Protein AF-A0A2E5EBZ2-F1 (afdb_monomer)

Secondary structure (DSSP, 8-state):
-PPPP--SSHHHHHHHHHHTTS-HHHHHHHHHHHHHHHHH--TTSEEEHHHHHHHHHSPPPPTTS---EEEHHHHHHHHHHHHHHHHHHTTEESEETTEEPEEHHHHHHHHTS-HHHHHHHTTTT---EEEE-TTS-EEEEE-HHHHHHHHHHS-SS-TT---SSS--HHHHHHHHHHHHHHHHTT---HHHHHHHHHHHHT--HHHHHHHHHHHHHH-SS-SS----SPPHHHHHHHHHHHHTT--HHHHHHHTT--HHHHHHHHHHHHHHHHHTS-------GGGGSTTHHHHHHSSHHHHSSB--TT-EEETTS--PPPP-TTHHHHHHHHHHHHHHHHHHHHH--SSPPHHHHHHHHHHHHHHHHHHHHHHHHHHHHHHHHHHHHHTS-GGGB-HHHHHHHHHHHHHHHHHHHHT--GGGGGGHHHHHHHHHHHHHHTSPPP--B-SS--PPTTSSEEE-THHHHSS-GGGS--HHHHHHGGGS-HHHHHHHHHHHT-TBPPP--HHHHHHHHT--HHHHHHHHHHHHHHHHHTTSSSSS--

Radius of gyration: 32.61 Å; Cα contacts (8 Å, |Δi|>4): 667; chains: 1; bounding box: 94×55×77 Å

Foldseek 3Di:
DPPDDDAPDPLLVVVLVVCPPPDLVQLVQLLVLLLVVLLVFDQADKDFVQNVCCSRNVDGDDPPPTRDIDGSLSSLLSSLSSSASSLVVNAAALDDLLHGFAALVRVCVLQVHDSVVSVVCSSVRQHWYFYAYPVGDTGITGGPVSVVSSLVPDPPDSPPRDDDDDCPVVNLVVLLVQLLVCVVVVNDDLQRSLVVVCVVVVHRSVNSSVSLVVCQVVDPDRSHPDLPQQDLVLLVVLVVCLLLPNDLCVSCVVSVHDSVSSVQSVQVSLLVLLVPDDLDADDDPLLPDPCSLVVLCVDCLLFFQFDFLLDKDWLLDPDDLPDPVPLLSLQVLLNSLSVVLVVLSVPDDPGDDPQSSLSSLQSVLSNLRSLRNLLSNQLNLLQVLLCVLLVHHLQQADLVLSLVLSLQLSLQLLVVSVPDHSVCSVVSNVVSSVSSCVVSVPDDRDPHGDPPPRQDGPNNMDRSSSLVNDPCVVSGADSLLSVCLVVDDPVLNVLVCCQNVPPGGRHDGLVVVCVVPVHDSVVSVVSNSVSSSCSVCVVPPPPPDD

Nearest PDB structures (foldseek):
  6onu-assembly4_H  TM=7.271E-01  e=5.796E-01  Mycobacterium tuberculosis H37Rv

Solvent-accessible surface area (backbone atoms only — not comparable to full-atom values): 30819 Å² total; per-residue (Å²): 130,82,78,80,78,84,53,85,50,67,64,60,46,50,55,53,59,66,44,72,82,47,56,60,72,57,46,50,52,33,35,55,26,35,55,56,49,51,75,73,56,52,54,90,40,77,40,50,44,50,59,53,47,27,57,30,70,73,48,76,79,68,92,82,82,47,88,52,68,41,47,22,44,62,46,36,34,36,42,36,44,49,34,28,54,47,26,57,72,59,67,33,55,34,81,43,72,69,44,63,47,40,38,53,68,58,46,12,61,74,67,76,45,53,58,68,54,57,58,51,38,32,64,76,53,41,51,47,31,33,27,22,47,97,86,68,54,72,45,58,19,31,35,56,66,47,50,52,54,38,63,72,69,55,80,89,78,78,82,84,75,87,81,91,81,73,78,44,76,68,54,47,50,50,53,51,54,50,47,39,58,43,32,76,68,74,76,42,52,70,68,56,41,17,50,55,50,13,68,75,68,76,45,30,45,67,57,42,40,48,54,54,53,52,49,38,74,74,38,98,73,47,74,57,89,69,76,68,81,78,45,69,68,51,20,54,51,49,46,55,44,40,58,72,61,47,55,58,65,60,53,10,56,76,68,76,46,50,49,71,55,48,53,52,34,33,47,50,47,52,49,54,56,55,74,68,55,84,62,89,43,72,87,54,81,68,68,76,43,94,58,29,68,57,64,50,50,70,35,61,83,58,36,40,81,26,49,21,62,66,37,69,46,50,74,63,58,93,57,75,59,58,85,64,77,65,46,39,54,43,40,50,33,39,26,51,37,30,42,51,37,45,53,55,57,73,67,66,76,82,82,79,52,72,65,61,54,41,42,41,54,19,35,55,41,32,39,50,24,50,53,37,44,58,46,61,37,35,47,40,60,45,52,51,51,52,22,62,74,63,72,45,65,60,53,41,38,42,71,69,56,37,52,52,51,51,50,53,41,51,62,51,26,42,64,57,65,77,69,53,49,45,94,46,48,94,46,43,55,63,54,34,44,54,36,35,50,62,59,49,73,81,50,77,75,87,77,65,67,48,88,76,48,75,62,54,80,70,67,51,60,47,65,45,60,58,47,80,69,47,99,56,46,86,71,41,80,60,71,66,38,47,75,42,48,80,78,50,57,71,71,57,40,53,53,52,19,42,46,67,7,33,93,23,31,45,29,35,26,68,66,55,47,19,66,76,66,77,46,56,64,71,59,53,54,52,50,52,50,52,50,52,19,48,54,69,46,72,80,71,74,82,84,83,86,129

Sequence (546 aa):
MPRAPRFLASVIASLHNDLRFAPDKTKHRQMDAAEELMRDIHPERLYPLEYVVFRITRFRPDAGDLDATIVGSALIRDLGAFVQALSSDIAMNADQPRGLAIGIDEMARKLGVSRRTVQRYRGDGLILHWVRHEGGQAFLGCFPDALDHYLERSPAGMRRIRSWSRVDESERASILKRASQLHDKQEASLHSASITIAAETKRAVSTIRHVLMSAQRNSHEPIFSSHGPLTDRDAAICERSHAVGIPLSRVAARFQKSVPAVHRAMLRNRLRRLCRLRLDSVWQETFDRDDAEQVLLDFPAVHEDLPGPDSIIDLTAESTSPELEHGERLVVAIQMLLGRSERRLGVIQGQPTSRTVDSIESDIRWVGRLRGRLLERVIPTILQGCQQWLGRPLSELSRRSSLHLMTSCIEAIWPVIETLEPRMVDRLEARCLSAVDRLLTVRNPPRDLQAAARHEPGSLVLPWPVRSLVAWPWLEPQSEWATRIQSIGEEDQALIGMRWGLGGQSPKSIQAICECRGLGWTATQRRLHSIEVALRTQGSRSISNR

Mean predicted aligned error: 17.18 Å

Structure (mmCIF, N/CA/C/O backbone):
data_AF-A0A2E5EBZ2-F1
#
_entry.id   AF-A0A2E5EBZ2-F1
#
loop_
_atom_site.group_PDB
_atom_site.id
_atom_site.type_symbol
_atom_site.label_atom_id
_atom_site.label_alt_id
_atom_site.label_comp_id
_atom_site.label_asym_id
_atom_site.label_entity_id
_atom_site.label_seq_id
_atom_site.pdbx_PDB_ins_code
_atom_site.Cartn_x
_atom_site.Cartn_y
_atom_site.Cartn_z
_atom_site.occupancy
_atom_site.B_iso_or_equiv
_atom_site.auth_seq_id
_atom_site.auth_comp_id
_atom_site.auth_asym_id
_atom_site.auth_atom_id
_atom_site.pdbx_PDB_model_num
ATOM 1 N N . MET A 1 1 ? -49.491 -2.104 25.609 1.00 36.41 1 MET A N 1
ATOM 2 C CA . MET A 1 1 ? -48.168 -2.010 24.952 1.00 36.41 1 MET A CA 1
ATOM 3 C C . MET A 1 1 ? -48.046 -0.647 24.287 1.00 36.41 1 MET A C 1
ATOM 5 O O . MET A 1 1 ? -49.043 -0.208 23.714 1.00 36.41 1 MET A O 1
ATOM 9 N N . PRO A 1 2 ? -46.906 0.058 24.398 1.00 48.56 2 PRO A N 1
ATOM 10 C CA . PRO A 1 2 ? -46.694 1.292 23.645 1.00 48.56 2 PRO A CA 1
ATOM 11 C C . PRO A 1 2 ? -46.856 1.013 22.142 1.00 48.56 2 PRO A C 1
ATOM 13 O O . PRO A 1 2 ? -46.529 -0.076 21.672 1.00 48.56 2 PRO A O 1
ATOM 16 N N . ARG A 1 3 ? -47.421 1.969 21.391 1.00 53.09 3 ARG A N 1
ATOM 17 C CA . ARG A 1 3 ? -47.551 1.850 19.929 1.00 53.09 3 ARG A CA 1
ATOM 18 C C . ARG A 1 3 ? -46.168 1.608 19.321 1.00 53.09 3 ARG A C 1
ATOM 20 O O . ARG A 1 3 ? -45.221 2.284 19.715 1.00 53.09 3 ARG A O 1
ATOM 27 N N . ALA A 1 4 ? -46.084 0.679 18.367 1.00 59.16 4 ALA A N 1
ATOM 28 C CA . ALA A 1 4 ? -44.842 0.392 17.659 1.00 59.16 4 ALA A CA 1
ATOM 29 C C . ALA A 1 4 ? -44.242 1.698 17.097 1.00 59.16 4 ALA A C 1
ATOM 31 O O . ALA A 1 4 ? -44.983 2.499 16.509 1.00 59.16 4 ALA A O 1
ATOM 32 N N . PRO A 1 5 ? -42.940 1.950 17.312 1.00 67.75 5 PRO A N 1
ATOM 33 C CA . PRO A 1 5 ? -42.298 3.165 16.833 1.00 67.75 5 PRO A CA 1
ATOM 34 C C . PRO A 1 5 ? -42.373 3.217 15.301 1.00 67.75 5 PRO A C 1
ATOM 36 O O . PRO A 1 5 ? -42.083 2.235 14.620 1.00 67.75 5 PRO A O 1
ATOM 39 N N . ARG A 1 6 ? -42.787 4.363 14.748 1.00 78.50 6 ARG A N 1
ATOM 40 C CA . ARG A 1 6 ? -42.731 4.627 13.301 1.00 78.50 6 ARG A CA 1
ATOM 41 C C . ARG A 1 6 ? -41.503 5.484 13.023 1.00 78.50 6 ARG A C 1
ATOM 43 O O . ARG A 1 6 ? -41.478 6.648 13.420 1.00 78.50 6 ARG A O 1
ATOM 50 N N . PHE A 1 7 ? -40.519 4.899 12.356 1.00 86.25 7 PHE A N 1
ATOM 51 C CA . PHE A 1 7 ? -39.302 5.580 11.918 1.00 86.25 7 PHE A CA 1
ATOM 52 C C . PHE A 1 7 ? -39.495 6.149 10.507 1.00 86.25 7 PHE A C 1
ATOM 54 O O . PHE A 1 7 ? -40.229 5.566 9.707 1.00 86.25 7 PHE A O 1
ATOM 61 N N . LEU A 1 8 ? -38.874 7.289 10.203 1.00 81.75 8 LEU A N 1
ATOM 62 C CA . LEU A 1 8 ? -38.802 7.830 8.839 1.00 81.75 8 LEU A CA 1
ATOM 63 C C . LEU A 1 8 ? -37.736 7.124 8.013 1.00 81.75 8 LEU A C 1
ATOM 65 O O . LEU A 1 8 ? -37.958 6.834 6.842 1.00 81.75 8 LEU A O 1
ATOM 69 N N . ALA A 1 9 ? -36.586 6.858 8.621 1.00 83.06 9 ALA A N 1
ATOM 70 C CA . ALA A 1 9 ? -35.504 6.105 8.030 1.00 83.06 9 ALA A CA 1
ATOM 71 C C . ALA A 1 9 ? -35.828 4.613 8.113 1.00 83.06 9 ALA A C 1
ATOM 73 O O . ALA A 1 9 ? -35.861 4.033 9.205 1.00 83.06 9 ALA A O 1
ATOM 74 N N . SER A 1 10 ? -35.982 3.971 6.953 1.00 81.94 10 SER A N 1
ATOM 75 C CA . SER A 1 10 ? -36.101 2.510 6.846 1.00 81.94 10 SER A CA 1
ATOM 76 C C . SER A 1 10 ? -34.962 1.793 7.578 1.00 81.94 10 SER A C 1
ATOM 78 O O . SER A 1 10 ? -35.177 0.783 8.232 1.00 81.94 10 SER A O 1
ATOM 80 N N . VAL A 1 11 ? -33.769 2.381 7.563 1.00 83.31 11 VAL A N 1
ATOM 81 C CA . VAL A 1 11 ? -32.563 1.855 8.207 1.00 83.31 11 VAL A CA 1
ATOM 82 C C . VAL A 1 11 ? -32.668 1.795 9.726 1.00 83.31 11 VAL A C 1
ATOM 84 O O . VAL A 1 11 ? -32.285 0.795 10.325 1.00 83.31 11 VAL A O 1
ATOM 87 N N . ILE A 1 12 ? -33.215 2.831 10.369 1.00 87.44 12 ILE A N 1
ATOM 88 C CA . ILE A 1 12 ? -33.431 2.805 11.822 1.00 87.44 12 ILE A CA 1
ATOM 89 C C . ILE A 1 12 ? -34.501 1.764 12.174 1.00 87.44 12 ILE A C 1
ATOM 91 O O . ILE A 1 12 ? -34.378 1.079 13.190 1.00 87.44 12 ILE A O 1
ATOM 95 N N . ALA A 1 13 ? -35.513 1.594 11.315 1.00 86.44 13 ALA A N 1
ATOM 96 C CA . ALA A 1 13 ? -36.501 0.532 11.478 1.00 86.44 13 ALA A CA 1
ATOM 97 C C . ALA A 1 13 ? -35.868 -0.866 11.385 1.00 86.44 13 ALA A C 1
ATOM 99 O O . ALA A 1 13 ? -36.153 -1.708 12.236 1.00 86.44 13 ALA A O 1
ATOM 100 N N . SER A 1 14 ? -34.982 -1.098 10.412 1.00 85.19 14 SER A N 1
ATOM 101 C CA . SER A 1 14 ? -34.241 -2.358 10.276 1.00 85.19 14 SER A CA 1
ATOM 102 C C . SER A 1 14 ? -33.364 -2.629 11.498 1.00 85.19 14 SER A C 1
ATOM 104 O O . SER A 1 14 ? -33.498 -3.683 12.110 1.00 85.19 14 SER A O 1
ATOM 106 N N . LEU A 1 15 ? -32.577 -1.642 11.947 1.00 87.00 15 LEU A N 1
ATOM 107 C CA . LEU A 1 15 ? -31.756 -1.769 13.158 1.00 87.00 15 LEU A CA 1
ATOM 108 C C . LEU A 1 15 ? -32.587 -2.114 14.396 1.00 87.00 15 LEU A C 1
ATOM 110 O O . LEU A 1 15 ? -32.181 -2.924 15.227 1.00 87.00 15 LEU A O 1
ATOM 114 N N . HIS A 1 16 ? -33.760 -1.497 14.530 1.00 90.12 16 HIS A N 1
ATOM 115 C CA . HIS A 1 16 ? -34.663 -1.786 15.635 1.00 90.12 16 HIS A CA 1
ATOM 116 C C . HIS A 1 16 ? -35.208 -3.219 15.559 1.00 90.12 16 HIS A C 1
ATOM 118 O O . HIS A 1 16 ? -35.279 -3.906 16.578 1.00 90.12 16 HIS A O 1
ATOM 124 N N . ASN A 1 17 ? -35.564 -3.686 14.359 1.00 86.94 17 ASN A N 1
ATOM 125 C CA . ASN A 1 17 ? -36.042 -5.050 14.143 1.00 86.94 17 ASN A CA 1
ATOM 126 C C . ASN A 1 17 ? -34.961 -6.094 14.445 1.00 86.94 17 ASN A C 1
ATOM 128 O O . ASN A 1 17 ? -35.251 -7.064 15.146 1.00 86.94 17 ASN A O 1
ATOM 132 N N . ASP A 1 18 ? -33.724 -5.868 14.002 1.00 85.19 18 ASP A N 1
ATOM 133 C CA . ASP A 1 18 ? -32.589 -6.762 14.264 1.00 85.19 18 ASP A CA 1
ATOM 134 C C . ASP A 1 18 ? -32.301 -6.878 15.764 1.00 85.19 18 ASP A C 1
ATOM 136 O O . ASP A 1 18 ? -31.958 -7.943 16.285 1.00 85.19 18 ASP A O 1
ATOM 140 N N . LEU A 1 19 ? -32.494 -5.779 16.496 1.00 87.81 19 LEU A N 1
ATOM 141 C CA . LEU A 1 19 ? -32.309 -5.750 17.937 1.00 87.81 19 LEU A CA 1
ATOM 142 C C . LEU A 1 19 ? -33.412 -6.456 18.719 1.00 87.81 19 LEU A C 1
ATOM 144 O O . LEU A 1 19 ? -33.175 -6.761 19.885 1.00 87.81 19 LEU A O 1
ATOM 148 N N . ARG A 1 20 ? -34.572 -6.771 18.129 1.00 82.00 20 ARG A N 1
ATOM 149 C CA . ARG A 1 20 ? -35.712 -7.376 18.846 1.00 82.00 20 ARG A CA 1
ATOM 150 C C . ARG A 1 20 ? -35.308 -8.614 19.653 1.00 82.00 20 ARG A C 1
ATOM 152 O O . ARG A 1 20 ? -35.735 -8.757 20.800 1.00 82.00 20 ARG A O 1
ATOM 159 N N . PHE A 1 21 ? -34.446 -9.451 19.077 1.00 80.31 21 PHE A N 1
ATOM 160 C CA . PHE A 1 21 ? -33.943 -10.693 19.675 1.00 80.31 21 PHE A CA 1
ATOM 161 C C . PHE A 1 21 ? -32.501 -10.588 20.199 1.00 80.31 21 PHE A C 1
ATOM 163 O O . PHE A 1 21 ? -31.931 -11.580 20.649 1.00 80.31 21 PHE A O 1
ATOM 170 N N . ALA A 1 22 ? -31.889 -9.403 20.138 1.00 84.12 22 ALA A N 1
ATOM 171 C CA . ALA A 1 22 ? -30.531 -9.203 20.620 1.00 84.12 22 ALA A CA 1
ATOM 172 C C . ALA A 1 22 ? -30.475 -9.203 22.161 1.00 84.12 22 ALA A C 1
ATOM 174 O O . ALA A 1 22 ? -31.417 -8.738 22.807 1.00 84.12 22 ALA A O 1
ATOM 175 N N . PRO A 1 23 ? -29.356 -9.644 22.770 1.00 86.19 23 PRO A N 1
ATOM 176 C CA . PRO A 1 23 ? -29.173 -9.574 24.218 1.00 86.19 23 PRO A CA 1
ATOM 177 C C . PRO A 1 23 ? -29.284 -8.141 24.761 1.00 86.19 23 PRO A C 1
ATOM 179 O O . PRO A 1 23 ? -28.813 -7.199 24.115 1.00 86.19 23 PRO A O 1
ATOM 182 N N . ASP A 1 24 ? -29.784 -7.979 25.990 1.00 81.19 24 ASP A N 1
ATOM 183 C CA . ASP A 1 24 ? -29.985 -6.667 26.632 1.00 81.19 24 ASP A CA 1
ATOM 184 C C . ASP A 1 24 ? -28.715 -5.812 26.656 1.00 81.19 24 ASP A C 1
ATOM 186 O O . ASP A 1 24 ? -28.759 -4.606 26.429 1.00 81.19 24 ASP A O 1
ATOM 190 N N . LYS A 1 25 ? -27.543 -6.435 26.824 1.00 81.19 25 LYS A N 1
ATOM 191 C CA . LYS A 1 25 ? -26.244 -5.746 26.764 1.00 81.19 25 LYS A CA 1
ATOM 192 C C . LYS A 1 25 ? -25.991 -5.076 25.405 1.00 81.19 25 LYS A C 1
ATOM 194 O O . LYS A 1 25 ? -25.396 -4.001 25.343 1.00 81.19 25 LYS A O 1
ATOM 199 N N . THR A 1 26 ? -26.428 -5.703 24.315 1.00 83.31 26 THR A N 1
ATOM 200 C CA . THR A 1 26 ? -26.314 -5.157 22.956 1.00 83.31 26 THR A CA 1
ATOM 201 C C . THR A 1 26 ? -27.315 -4.031 22.745 1.00 83.31 26 THR A C 1
ATOM 203 O O . THR A 1 26 ? -26.926 -2.985 22.224 1.00 83.31 26 THR A O 1
ATOM 206 N N . LYS A 1 27 ? -28.562 -4.214 23.201 1.00 86.50 27 LYS A N 1
ATOM 207 C CA . LYS A 1 27 ? -29.599 -3.172 23.190 1.00 86.50 27 LYS A CA 1
ATOM 208 C C . LYS A 1 27 ? -29.136 -1.928 23.960 1.00 86.50 27 LYS A C 1
ATOM 210 O O . LYS A 1 27 ? -29.167 -0.837 23.402 1.00 86.50 27 LYS A O 1
ATOM 215 N N . HIS A 1 28 ? -28.589 -2.097 25.167 1.00 83.56 28 HIS A N 1
ATOM 216 C CA . HIS A 1 28 ? -27.988 -1.018 25.961 1.00 83.56 28 HIS A CA 1
ATOM 217 C C . HIS A 1 28 ? -26.868 -0.293 25.211 1.00 83.56 28 HIS A C 1
ATOM 219 O O . HIS A 1 28 ? -26.904 0.924 25.074 1.00 83.56 28 HIS A O 1
ATOM 225 N N . ARG A 1 29 ? -25.897 -1.032 24.661 1.00 84.81 29 ARG A N 1
ATOM 226 C CA . ARG A 1 29 ? -24.767 -0.430 23.937 1.00 84.81 29 ARG A CA 1
ATOM 227 C C . ARG A 1 29 ? -25.216 0.401 22.730 1.00 84.81 29 ARG A C 1
ATOM 229 O O . ARG A 1 29 ? -24.644 1.457 22.478 1.00 84.81 29 ARG A O 1
ATOM 236 N N . GLN A 1 30 ? -26.178 -0.099 21.954 1.00 89.50 30 GLN A N 1
ATOM 237 C CA . GLN A 1 30 ? -26.680 0.611 20.773 1.00 89.50 30 GLN A CA 1
ATOM 238 C C . GLN A 1 30 ? -27.594 1.784 21.147 1.00 89.50 30 GLN A C 1
ATOM 240 O O . GLN A 1 30 ? -27.573 2.802 20.461 1.00 89.50 30 GLN A O 1
ATOM 245 N N . MET A 1 31 ? -28.334 1.680 22.254 1.00 90.19 31 MET A N 1
ATOM 246 C CA . MET A 1 31 ? -29.070 2.800 22.840 1.00 90.19 31 MET A CA 1
ATOM 247 C C . MET A 1 31 ? -28.115 3.937 23.232 1.00 90.19 31 MET A C 1
ATOM 249 O O . MET A 1 31 ? -28.290 5.051 22.747 1.00 90.19 31 MET A O 1
ATOM 253 N N . ASP A 1 32 ? -27.055 3.651 23.997 1.00 85.25 32 ASP A N 1
ATOM 254 C CA . ASP A 1 32 ? -26.057 4.656 24.404 1.00 85.25 32 ASP A CA 1
ATOM 255 C C . ASP A 1 32 ? -25.368 5.303 23.188 1.00 85.25 32 ASP A C 1
ATOM 257 O O . ASP A 1 32 ? -25.128 6.511 23.150 1.00 85.25 32 ASP A O 1
ATOM 261 N N . ALA A 1 33 ? -25.069 4.505 22.159 1.00 86.31 33 ALA A N 1
ATOM 262 C CA . ALA A 1 33 ? -24.466 4.991 20.922 1.00 86.31 33 ALA A CA 1
ATOM 263 C C . ALA A 1 33 ? -25.419 5.883 20.104 1.00 86.31 33 ALA A C 1
ATOM 265 O O . ALA A 1 33 ? -24.974 6.858 19.493 1.00 86.31 33 ALA A O 1
ATOM 266 N N . ALA A 1 34 ? -26.719 5.574 20.100 1.00 91.19 34 ALA A N 1
ATOM 267 C CA . ALA A 1 34 ? -27.742 6.412 19.482 1.00 91.19 34 ALA A CA 1
ATOM 268 C C . ALA A 1 34 ? -27.893 7.747 20.226 1.00 91.19 34 ALA A C 1
ATOM 270 O O . ALA A 1 34 ? -27.980 8.791 19.580 1.00 91.19 34 ALA A O 1
ATOM 271 N N . GLU A 1 35 ? -27.846 7.735 21.562 1.00 88.50 35 GLU A N 1
ATOM 272 C CA . GLU A 1 35 ? -27.825 8.964 22.359 1.00 88.50 35 GLU A CA 1
ATOM 273 C C . GLU A 1 35 ? -26.593 9.819 22.053 1.00 88.50 35 GLU A C 1
ATOM 275 O O . GLU A 1 35 ? -26.731 11.016 21.815 1.00 88.50 35 GLU A O 1
ATOM 280 N N . GLU A 1 36 ? -25.397 9.218 22.018 1.00 86.50 36 GLU A N 1
ATOM 281 C CA . GLU A 1 36 ? -24.144 9.908 21.681 1.00 86.50 36 GLU A CA 1
ATOM 282 C C . GLU A 1 36 ? -24.206 10.523 20.277 1.00 86.50 36 GLU A C 1
ATOM 284 O O . GLU A 1 36 ? -23.830 11.677 20.085 1.00 86.50 36 GLU A O 1
ATOM 289 N N . LEU A 1 37 ? -24.714 9.777 19.292 1.00 90.38 37 LEU A N 1
ATOM 290 C CA . LEU A 1 37 ? -24.889 10.272 17.929 1.00 90.38 37 LEU A CA 1
ATOM 291 C C . LEU A 1 37 ? -25.822 11.487 17.882 1.00 90.38 37 LEU A C 1
ATOM 293 O O . LEU A 1 37 ? -25.527 12.463 17.192 1.00 90.38 37 LEU A O 1
ATOM 297 N N . MET A 1 38 ? -26.922 11.453 18.631 1.00 87.69 38 MET A N 1
ATOM 298 C CA . MET A 1 38 ? -27.894 12.542 18.646 1.00 87.69 38 MET A CA 1
ATOM 299 C C . MET A 1 38 ? -27.295 13.867 19.146 1.00 87.69 38 MET A C 1
ATOM 301 O O . MET A 1 38 ? -27.712 14.930 18.687 1.00 87.69 38 MET A O 1
ATOM 305 N N . ARG A 1 39 ? -26.270 13.810 20.010 1.00 83.00 39 ARG A N 1
ATOM 306 C CA . ARG A 1 39 ? -25.533 14.989 20.510 1.00 83.00 39 ARG A CA 1
ATOM 307 C C . ARG A 1 39 ? -24.732 15.705 19.417 1.00 83.00 39 ARG A C 1
ATOM 309 O O . ARG A 1 39 ? -24.555 16.925 19.461 1.00 83.00 39 ARG A O 1
ATOM 316 N N . ASP A 1 40 ? -24.289 14.962 18.407 1.00 84.69 40 ASP A N 1
ATOM 317 C CA . ASP A 1 40 ? -23.442 15.473 17.326 1.00 84.69 40 ASP A CA 1
ATOM 318 C C . ASP A 1 40 ? -24.248 15.970 16.107 1.00 84.69 40 ASP A C 1
ATOM 320 O O . ASP A 1 40 ? -23.698 16.625 15.218 1.00 84.69 40 ASP A O 1
ATOM 324 N N . ILE A 1 41 ? -25.553 15.674 16.033 1.00 88.56 41 ILE A N 1
ATOM 325 C CA . ILE A 1 41 ? -26.376 15.943 14.845 1.00 88.56 41 ILE A CA 1
ATOM 326 C C . ILE A 1 41 ? -26.897 17.380 14.817 1.00 88.56 41 ILE A C 1
ATOM 328 O O . ILE A 1 41 ? -27.576 17.850 15.729 1.00 88.56 41 ILE A O 1
ATOM 332 N N . HIS A 1 42 ? -26.628 18.094 13.727 1.00 84.94 42 HIS A N 1
ATOM 333 C CA . HIS A 1 42 ? -27.193 19.406 13.431 1.00 84.94 42 HIS A CA 1
ATOM 334 C C . HIS A 1 42 ? -28.515 19.255 12.661 1.00 84.94 42 HIS A C 1
ATOM 336 O O . HIS A 1 42 ? -28.512 18.586 11.627 1.00 84.94 42 HIS A O 1
ATOM 342 N N . PRO A 1 43 ? -29.622 19.887 13.106 1.00 84.88 43 PRO A N 1
ATOM 343 C CA . PRO A 1 43 ? -30.950 19.684 12.515 1.00 84.88 43 PRO A CA 1
ATOM 344 C C . PRO A 1 43 ? -31.044 19.955 11.007 1.00 84.88 43 PRO A C 1
ATOM 346 O O . PRO A 1 43 ? -31.792 19.277 10.311 1.00 84.88 43 PRO A O 1
ATOM 349 N N . GLU A 1 44 ? -30.273 20.920 10.506 1.00 83.94 44 GLU A N 1
ATOM 350 C CA . GLU A 1 44 ? -30.323 21.384 9.112 1.00 83.94 44 GLU A CA 1
ATOM 351 C C . GLU A 1 44 ? -29.363 20.632 8.174 1.00 83.94 44 GLU A C 1
ATOM 353 O O . GLU A 1 44 ? -29.382 20.849 6.966 1.00 83.94 44 GLU A O 1
ATOM 358 N N . ARG A 1 45 ? -28.503 19.747 8.700 1.00 88.19 45 ARG A N 1
ATOM 359 C CA . ARG A 1 45 ? -27.515 19.014 7.889 1.00 88.19 45 ARG A CA 1
ATOM 360 C C . ARG A 1 45 ? -28.064 17.681 7.388 1.00 88.19 45 ARG A C 1
ATOM 362 O O . ARG A 1 45 ? -28.883 17.058 8.056 1.00 88.19 45 ARG A O 1
ATOM 369 N N . LEU A 1 46 ? -27.566 17.224 6.241 1.00 87.88 46 LEU A N 1
ATOM 370 C CA . LEU A 1 46 ? -27.818 15.881 5.716 1.00 87.88 46 LEU A CA 1
ATOM 371 C C . LEU A 1 46 ? -26.779 14.892 6.253 1.00 87.88 46 LEU A C 1
ATOM 373 O O . LEU A 1 46 ? -25.589 15.203 6.318 1.00 87.88 46 LEU A O 1
ATOM 377 N N . TYR A 1 47 ? -27.237 13.697 6.617 1.00 85.88 47 TYR A N 1
ATOM 378 C CA . TYR A 1 47 ? -26.410 12.614 7.141 1.00 85.88 47 TYR A CA 1
ATOM 379 C C . TYR A 1 47 ? -26.587 11.358 6.283 1.00 85.88 47 TYR A C 1
ATOM 381 O O . TYR A 1 47 ? -27.725 10.920 6.106 1.00 85.88 47 TYR A O 1
ATOM 389 N N . PRO A 1 48 ? -25.503 10.751 5.769 1.00 88.75 48 PRO A N 1
ATOM 390 C CA . PRO A 1 48 ? -25.577 9.449 5.107 1.00 88.75 48 PRO A CA 1
ATOM 391 C C . PRO A 1 48 ? -26.094 8.371 6.062 1.00 88.75 48 PRO A C 1
ATOM 393 O O . PRO A 1 48 ? -25.676 8.324 7.222 1.00 88.75 48 PRO A O 1
ATOM 396 N N . LEU A 1 49 ? -26.979 7.486 5.598 1.00 83.31 49 LEU A N 1
ATOM 397 C CA . LEU A 1 49 ? -27.530 6.432 6.455 1.00 83.31 49 LEU A CA 1
ATOM 398 C C . LEU A 1 49 ? -26.456 5.431 6.905 1.00 83.31 49 LEU A C 1
ATOM 400 O O . LEU A 1 49 ? -26.492 4.998 8.056 1.00 83.31 49 LEU A O 1
ATOM 404 N N . GLU A 1 50 ? -25.444 5.152 6.078 1.00 82.44 50 GLU A N 1
ATOM 405 C CA . GLU A 1 50 ? -24.279 4.339 6.468 1.00 82.44 50 GLU A CA 1
ATOM 406 C C . GLU A 1 50 ? -23.569 4.909 7.712 1.00 82.44 50 GLU A C 1
ATOM 408 O O . GLU A 1 50 ? -23.253 4.180 8.657 1.00 82.44 50 GLU A O 1
ATOM 413 N N . TYR A 1 51 ? -23.376 6.233 7.761 1.00 85.44 51 TYR A N 1
ATOM 414 C CA . TYR A 1 51 ? -22.777 6.910 8.913 1.00 85.44 51 TYR A CA 1
ATOM 415 C C . TYR A 1 51 ? -23.603 6.685 10.183 1.00 85.44 51 TYR A C 1
ATOM 417 O O . TYR A 1 51 ? -23.043 6.414 11.248 1.00 85.44 51 TYR A O 1
ATOM 425 N N . VAL A 1 52 ? -24.930 6.759 10.068 1.00 86.81 52 VAL A N 1
ATOM 426 C CA . VAL A 1 52 ? -25.859 6.526 11.179 1.00 86.81 52 VAL A CA 1
ATOM 427 C C . VAL A 1 52 ? -25.753 5.085 11.683 1.00 86.81 52 VAL A C 1
ATOM 429 O O . VAL A 1 52 ? -25.553 4.878 12.883 1.00 86.81 52 VAL A O 1
ATOM 432 N N . VAL A 1 53 ? -25.790 4.095 10.782 1.00 85.44 53 VAL A N 1
ATOM 433 C CA . VAL A 1 53 ? -25.625 2.673 11.137 1.00 85.44 53 VAL A CA 1
ATOM 434 C C . VAL A 1 53 ? -24.303 2.437 11.843 1.00 85.44 53 VAL A C 1
ATOM 436 O O . VAL A 1 53 ? -24.280 1.840 12.922 1.00 85.44 53 VAL A O 1
ATOM 439 N N . PHE A 1 54 ? -23.206 2.946 11.286 1.00 85.19 54 PHE A N 1
ATOM 440 C CA . PHE A 1 54 ? -21.879 2.779 11.862 1.00 85.19 54 PHE A CA 1
ATOM 441 C C . PHE A 1 54 ? -21.763 3.408 13.249 1.00 85.19 54 PHE A C 1
ATOM 443 O O . PHE A 1 54 ? -21.160 2.828 14.156 1.00 85.19 54 PHE A O 1
ATOM 450 N N . ARG A 1 55 ? -22.343 4.593 13.447 1.00 88.81 55 ARG A N 1
ATOM 451 C CA . ARG A 1 55 ? -22.313 5.280 14.740 1.00 88.81 55 ARG A CA 1
ATOM 452 C C . ARG A 1 55 ? -23.070 4.508 15.821 1.00 88.81 55 ARG A C 1
ATOM 454 O O . ARG A 1 55 ? -22.560 4.450 16.936 1.00 88.81 55 ARG A O 1
ATOM 461 N N . ILE A 1 56 ? -24.196 3.877 15.485 1.00 88.12 56 ILE A N 1
ATOM 462 C CA . ILE A 1 56 ? -25.034 3.115 16.428 1.00 88.12 56 ILE A CA 1
ATOM 463 C C . ILE A 1 56 ? -24.471 1.708 16.684 1.00 88.12 56 ILE A C 1
ATOM 465 O O . ILE A 1 56 ? -24.312 1.281 17.827 1.00 88.12 56 ILE A O 1
ATOM 469 N N . THR A 1 57 ? -24.141 0.970 15.624 1.00 84.50 57 THR A N 1
ATOM 470 C CA . THR A 1 57 ? -23.808 -0.464 15.703 1.00 84.50 57 THR A CA 1
ATOM 471 C C . THR A 1 57 ? -22.306 -0.740 15.803 1.00 84.50 57 THR A C 1
ATOM 473 O O . THR A 1 57 ? -21.909 -1.820 16.246 1.00 84.50 57 THR A O 1
ATOM 476 N N . ARG A 1 58 ? -21.462 0.227 15.401 1.00 80.50 58 ARG A N 1
ATOM 477 C CA . ARG A 1 58 ? -20.018 0.069 15.112 1.00 80.50 58 ARG A CA 1
ATOM 478 C C . ARG A 1 58 ? -19.708 -0.928 13.986 1.00 80.50 58 ARG A C 1
ATOM 480 O O . ARG A 1 58 ? -18.538 -1.236 13.761 1.00 80.50 58 ARG A O 1
ATOM 487 N N . PHE A 1 59 ? -20.732 -1.387 13.274 1.00 73.12 59 PHE A N 1
ATOM 488 C CA . PHE A 1 59 ? -20.649 -2.199 12.071 1.00 73.12 59 PHE A CA 1
ATOM 489 C C . PHE A 1 59 ? -20.800 -1.292 10.846 1.00 73.12 59 PHE A C 1
ATOM 491 O O . PHE A 1 59 ? -21.583 -0.343 10.871 1.00 73.12 59 PHE A O 1
ATOM 498 N N . ARG A 1 60 ? -20.011 -1.542 9.801 1.00 68.81 60 ARG A N 1
ATOM 499 C CA . ARG A 1 60 ? -20.176 -0.859 8.516 1.00 68.81 60 ARG A CA 1
ATOM 500 C C . ARG A 1 60 ? -20.906 -1.816 7.577 1.00 68.81 60 ARG A C 1
ATOM 502 O O . ARG A 1 60 ? -20.356 -2.895 7.368 1.00 68.81 60 ARG A O 1
ATOM 509 N N . PRO A 1 61 ? -22.104 -1.460 7.085 1.00 60.72 61 PRO A N 1
ATOM 510 C CA . PRO A 1 61 ? -22.754 -2.226 6.030 1.00 60.72 61 PRO A CA 1
ATOM 511 C C . PRO A 1 61 ? -21.911 -2.177 4.748 1.00 60.72 61 PRO A C 1
ATOM 513 O O . PRO A 1 61 ? -21.087 -1.272 4.586 1.00 60.72 61 PRO A O 1
ATOM 516 N N . ASP A 1 62 ? -22.069 -3.181 3.888 1.00 55.00 62 ASP A N 1
ATOM 517 C CA . ASP A 1 62 ? -21.310 -3.286 2.643 1.00 55.00 62 ASP A CA 1
ATOM 518 C C . ASP A 1 62 ? -21.674 -2.133 1.684 1.00 55.00 62 ASP A C 1
ATOM 520 O O . ASP A 1 62 ? -22.767 -1.561 1.734 1.00 55.00 62 ASP A O 1
ATOM 524 N N . ALA A 1 63 ? -20.713 -1.722 0.851 1.00 47.06 63 ALA A N 1
ATOM 525 C CA . ALA A 1 63 ? -20.871 -0.567 -0.031 1.00 47.06 63 ALA A CA 1
ATOM 526 C C . ALA A 1 63 ? -21.965 -0.829 -1.085 1.00 47.06 63 ALA A C 1
ATOM 528 O O . ALA A 1 63 ? -21.885 -1.819 -1.808 1.00 47.06 63 ALA A O 1
ATOM 529 N N . GLY A 1 64 ? -22.952 0.071 -1.171 1.00 50.44 64 GLY A N 1
ATOM 530 C CA . GLY A 1 64 ? -24.090 -0.003 -2.101 1.00 50.44 64 GLY A CA 1
ATOM 531 C C . GLY A 1 64 ? -25.451 -0.265 -1.442 1.00 50.44 64 GLY A C 1
ATOM 532 O O . GLY A 1 64 ? -26.480 0.004 -2.054 1.00 50.44 64 GLY A O 1
ATOM 533 N N . ASP A 1 65 ? -25.489 -0.709 -0.181 1.00 49.75 65 ASP A N 1
ATOM 534 C CA . ASP A 1 65 ? -26.765 -1.024 0.481 1.00 49.75 65 ASP A CA 1
ATOM 535 C C . ASP A 1 65 ? -27.517 0.224 0.988 1.00 49.75 65 ASP A C 1
ATOM 537 O O . ASP A 1 65 ? -28.733 0.174 1.169 1.00 49.75 65 ASP A O 1
ATOM 541 N N . LEU A 1 66 ? -26.824 1.350 1.237 1.00 59.53 66 LEU A N 1
ATOM 542 C CA . LEU A 1 66 ? -27.358 2.520 1.958 1.00 59.53 66 LEU A CA 1
ATOM 543 C C . LEU A 1 66 ? -26.919 3.887 1.381 1.00 59.53 66 LEU A C 1
ATOM 545 O O . LEU A 1 66 ? -26.470 4.759 2.129 1.00 59.53 66 LEU A O 1
ATOM 549 N N . ASP A 1 67 ? -27.118 4.119 0.081 1.00 59.41 67 ASP A N 1
ATOM 550 C CA . ASP A 1 67 ? -26.770 5.393 -0.593 1.00 59.41 67 ASP A CA 1
ATOM 551 C C . ASP A 1 67 ? -27.697 6.581 -0.249 1.00 59.41 67 ASP A C 1
ATOM 553 O O . ASP A 1 67 ? -27.515 7.709 -0.715 1.00 59.41 67 ASP A O 1
ATOM 557 N N . ALA A 1 68 ? -28.707 6.364 0.592 1.00 75.38 68 ALA A N 1
ATOM 558 C CA . ALA A 1 68 ? -29.639 7.409 0.995 1.00 75.38 68 ALA A CA 1
ATOM 559 C C . ALA A 1 68 ? -29.076 8.308 2.115 1.00 75.38 68 ALA A C 1
ATOM 561 O O . ALA A 1 68 ? -28.317 7.887 2.993 1.00 75.38 68 ALA A O 1
ATOM 562 N N . THR A 1 69 ? -29.514 9.568 2.118 1.00 84.38 69 THR A N 1
ATOM 563 C CA . THR A 1 69 ? -29.236 10.542 3.182 1.00 84.38 69 THR A CA 1
ATOM 564 C C . THR A 1 69 ? -30.520 10.921 3.917 1.00 84.38 69 THR A C 1
ATOM 566 O O . THR A 1 69 ? -31.622 10.812 3.379 1.00 84.38 69 THR A O 1
ATOM 569 N N . ILE A 1 70 ? -30.390 11.367 5.166 1.00 87.06 70 ILE A N 1
ATOM 570 C CA . ILE A 1 70 ? -31.499 11.851 5.991 1.00 87.06 70 ILE A CA 1
ATOM 571 C C . ILE A 1 70 ? -31.188 13.235 6.563 1.00 87.06 70 ILE A C 1
ATOM 573 O O . ILE A 1 70 ? -30.065 13.514 6.985 1.00 87.06 70 ILE A O 1
ATOM 577 N N . VAL A 1 71 ? -32.197 14.110 6.598 1.00 89.69 71 VAL A N 1
ATOM 578 C CA . VAL A 1 71 ? -32.102 15.424 7.252 1.00 89.69 71 VAL A CA 1
ATOM 579 C C . VAL A 1 71 ? -31.952 15.238 8.763 1.00 89.69 71 VAL A C 1
ATOM 581 O O . VAL A 1 71 ? -32.662 14.440 9.374 1.00 89.69 71 VAL A O 1
ATOM 584 N N . GLY A 1 72 ? -31.053 15.997 9.386 1.00 86.50 72 GLY A N 1
ATOM 585 C CA . GLY A 1 72 ? -30.710 15.881 10.801 1.00 86.50 72 GLY A CA 1
ATOM 586 C C . GLY A 1 72 ? -31.911 15.983 11.741 1.00 86.50 72 GLY A C 1
ATOM 587 O O . GLY A 1 72 ? -31.983 15.233 12.708 1.00 86.50 72 GLY A O 1
ATOM 588 N N . SER 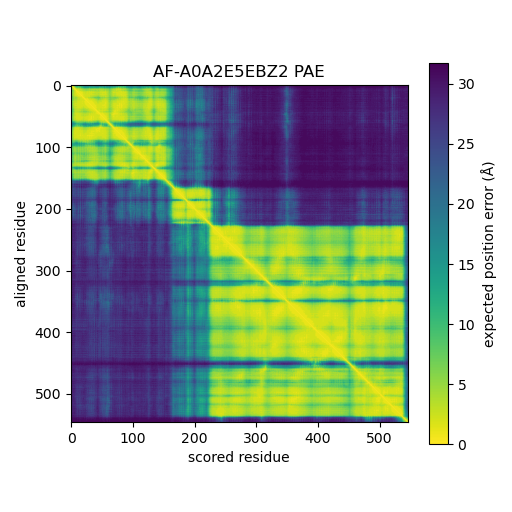A 1 73 ? -32.893 16.836 11.446 1.00 86.50 73 SER A N 1
ATOM 589 C CA . SER A 1 73 ? -34.140 16.943 12.220 1.00 86.50 73 SER A CA 1
ATOM 590 C C . SER A 1 73 ? -34.981 15.659 12.181 1.00 86.50 73 SER A C 1
ATOM 592 O O . SER A 1 73 ? -35.485 15.213 13.214 1.00 86.50 73 SER A O 1
ATOM 594 N N . ALA A 1 74 ? -35.085 15.016 11.014 1.00 87.25 74 ALA A N 1
ATOM 595 C CA . ALA A 1 74 ? -35.746 13.721 10.856 1.00 87.25 74 ALA A CA 1
ATOM 596 C C . ALA A 1 74 ? -34.977 12.609 11.586 1.00 87.25 74 ALA A C 1
ATOM 598 O O . ALA A 1 74 ? -35.582 11.774 12.258 1.00 87.25 74 ALA A O 1
ATOM 599 N N . LEU A 1 75 ? -33.644 12.646 11.521 1.00 91.69 75 LEU A N 1
ATOM 600 C CA . LEU A 1 75 ? -32.782 11.686 12.199 1.00 91.69 75 LEU A CA 1
ATOM 601 C C . LEU A 1 75 ? -32.853 11.805 13.728 1.00 91.69 75 LEU A C 1
ATOM 603 O O . LEU A 1 75 ? -32.993 10.794 14.405 1.00 91.69 75 LEU A O 1
ATOM 607 N N . ILE A 1 76 ? -32.815 13.020 14.284 1.00 89.12 76 ILE A N 1
ATOM 608 C CA . ILE A 1 76 ? -32.973 13.268 15.729 1.00 89.12 76 ILE A CA 1
ATOM 609 C C . ILE A 1 76 ? -34.279 12.647 16.236 1.00 89.12 76 ILE A C 1
ATOM 611 O O . ILE A 1 76 ? -34.298 11.959 17.258 1.00 89.12 76 ILE A O 1
ATOM 615 N N . ARG A 1 77 ? -35.369 12.842 15.489 1.00 87.81 77 ARG A N 1
ATOM 616 C CA . ARG A 1 77 ? -36.676 12.277 15.825 1.00 87.81 77 ARG A CA 1
ATOM 617 C C . ARG A 1 77 ? -36.656 10.748 15.850 1.00 87.81 77 ARG A C 1
ATOM 619 O O . ARG A 1 77 ? -37.174 10.147 16.792 1.00 87.81 77 ARG A O 1
ATOM 626 N N . ASP A 1 78 ? -36.066 10.131 14.830 1.00 90.69 78 ASP A N 1
ATOM 627 C CA . ASP A 1 78 ? -35.984 8.675 14.715 1.00 90.69 78 ASP A CA 1
ATOM 628 C C . ASP A 1 78 ? -35.082 8.059 15.789 1.00 90.69 78 ASP A C 1
ATOM 630 O O . ASP A 1 78 ? -35.465 7.061 16.398 1.00 90.69 78 ASP A O 1
ATOM 634 N N . LEU A 1 79 ? -33.937 8.679 16.095 1.00 91.94 79 LEU A N 1
ATOM 635 C CA . LEU A 1 79 ? -33.051 8.253 17.184 1.00 91.94 79 LEU A CA 1
ATOM 636 C C . LEU A 1 79 ? -33.743 8.360 18.546 1.00 91.94 79 LEU A C 1
ATOM 638 O O . LEU A 1 79 ? -33.650 7.443 19.359 1.00 91.94 79 LEU A O 1
ATOM 642 N N . GLY A 1 80 ? -34.503 9.432 18.781 1.00 90.00 80 GLY A N 1
ATOM 643 C CA . GLY A 1 80 ? -35.300 9.579 19.997 1.00 90.00 80 GLY A CA 1
ATOM 644 C C . GLY A 1 80 ? -36.356 8.478 20.148 1.00 90.00 80 GLY A C 1
ATOM 645 O O . GLY A 1 80 ? -36.554 7.959 21.247 1.00 90.00 80 GLY A O 1
ATOM 646 N N . ALA A 1 81 ? -37.019 8.086 19.056 1.00 89.19 81 ALA A N 1
ATOM 647 C CA . ALA A 1 81 ? -37.955 6.960 19.056 1.00 89.19 81 ALA A CA 1
ATOM 648 C C . ALA A 1 81 ? -37.240 5.611 19.254 1.00 89.19 81 ALA A C 1
ATOM 650 O O . ALA A 1 81 ? -37.749 4.747 19.967 1.00 89.19 81 ALA A O 1
ATOM 651 N N . PHE A 1 82 ? -36.052 5.451 18.670 1.00 91.19 82 PHE A N 1
ATOM 652 C CA . PHE A 1 82 ? -35.235 4.240 18.754 1.00 91.19 82 PHE A CA 1
ATOM 653 C C . PHE A 1 82 ? -34.779 3.980 20.191 1.00 91.19 82 PHE A C 1
ATOM 655 O O . PHE A 1 82 ? -35.008 2.901 20.733 1.00 91.19 82 PHE A O 1
ATOM 662 N N . VAL A 1 83 ? -34.239 5.007 20.853 1.00 91.19 83 VAL A N 1
ATOM 663 C CA . VAL A 1 83 ? -33.829 4.959 22.264 1.00 91.19 83 VAL A CA 1
ATOM 664 C C . VAL A 1 83 ? -35.005 4.619 23.186 1.00 91.19 83 VAL A C 1
ATOM 666 O O . VAL A 1 83 ? -34.880 3.806 24.104 1.00 91.19 83 VAL A O 1
ATOM 669 N N . GLN A 1 84 ? -36.183 5.188 22.932 1.00 89.38 84 GLN A N 1
ATOM 670 C CA . GLN A 1 84 ? -37.379 4.877 23.719 1.00 89.38 84 GLN A CA 1
ATOM 671 C C . GLN A 1 84 ? -37.838 3.434 23.530 1.00 89.38 84 GLN A C 1
ATOM 673 O O . GLN A 1 84 ? -38.210 2.777 24.497 1.00 89.38 84 GLN A O 1
ATOM 678 N N . ALA A 1 85 ? -37.815 2.928 22.302 1.00 88.69 85 ALA A N 1
ATOM 679 C CA . ALA A 1 85 ? -38.224 1.560 22.042 1.00 88.69 85 ALA A CA 1
ATOM 680 C C . ALA A 1 85 ? -37.277 0.561 22.729 1.00 88.69 85 ALA A C 1
ATOM 682 O O . ALA A 1 85 ? -37.735 -0.300 23.480 1.00 88.69 85 ALA A O 1
ATOM 683 N N . LEU A 1 86 ? -35.961 0.767 22.611 1.00 89.25 86 LEU A N 1
ATOM 684 C CA . LEU A 1 86 ? -34.967 -0.076 23.283 1.00 89.25 86 LEU A CA 1
ATOM 685 C C . LEU A 1 86 ? -35.037 0.017 24.811 1.00 89.25 86 LEU A C 1
ATOM 687 O O . LEU A 1 86 ? -34.964 -1.007 25.484 1.00 89.25 86 LEU A O 1
ATOM 691 N N . SER A 1 87 ? -35.226 1.216 25.369 1.00 87.94 87 SER A N 1
ATOM 692 C CA . SER A 1 87 ? -35.392 1.381 26.823 1.00 87.94 87 SER A CA 1
ATOM 693 C C . SER A 1 87 ? -36.648 0.692 27.361 1.00 87.94 87 SER A C 1
ATOM 695 O O . SER A 1 87 ? -36.643 0.213 28.495 1.00 87.94 87 SER A O 1
ATOM 697 N N . SER A 1 88 ? -37.708 0.589 26.550 1.00 86.94 88 SER A N 1
ATOM 698 C CA . SER A 1 88 ? -38.914 -0.157 26.929 1.00 86.94 88 SER A CA 1
ATOM 699 C C . SER A 1 88 ? -38.682 -1.669 26.989 1.00 86.94 88 SER A C 1
ATOM 701 O O . SER A 1 88 ? -39.250 -2.333 27.859 1.00 86.94 88 SER A O 1
ATOM 703 N N . ASP A 1 89 ? -37.806 -2.180 26.122 1.00 83.81 89 ASP A N 1
ATOM 704 C CA . ASP A 1 89 ? -37.454 -3.596 26.025 1.00 83.81 89 ASP A CA 1
ATOM 705 C C . ASP A 1 89 ? -36.544 -4.059 27.174 1.00 83.81 89 ASP A C 1
ATOM 707 O O . ASP A 1 89 ? -36.768 -5.128 27.732 1.00 83.81 89 ASP A O 1
ATOM 711 N N . ILE A 1 90 ? -35.536 -3.261 27.546 1.00 82.81 90 ILE A N 1
ATOM 712 C CA . ILE A 1 90 ? -34.468 -3.653 28.494 1.00 82.81 90 ILE A CA 1
ATOM 713 C C . ILE A 1 90 ? -34.781 -3.380 29.974 1.00 82.81 90 ILE A C 1
ATOM 715 O O . ILE A 1 90 ? -33.890 -3.457 30.812 1.00 82.81 90 ILE A O 1
ATOM 719 N N . ALA A 1 91 ? -36.032 -3.038 30.307 1.00 70.94 91 ALA A N 1
ATOM 720 C CA . ALA A 1 91 ? -36.499 -2.807 31.681 1.00 70.94 91 ALA A CA 1
ATOM 721 C C . ALA A 1 91 ? -35.536 -1.949 32.540 1.00 70.94 91 ALA A C 1
ATOM 723 O O . ALA A 1 91 ? -35.034 -2.391 33.570 1.00 70.94 91 ALA A O 1
ATOM 724 N N . MET A 1 92 ? -35.285 -0.704 32.124 1.00 73.12 92 MET A N 1
ATOM 725 C CA . MET A 1 92 ? -34.360 0.194 32.827 1.00 73.12 92 MET A CA 1
ATOM 726 C C . MET A 1 92 ? -34.853 0.537 34.240 1.00 73.12 92 MET A C 1
ATOM 728 O O . MET A 1 92 ? -35.959 1.047 34.40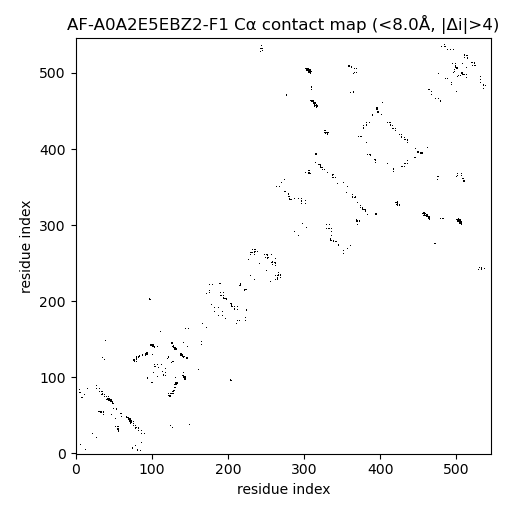1 1.00 73.12 92 MET A O 1
ATOM 732 N N . ASN A 1 93 ? -34.016 0.336 35.258 1.00 69.44 93 ASN A N 1
ATOM 733 C CA . ASN A 1 93 ? -34.285 0.840 36.608 1.00 69.44 93 ASN A CA 1
ATOM 734 C C . ASN A 1 93 ? -34.104 2.361 36.674 1.00 69.44 93 ASN A C 1
ATOM 736 O O . ASN A 1 93 ? -33.302 2.919 35.927 1.00 69.44 93 ASN A O 1
ATOM 740 N N . ALA A 1 94 ? -34.838 3.030 37.568 1.00 60.03 94 ALA A N 1
ATOM 741 C CA . ALA A 1 94 ? -34.682 4.468 37.803 1.00 60.03 94 ALA A CA 1
ATOM 742 C C . ALA A 1 94 ? -33.308 4.840 38.353 1.00 60.03 94 ALA A C 1
ATOM 744 O O . ALA A 1 94 ? -32.799 5.906 38.011 1.00 60.03 94 ALA A O 1
ATOM 745 N N . ASP A 1 95 ? -32.709 3.950 39.141 1.00 55.59 95 ASP A N 1
ATOM 746 C CA . ASP A 1 95 ? -31.336 4.066 39.610 1.00 55.59 95 ASP A CA 1
ATOM 747 C C . ASP A 1 95 ? -30.383 3.435 38.587 1.00 55.59 95 ASP A C 1
ATOM 749 O O . ASP A 1 95 ? -30.264 2.212 38.466 1.00 55.59 95 ASP A O 1
ATOM 753 N N . GLN A 1 96 ? -29.766 4.291 37.774 1.00 56.31 96 GLN A N 1
ATOM 754 C CA . GLN A 1 96 ? -28.762 3.913 36.787 1.00 56.31 96 GLN A CA 1
ATOM 755 C C . GLN A 1 96 ? -27.445 4.635 37.070 1.00 56.31 96 GLN A C 1
ATOM 757 O O . GLN A 1 96 ? -27.452 5.725 37.643 1.00 56.31 96 GLN A O 1
ATOM 762 N N . PRO A 1 97 ? -26.308 4.141 36.542 1.00 48.88 97 PRO A N 1
ATOM 763 C CA . PRO A 1 97 ? -25.015 4.819 36.658 1.00 48.88 97 PRO A CA 1
ATOM 764 C C . PRO A 1 97 ? -25.002 6.277 36.167 1.00 48.88 97 PRO A C 1
ATOM 766 O O . PRO A 1 97 ? -24.074 7.010 36.486 1.00 48.88 97 PRO A O 1
ATOM 769 N N . ARG A 1 98 ? -26.006 6.695 35.383 1.00 54.41 98 ARG A N 1
ATOM 770 C CA . ARG A 1 98 ? -26.211 8.048 34.834 1.00 54.41 98 ARG A CA 1
ATOM 771 C C . ARG A 1 98 ? -27.094 8.971 35.701 1.00 54.41 98 ARG A C 1
ATOM 773 O O . ARG A 1 98 ? -27.313 10.118 35.322 1.00 54.41 98 ARG A O 1
ATOM 780 N N . GLY A 1 99 ? -27.568 8.502 36.858 1.00 58.12 99 GLY A N 1
ATOM 781 C CA . GLY A 1 99 ? -28.421 9.241 37.798 1.00 58.12 99 GLY A CA 1
ATOM 782 C C . GLY A 1 99 ? -29.903 8.858 37.729 1.00 58.12 99 GLY A C 1
ATOM 783 O O . GLY A 1 99 ? -30.306 8.062 36.884 1.00 58.12 99 GLY A O 1
ATOM 784 N N . LEU A 1 100 ? -30.715 9.438 38.622 1.00 72.00 100 LEU A N 1
ATOM 785 C CA . LEU A 1 100 ? -32.156 9.176 38.698 1.00 72.00 100 LEU A CA 1
ATOM 786 C C . LEU A 1 100 ? -32.908 9.846 37.545 1.00 72.00 100 LEU A C 1
ATOM 788 O O . LEU A 1 100 ? -32.812 11.061 37.351 1.00 72.00 100 LEU A O 1
ATOM 792 N N . ALA A 1 101 ? -33.687 9.061 36.799 1.00 78.12 101 ALA A N 1
ATOM 793 C CA . ALA A 1 101 ? -34.527 9.593 35.731 1.00 78.12 101 ALA A CA 1
ATOM 794 C C . ALA A 1 101 ? -35.663 10.461 36.292 1.00 78.12 101 ALA A C 1
ATOM 796 O O . ALA A 1 101 ? -36.421 10.039 37.164 1.00 78.12 101 ALA A O 1
ATOM 797 N N . ILE A 1 102 ? -35.820 11.661 35.738 1.00 80.62 102 ILE A N 1
ATOM 798 C CA . ILE A 1 102 ? -36.854 12.622 36.123 1.00 80.62 102 ILE A CA 1
ATOM 799 C C . ILE A 1 102 ? -38.073 12.410 35.223 1.00 80.62 102 ILE A C 1
ATOM 801 O O . ILE A 1 102 ? -37.972 12.514 33.998 1.00 80.62 102 ILE A O 1
ATOM 805 N N . GLY A 1 103 ? -39.235 12.128 35.813 1.00 84.31 103 GLY A N 1
ATOM 806 C CA . GLY A 1 103 ? -40.482 11.945 35.065 1.00 84.31 103 GLY A CA 1
ATOM 807 C C . GLY A 1 103 ? -40.962 13.230 34.378 1.00 84.31 103 GLY A C 1
ATOM 808 O O . GLY A 1 103 ? -40.638 14.336 34.806 1.00 84.31 103 GLY A O 1
ATOM 809 N N . ILE A 1 104 ? -41.780 13.105 33.325 1.00 82.12 104 ILE A N 1
ATOM 810 C CA . ILE A 1 104 ? -42.244 14.261 32.525 1.00 82.12 104 ILE A CA 1
ATOM 811 C C . ILE A 1 104 ? -42.920 15.344 33.380 1.00 82.12 104 ILE A C 1
ATOM 813 O O . ILE A 1 104 ? -42.660 16.526 33.174 1.00 82.12 104 ILE A O 1
ATOM 817 N N . ASP A 1 105 ? -43.786 14.965 34.322 1.00 77.38 105 ASP A N 1
ATOM 818 C CA . ASP A 1 105 ? -44.535 15.928 35.144 1.00 77.38 105 ASP A CA 1
ATOM 819 C C . ASP A 1 105 ? -43.627 16.668 36.134 1.00 77.38 105 ASP A C 1
ATOM 821 O O . ASP A 1 105 ? -43.795 17.859 36.399 1.00 77.38 105 ASP A O 1
ATOM 825 N N . GLU A 1 106 ? -42.619 15.979 36.662 1.00 78.00 106 GLU A N 1
ATOM 826 C CA . GLU A 1 106 ? -41.594 16.590 37.499 1.00 78.00 106 GLU A CA 1
ATOM 827 C C . GLU A 1 106 ? -40.677 17.500 36.676 1.00 78.00 106 GLU A C 1
ATOM 829 O O . GLU A 1 106 ? -40.392 18.615 37.097 1.00 78.00 106 GLU A O 1
ATOM 834 N N . MET A 1 107 ? -40.289 17.081 35.474 1.00 79.31 107 MET A N 1
ATOM 835 C CA . MET A 1 107 ? -39.499 17.882 34.542 1.00 79.31 107 MET A CA 1
ATOM 836 C C . MET A 1 107 ? -40.250 19.141 34.086 1.00 79.31 107 MET A C 1
ATOM 838 O O . MET A 1 107 ? -39.657 20.211 34.033 1.00 79.31 107 MET A O 1
ATOM 842 N N . ALA A 1 108 ? -41.555 19.050 33.820 1.00 76.12 108 ALA A N 1
ATOM 843 C CA . ALA A 1 108 ? -42.402 20.194 33.485 1.00 76.12 108 ALA A CA 1
ATOM 844 C C . ALA A 1 108 ? -42.436 21.223 34.626 1.00 76.12 108 ALA A C 1
ATOM 846 O O . ALA A 1 108 ? -42.175 22.405 34.395 1.00 76.12 108 ALA A O 1
ATOM 847 N N . ARG A 1 109 ? -42.649 20.762 35.870 1.00 72.19 109 ARG A N 1
ATOM 848 C CA . ARG A 1 109 ? -42.556 21.612 37.069 1.00 72.19 109 ARG A CA 1
ATOM 849 C C . ARG A 1 109 ? -41.166 22.233 37.217 1.00 72.19 109 ARG A C 1
ATOM 851 O O . ARG A 1 109 ? -41.065 23.440 37.401 1.00 72.19 109 ARG A O 1
ATOM 858 N N . LYS A 1 110 ? -40.108 21.425 37.089 1.00 64.94 110 LYS A N 1
ATOM 859 C CA . LYS A 1 110 ? -38.707 21.860 37.224 1.00 64.94 110 LYS A CA 1
ATOM 860 C C . LYS A 1 110 ? -38.286 22.866 36.163 1.00 64.94 110 LYS A C 1
ATOM 862 O O . LYS A 1 110 ? -37.473 23.725 36.465 1.00 64.94 110 LYS A O 1
ATOM 867 N N . LEU A 1 111 ? -38.824 22.764 34.949 1.00 67.56 111 LEU A N 1
ATOM 868 C CA . LEU A 1 111 ? -38.527 23.667 33.839 1.00 67.56 111 LEU A CA 1
ATOM 869 C C . LEU A 1 111 ? -39.482 24.873 33.764 1.00 67.56 111 LEU A C 1
ATOM 871 O O . LEU A 1 111 ? -39.313 25.721 32.891 1.00 67.56 111 LEU A O 1
ATOM 875 N N . GLY A 1 112 ? -40.484 24.962 34.647 1.00 63.75 112 GLY A N 1
ATOM 876 C CA . GLY A 1 112 ? -41.482 26.036 34.624 1.00 63.75 112 GLY A CA 1
ATOM 877 C C . GLY A 1 112 ? -42.328 26.059 33.345 1.00 63.75 112 GLY A C 1
ATOM 878 O O . GLY A 1 112 ? -42.777 27.121 32.920 1.00 63.75 112 GLY A O 1
ATOM 879 N N . VAL A 1 113 ? -42.523 24.904 32.700 1.00 76.75 113 VAL A N 1
ATOM 880 C CA . VAL A 1 113 ? -43.269 24.776 31.439 1.00 76.75 113 VAL A CA 1
ATOM 881 C C . VAL A 1 113 ? -44.396 23.756 31.564 1.00 76.75 113 VAL A C 1
ATOM 883 O O . VAL A 1 113 ? -44.416 22.915 32.457 1.00 76.75 113 VAL A O 1
ATOM 886 N N . SER A 1 114 ? -45.348 23.790 30.631 1.00 74.31 114 SER A N 1
ATOM 887 C CA . SER A 1 114 ? -46.408 22.782 30.584 1.00 74.31 114 SER A CA 1
ATOM 888 C C . SER A 1 114 ? -45.865 21.397 30.195 1.00 74.31 114 SER A C 1
ATOM 890 O O . SER A 1 114 ? -44.899 21.281 29.434 1.00 74.31 114 SER A O 1
ATOM 892 N N . ARG A 1 115 ? -46.555 20.326 30.612 1.00 78.81 115 ARG A N 1
ATOM 893 C CA . ARG A 1 115 ? -46.283 18.946 30.159 1.00 78.81 115 ARG A CA 1
ATOM 894 C C . ARG A 1 115 ? -46.265 18.834 28.628 1.00 78.81 115 ARG A C 1
ATOM 896 O O . ARG A 1 115 ? -45.439 18.118 28.064 1.00 78.81 115 ARG A O 1
ATOM 903 N N . ARG A 1 116 ? -47.146 19.577 27.947 1.00 73.62 116 ARG A N 1
ATOM 904 C CA . ARG A 1 116 ? -47.228 19.642 26.478 1.00 73.62 116 ARG A CA 1
ATOM 905 C C . ARG A 1 116 ? -45.963 20.247 25.860 1.00 73.62 116 ARG A C 1
ATOM 907 O O . ARG A 1 116 ? -45.523 19.792 24.809 1.00 73.62 116 ARG A O 1
ATOM 914 N N . THR A 1 117 ? -45.348 21.222 26.525 1.00 73.31 117 THR A N 1
ATOM 915 C CA . THR A 1 117 ? -44.086 21.837 26.091 1.00 73.31 117 THR A CA 1
ATOM 916 C C . THR A 1 117 ? -42.925 20.848 26.192 1.00 73.31 117 THR A C 1
ATOM 918 O O . THR A 1 117 ? -42.164 20.705 25.242 1.00 73.31 117 THR A O 1
ATOM 921 N N . VAL A 1 118 ? -42.842 20.093 27.291 1.00 78.94 118 VAL A N 1
ATOM 922 C CA . VAL A 1 118 ? -41.833 19.033 27.457 1.00 78.94 118 VAL A CA 1
ATOM 923 C C . VAL A 1 118 ? -41.994 17.934 26.403 1.00 78.94 118 VAL A C 1
ATOM 925 O O . VAL A 1 118 ? -41.014 17.436 25.857 1.00 78.94 118 VAL A O 1
ATOM 928 N N . GLN A 1 119 ? -43.235 17.572 26.065 1.00 78.88 119 GLN A N 1
ATOM 929 C CA . GLN A 1 119 ? -43.493 16.631 24.974 1.00 78.88 119 GLN A CA 1
ATOM 930 C C . GLN A 1 119 ? -43.035 17.171 23.615 1.00 78.88 119 GLN A C 1
ATOM 932 O O . GLN A 1 119 ? -42.526 16.389 22.815 1.00 78.88 119 GLN A O 1
ATOM 937 N N . ARG A 1 120 ? -43.170 18.481 23.365 1.00 77.19 120 ARG A N 1
ATOM 938 C CA . ARG A 1 120 ? -42.686 19.123 22.134 1.00 77.19 120 ARG A CA 1
ATOM 939 C C . ARG A 1 120 ? -41.163 19.047 22.012 1.00 77.19 120 ARG A C 1
ATOM 941 O O . ARG A 1 120 ? -40.678 18.709 20.941 1.00 77.19 120 ARG A O 1
ATOM 948 N N . TYR A 1 121 ? -40.430 19.236 23.110 1.00 83.69 121 TYR A N 1
ATOM 949 C CA . TYR A 1 121 ? -38.962 19.166 23.121 1.00 83.69 121 TYR A CA 1
ATOM 950 C C . TYR A 1 121 ? -38.390 17.829 22.652 1.00 83.69 121 TYR A C 1
ATOM 952 O O . TYR A 1 121 ? -37.259 17.778 22.180 1.00 83.69 121 TYR A O 1
ATOM 960 N N . ARG A 1 122 ? -39.172 16.746 22.701 1.00 79.06 122 ARG A N 1
ATOM 961 C CA . ARG A 1 122 ? -38.771 15.451 22.129 1.00 79.06 122 ARG A CA 1
ATOM 962 C C . ARG A 1 122 ? -38.529 15.532 20.623 1.00 79.06 122 ARG A C 1
ATOM 964 O O . ARG A 1 122 ? -37.633 14.863 20.126 1.00 79.06 122 ARG A O 1
ATOM 971 N N . GLY A 1 123 ? -39.316 16.343 19.911 1.00 70.06 123 GLY A N 1
ATOM 972 C CA . GLY A 1 123 ? -39.116 16.604 18.483 1.00 70.06 123 GLY A CA 1
ATOM 973 C C . GLY A 1 123 ? -37.856 17.424 18.199 1.00 70.06 123 GLY A C 1
ATOM 974 O O . GLY A 1 123 ? -37.277 17.287 17.128 1.00 70.06 123 GLY A O 1
ATOM 975 N N . ASP A 1 124 ? -37.403 18.195 19.188 1.00 71.06 124 ASP A N 1
ATOM 976 C CA . ASP A 1 124 ? -36.259 19.105 19.091 1.00 71.06 124 ASP A CA 1
ATOM 977 C C . ASP A 1 124 ? -34.958 18.487 19.648 1.00 71.06 124 ASP A C 1
ATOM 979 O O . ASP A 1 124 ? -33.933 19.162 19.721 1.00 71.06 124 ASP A O 1
ATOM 983 N N . GLY A 1 125 ? -34.982 17.209 20.054 1.00 76.88 125 GLY A N 1
ATOM 984 C CA . GLY A 1 125 ? -33.801 16.475 20.526 1.00 76.88 125 GLY A CA 1
ATOM 985 C C . GLY A 1 125 ? -33.705 16.233 22.034 1.00 76.88 125 GLY A C 1
ATOM 986 O O . GLY A 1 125 ? -32.627 15.904 22.521 1.00 76.88 125 GLY A O 1
ATOM 987 N N . LEU A 1 126 ? -34.798 16.353 22.794 1.00 85.62 126 LEU A N 1
ATOM 988 C CA . LEU A 1 126 ? -34.844 15.873 24.181 1.00 85.62 126 LEU A CA 1
ATOM 989 C C . LEU A 1 126 ? -35.030 14.346 24.224 1.00 85.62 126 LEU A C 1
ATOM 991 O O . LEU A 1 126 ? -36.069 13.823 23.808 1.00 85.62 126 LEU A O 1
ATOM 995 N N . ILE A 1 127 ? -34.045 13.634 24.778 1.00 88.50 127 ILE A N 1
ATOM 996 C CA . ILE A 1 127 ? -34.072 12.169 24.916 1.00 88.50 127 ILE A CA 1
ATOM 997 C C . ILE A 1 127 ? -34.873 11.774 26.152 1.00 88.50 127 ILE A C 1
ATOM 999 O O . ILE A 1 127 ? -34.653 12.300 27.242 1.00 88.50 127 ILE A O 1
ATOM 1003 N N . LEU A 1 128 ? -35.773 10.806 25.987 1.00 88.00 128 LEU A N 1
ATOM 1004 C CA . LEU A 1 128 ? -36.511 10.186 27.081 1.00 88.00 128 LEU A CA 1
ATOM 1005 C C . LEU A 1 128 ? -36.364 8.670 27.024 1.00 88.00 128 LEU A C 1
ATOM 1007 O O . LEU A 1 128 ? -36.284 8.097 25.942 1.00 88.00 128 LEU A O 1
ATOM 1011 N N . HIS A 1 129 ? -36.409 8.040 28.189 1.00 88.88 129 HIS A N 1
ATOM 1012 C CA . HIS A 1 129 ? -36.298 6.601 28.382 1.00 88.88 129 HIS A CA 1
ATOM 1013 C C . HIS A 1 129 ? -37.525 6.068 29.102 1.00 88.88 129 HIS A C 1
ATOM 1015 O O . HIS A 1 129 ? -38.074 6.741 29.978 1.00 88.88 129 HIS A O 1
ATOM 1021 N N . TRP A 1 130 ? -37.941 4.850 28.766 1.00 88.25 130 TRP A N 1
ATOM 1022 C CA . TRP A 1 130 ? -38.835 4.098 29.637 1.00 88.25 130 TRP A CA 1
ATOM 1023 C C . TRP A 1 130 ? -38.046 3.556 30.817 1.00 88.25 130 TRP A C 1
ATOM 1025 O O . TRP A 1 130 ? -37.058 2.852 30.641 1.00 88.25 130 TRP A O 1
ATOM 1035 N N . VAL A 1 131 ? -38.493 3.908 32.013 1.00 84.56 131 VAL A N 1
ATOM 1036 C CA . VAL A 1 131 ? -37.812 3.637 33.273 1.00 84.56 131 VAL A CA 1
ATOM 1037 C C . VAL A 1 131 ? -38.820 3.056 34.255 1.00 84.56 131 VAL A C 1
ATOM 1039 O O . VAL A 1 131 ? -39.986 3.438 34.241 1.00 84.56 131 VAL A O 1
ATOM 1042 N N . ARG A 1 132 ? -38.403 2.118 35.102 1.00 82.31 132 ARG A N 1
ATOM 1043 C CA . ARG A 1 132 ? -39.239 1.484 36.123 1.00 82.31 132 ARG A CA 1
ATOM 1044 C C . ARG A 1 132 ? -38.867 2.007 37.506 1.00 82.31 132 ARG A C 1
ATOM 1046 O O . ARG A 1 132 ? -37.689 2.066 37.858 1.00 82.31 132 ARG A O 1
ATOM 1053 N N . HIS A 1 133 ? -39.878 2.391 38.282 1.00 71.19 133 HIS A N 1
ATOM 1054 C CA . HIS A 1 133 ? -39.715 2.638 39.715 1.00 71.19 133 HIS A CA 1
ATOM 1055 C C . HIS A 1 133 ? -39.439 1.325 40.465 1.00 71.19 133 HIS A C 1
ATOM 1057 O O . HIS A 1 133 ? -39.726 0.246 39.947 1.00 71.19 133 HIS A O 1
ATOM 1063 N N . GLU A 1 134 ? -38.969 1.415 41.712 1.00 58.81 134 GLU A N 1
ATOM 1064 C CA . GLU A 1 134 ? -38.775 0.253 42.600 1.00 58.81 134 GLU A CA 1
ATOM 1065 C C . GLU A 1 134 ? -40.059 -0.587 42.773 1.00 58.81 134 GLU A C 1
ATOM 1067 O O . GLU A 1 134 ? -39.988 -1.798 42.947 1.00 58.81 134 GLU A O 1
ATOM 1072 N N . GLY A 1 135 ? -41.241 0.024 42.615 1.00 58.00 135 GLY A N 1
ATOM 1073 C CA . GLY A 1 135 ? -42.546 -0.654 42.605 1.00 58.00 135 GLY A CA 1
ATOM 1074 C C . GLY A 1 135 ? -42.966 -1.281 41.264 1.00 58.00 135 GLY A C 1
ATOM 1075 O O . GLY A 1 135 ? -44.127 -1.645 41.102 1.00 58.00 135 GLY A O 1
ATOM 1076 N N . GLY A 1 136 ? -42.079 -1.355 40.266 1.00 64.44 136 GLY A N 1
ATOM 1077 C CA . GLY A 1 136 ? -42.319 -2.019 38.975 1.00 64.44 136 GLY A CA 1
ATOM 1078 C C . GLY A 1 136 ? -43.126 -1.221 37.940 1.00 64.44 136 GLY A C 1
ATOM 1079 O O . GLY A 1 136 ? -43.189 -1.621 36.775 1.00 64.44 136 GLY A O 1
ATOM 1080 N N . GLN A 1 137 ? -43.707 -0.076 38.312 1.00 76.38 137 GLN A N 1
ATOM 1081 C CA . GLN A 1 137 ? -44.436 0.787 37.379 1.00 76.38 137 GLN A CA 1
ATOM 1082 C C . GLN A 1 137 ? -43.473 1.511 36.425 1.00 76.38 137 GLN A C 1
ATOM 1084 O O . GLN A 1 137 ? -42.552 2.205 36.862 1.00 76.38 137 GLN A O 1
ATOM 1089 N N . ALA A 1 138 ? -43.705 1.364 35.116 1.00 81.19 138 ALA A N 1
ATOM 1090 C CA . ALA A 1 138 ? -42.933 2.039 34.078 1.00 81.19 138 ALA A CA 1
ATOM 1091 C C . ALA A 1 138 ? -43.447 3.466 33.825 1.00 81.19 138 ALA A C 1
ATOM 1093 O O . ALA A 1 138 ? -44.643 3.682 33.619 1.00 81.19 138 ALA A O 1
ATOM 1094 N N . PHE A 1 139 ? -42.535 4.429 33.772 1.00 84.81 139 PHE A N 1
ATOM 1095 C CA . PHE A 1 139 ? -42.785 5.819 33.415 1.00 84.81 139 PHE A CA 1
ATOM 1096 C C . PHE A 1 139 ? -41.768 6.289 32.371 1.00 84.81 139 PHE A C 1
ATOM 1098 O O . PHE A 1 139 ? -40.729 5.668 32.159 1.00 84.81 139 PHE A O 1
ATOM 1105 N N . LEU A 1 140 ? -42.080 7.391 31.690 1.00 86.19 140 LEU A N 1
ATOM 1106 C CA . LEU A 1 140 ? -41.167 8.010 30.736 1.00 86.19 140 LEU A CA 1
ATOM 1107 C C . LEU A 1 140 ? -40.364 9.102 31.457 1.00 86.19 140 LEU A C 1
ATOM 1109 O O . LEU A 1 140 ? -40.956 10.045 31.993 1.00 86.19 140 LEU A O 1
ATOM 1113 N N . GLY A 1 141 ? -39.039 8.970 31.475 1.00 86.19 141 GLY A N 1
ATOM 1114 C CA . GLY A 1 141 ? -38.141 9.850 32.218 1.00 86.19 141 GLY A CA 1
ATOM 1115 C C . GLY A 1 141 ? -36.967 10.364 31.389 1.00 86.19 141 GLY A C 1
ATOM 1116 O O . GLY A 1 141 ? -36.551 9.733 30.421 1.00 86.19 141 GLY A O 1
ATOM 1117 N N . CYS A 1 142 ? -36.440 11.527 31.763 1.00 84.81 142 CYS A N 1
ATOM 1118 C CA . CYS A 1 142 ? -35.201 12.079 31.222 1.00 84.81 142 CYS A CA 1
ATOM 1119 C C . CYS A 1 142 ? -34.094 11.933 32.261 1.00 84.81 142 CYS A C 1
ATOM 1121 O O . CYS A 1 142 ? -34.297 12.282 33.426 1.00 84.81 142 CYS A O 1
ATOM 1123 N N . PHE A 1 143 ? -32.929 11.442 31.854 1.00 83.12 143 PHE A N 1
ATOM 1124 C CA . PHE A 1 143 ? -31.768 11.430 32.733 1.00 83.12 143 PHE A CA 1
ATOM 1125 C C . PHE A 1 143 ? -31.093 12.809 32.768 1.00 83.12 143 PHE A C 1
ATOM 1127 O O . PHE A 1 143 ? -31.149 13.534 31.769 1.00 83.12 143 PHE A O 1
ATOM 1134 N N . PRO A 1 144 ? -30.443 13.180 33.887 1.00 71.75 144 PRO A N 1
ATOM 1135 C CA . PRO A 1 144 ? -29.833 14.501 34.039 1.00 71.75 144 PRO A CA 1
ATOM 1136 C C . PRO A 1 144 ? -28.843 14.853 32.920 1.00 71.75 144 PRO A C 1
ATOM 1138 O O . PRO A 1 144 ? -28.877 15.961 32.397 1.00 71.75 144 PRO A O 1
ATOM 1141 N N . ASP A 1 145 ? -28.028 13.889 32.481 1.00 71.69 145 ASP A N 1
ATOM 1142 C CA . ASP A 1 145 ? -27.026 14.095 31.432 1.00 71.69 145 ASP A CA 1
ATOM 1143 C C . ASP A 1 145 ? -27.641 14.429 30.060 1.00 71.69 145 ASP A C 1
ATOM 1145 O O . ASP A 1 145 ? -27.130 15.277 29.326 1.00 71.69 145 ASP A O 1
ATOM 1149 N N . ALA A 1 146 ? -28.758 13.784 29.718 1.00 78.50 146 ALA A N 1
ATOM 1150 C CA . ALA A 1 146 ? -29.492 14.045 28.486 1.00 78.50 146 ALA A CA 1
ATOM 1151 C C . ALA A 1 146 ? -30.213 15.402 28.525 1.00 78.50 146 ALA A C 1
ATOM 1153 O O . ALA A 1 146 ? -30.248 16.113 27.517 1.00 78.50 146 ALA A O 1
ATOM 1154 N N . LEU A 1 147 ? -30.759 15.773 29.688 1.00 78.94 147 LEU A N 1
ATOM 1155 C CA . LEU A 1 147 ? -31.409 17.066 29.890 1.00 78.94 147 LEU A CA 1
ATOM 1156 C C . LEU A 1 147 ? -30.407 18.220 29.765 1.00 78.94 147 LEU A C 1
ATOM 1158 O O . LEU A 1 147 ? -30.679 19.188 29.055 1.00 78.94 147 LEU A O 1
ATOM 1162 N N . ASP A 1 148 ? -29.240 18.098 30.400 1.00 71.94 148 ASP A N 1
ATOM 1163 C CA . ASP A 1 148 ? -28.186 19.116 30.358 1.00 71.94 148 ASP A CA 1
ATOM 1164 C C . ASP A 1 148 ? -27.734 19.393 28.924 1.00 71.94 148 ASP A C 1
ATOM 1166 O O . ASP A 1 148 ? -27.672 20.545 28.490 1.00 71.94 148 ASP A O 1
ATOM 1170 N N . HIS A 1 149 ? -27.509 18.332 28.149 1.00 73.56 149 HIS A N 1
ATOM 1171 C CA . HIS A 1 149 ? -27.105 18.467 26.757 1.00 73.56 149 HIS A CA 1
ATOM 1172 C C . HIS A 1 149 ? -28.167 19.170 25.894 1.00 73.56 149 HIS A C 1
ATOM 1174 O O . HIS A 1 149 ? -27.843 20.035 25.076 1.00 73.56 149 HIS A O 1
ATOM 1180 N N . TYR A 1 150 ? -29.446 18.838 26.089 1.00 78.75 150 TYR A N 1
ATOM 1181 C CA . TYR A 1 150 ? -30.547 19.495 25.382 1.00 78.75 150 TYR A CA 1
ATOM 1182 C C . TYR A 1 150 ? -30.616 21.002 25.693 1.00 78.75 150 TYR A C 1
ATOM 1184 O O . TYR A 1 150 ? -30.809 21.832 24.795 1.00 78.75 150 TYR A O 1
ATOM 1192 N N . LEU A 1 151 ? -30.411 21.372 26.961 1.00 74.56 151 LEU A N 1
ATOM 1193 C CA . LEU A 1 151 ? -30.412 22.766 27.404 1.00 74.56 151 LEU A CA 1
ATOM 1194 C C . LEU A 1 151 ? -29.219 23.564 26.851 1.00 74.56 151 LEU A C 1
ATOM 1196 O O . LEU A 1 151 ? -29.371 24.752 26.570 1.00 74.56 151 LEU A O 1
ATOM 1200 N N . GLU A 1 152 ? -28.058 22.935 26.653 1.00 71.69 152 GLU A N 1
ATOM 1201 C CA . GLU A 1 152 ? -26.869 23.579 26.069 1.00 71.69 152 GLU A CA 1
ATOM 1202 C C . GLU A 1 152 ? -27.024 23.900 24.573 1.00 71.69 152 GLU A C 1
ATOM 1204 O O . GLU A 1 152 ? -26.454 24.883 24.095 1.00 71.69 152 GLU A O 1
ATOM 1209 N N . ARG A 1 153 ? -27.816 23.110 23.838 1.00 68.44 153 ARG A N 1
ATOM 1210 C CA . ARG A 1 153 ? -27.989 23.227 22.379 1.00 68.44 153 ARG A CA 1
ATOM 1211 C C . ARG A 1 153 ? -29.172 24.110 21.955 1.00 68.44 153 ARG A C 1
ATOM 1213 O O . ARG A 1 153 ? -29.249 24.512 20.796 1.00 68.44 153 ARG A O 1
ATOM 1220 N N . SER A 1 154 ? -30.093 24.416 22.869 1.00 64.38 154 SER A N 1
ATOM 1221 C CA . SER A 1 154 ? -31.324 25.155 22.560 1.00 64.38 154 SER A CA 1
ATOM 1222 C C . SER A 1 154 ? -31.069 26.668 22.366 1.00 64.38 154 SER A C 1
ATOM 1224 O O . SER A 1 154 ? -30.589 27.330 23.294 1.00 64.38 154 SER A O 1
ATOM 1226 N N . PRO A 1 155 ? -31.406 27.261 21.201 1.00 49.12 155 PRO A N 1
ATOM 1227 C CA . PRO A 1 155 ? -31.196 28.683 20.939 1.00 49.12 155 PRO A CA 1
ATOM 1228 C C . PRO A 1 155 ? -32.148 29.547 21.784 1.00 49.12 155 PRO A C 1
ATOM 1230 O O . PRO A 1 155 ? -33.358 29.360 21.774 1.00 49.12 155 PRO A O 1
ATOM 1233 N N . ALA A 1 156 ? -31.563 30.472 22.551 1.00 45.50 156 ALA A N 1
ATOM 1234 C CA . ALA A 1 156 ? -32.175 31.639 23.201 1.00 45.50 156 ALA A CA 1
ATOM 1235 C C . ALA A 1 156 ? -33.670 31.528 23.599 1.00 45.50 156 ALA A C 1
ATOM 1237 O O . ALA A 1 156 ? -34.562 31.996 22.900 1.00 45.50 156 ALA A O 1
ATOM 1238 N N . GLY A 1 157 ? -33.932 30.994 24.796 1.00 49.41 157 GLY A N 1
ATOM 1239 C CA . GLY A 1 157 ? -35.257 31.054 25.437 1.00 49.41 157 GLY A CA 1
ATOM 1240 C C . GLY A 1 157 ? -35.348 30.278 26.753 1.00 49.41 157 GLY A C 1
ATOM 1241 O O . GLY A 1 157 ? -36.075 30.667 27.661 1.00 49.41 157 GLY A O 1
ATOM 1242 N N . MET A 1 158 ? -34.517 29.243 26.913 1.00 48.69 158 MET A N 1
ATOM 1243 C CA . MET A 1 158 ? -34.497 28.360 28.089 1.00 48.69 158 MET A CA 1
ATOM 1244 C C . MET A 1 158 ? -33.423 28.732 29.132 1.00 48.69 158 MET A C 1
ATOM 1246 O O . MET A 1 158 ? -33.083 27.941 30.004 1.00 48.69 158 MET A O 1
ATOM 1250 N N . ARG A 1 159 ? -32.857 29.947 29.065 1.00 43.56 159 ARG A N 1
ATOM 1251 C CA . ARG A 1 159 ? -31.761 30.406 29.949 1.00 43.56 159 ARG A CA 1
ATOM 1252 C C . ARG A 1 159 ? -32.177 30.654 31.409 1.00 43.56 159 ARG A C 1
ATOM 1254 O O . ARG A 1 159 ? -31.343 31.088 32.201 1.00 43.56 159 ARG A O 1
ATOM 1261 N N . ARG A 1 160 ? -33.442 30.418 31.777 1.00 41.00 160 ARG A N 1
ATOM 1262 C CA . ARG A 1 160 ? -34.006 30.870 33.060 1.00 41.00 160 ARG A CA 1
ATOM 1263 C C . ARG A 1 160 ? -33.900 29.895 34.229 1.00 41.00 160 ARG A C 1
ATOM 1265 O O . ARG A 1 160 ? -34.290 30.276 35.323 1.00 41.00 160 ARG A O 1
ATOM 1272 N N . ILE A 1 161 ? -33.359 28.690 34.056 1.00 39.12 161 ILE A N 1
ATOM 1273 C CA . ILE A 1 161 ? -33.275 27.719 35.160 1.00 39.12 161 ILE A CA 1
ATOM 1274 C C . ILE A 1 161 ? -31.852 27.183 35.203 1.00 39.12 161 ILE A C 1
ATOM 1276 O O . ILE A 1 161 ? -31.475 26.250 34.504 1.00 39.12 161 ILE A O 1
ATOM 1280 N N . ARG A 1 162 ? -31.022 27.911 35.953 1.00 36.81 162 ARG A N 1
ATOM 1281 C CA . ARG A 1 162 ? -29.558 27.814 35.946 1.00 36.81 162 ARG A CA 1
ATOM 1282 C C . ARG A 1 162 ? -28.988 27.135 37.195 1.00 36.81 162 ARG A C 1
ATOM 1284 O O . ARG A 1 162 ? -27.822 27.341 37.511 1.00 36.81 162 ARG A O 1
ATOM 1291 N N . SER A 1 163 ? -29.766 26.311 37.888 1.00 34.88 163 SER A N 1
ATOM 1292 C CA . SER A 1 163 ? -29.299 25.599 39.079 1.00 34.88 163 SER A CA 1
ATOM 1293 C C . SER A 1 163 ? -29.865 24.183 39.124 1.00 34.88 163 SER A C 1
ATOM 1295 O O . SER A 1 163 ? -30.985 23.992 39.586 1.00 34.88 163 SER A O 1
ATOM 1297 N N . TRP A 1 164 ? -29.099 23.213 38.614 1.00 38.16 164 TRP A N 1
ATOM 1298 C CA . TRP A 1 164 ? -28.707 21.992 39.342 1.00 38.16 164 TRP A CA 1
ATOM 1299 C C . TRP A 1 164 ? -28.411 20.799 38.430 1.00 38.16 164 TRP A C 1
ATOM 1301 O O . TRP A 1 164 ? -29.278 20.382 37.673 1.00 38.16 164 TRP A O 1
ATOM 1311 N N . SER A 1 165 ? -27.192 20.268 38.620 1.00 44.81 165 SER A N 1
ATOM 1312 C CA . SER A 1 165 ? -26.568 19.010 38.135 1.00 44.81 165 SER A CA 1
ATOM 1313 C C . SER A 1 165 ? -25.109 19.238 37.711 1.00 44.81 165 SER A C 1
ATOM 1315 O O . SER A 1 165 ? -24.368 18.277 37.525 1.00 44.81 165 SER A O 1
ATOM 1317 N N . ARG A 1 166 ? -24.658 20.495 37.590 1.00 49.34 166 ARG A N 1
ATOM 1318 C CA . ARG A 1 166 ? -23.236 20.792 37.405 1.00 49.34 166 ARG A CA 1
ATOM 1319 C C . ARG A 1 166 ? -22.464 20.376 38.650 1.00 49.34 166 ARG A C 1
ATOM 1321 O O . ARG A 1 166 ? -22.856 20.734 39.757 1.00 49.34 166 ARG A O 1
ATOM 1328 N N . VAL A 1 167 ? -21.366 19.656 38.427 1.00 53.78 167 VAL A N 1
ATOM 1329 C CA . VAL A 1 167 ? -20.245 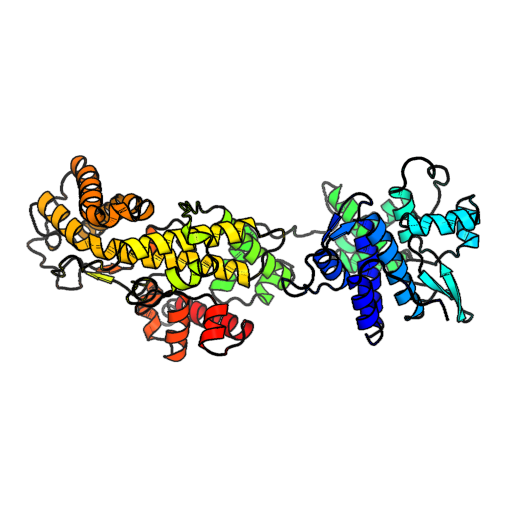19.609 39.366 1.00 53.78 167 VAL A CA 1
ATOM 1330 C C . VAL A 1 167 ? -19.879 21.063 39.628 1.00 53.78 167 VAL A C 1
ATOM 1332 O O . VAL A 1 167 ? -19.456 21.762 38.702 1.00 53.78 167 VAL A O 1
ATOM 1335 N N . ASP A 1 168 ? -20.170 21.548 40.830 1.00 60.62 168 ASP A N 1
ATOM 1336 C CA . ASP A 1 168 ? -19.838 22.922 41.178 1.00 60.62 168 ASP A CA 1
ATOM 1337 C C . ASP A 1 168 ? -18.308 23.082 41.237 1.00 60.62 168 ASP A C 1
ATOM 1339 O O . ASP A 1 168 ? -17.561 22.101 41.230 1.00 60.62 168 ASP A O 1
ATOM 1343 N N . GLU A 1 169 ? -17.806 24.314 41.245 1.00 62.25 169 GLU A N 1
ATOM 1344 C CA . GLU A 1 169 ? -16.355 24.530 41.210 1.00 62.25 169 GLU A CA 1
ATOM 1345 C C . GLU A 1 169 ? -15.648 23.948 42.454 1.00 62.25 169 GLU A C 1
ATOM 1347 O O . GLU A 1 169 ? -14.497 23.523 42.375 1.00 62.25 169 GLU A O 1
ATOM 1352 N N . SER A 1 170 ? -16.349 23.831 43.587 1.00 68.06 170 SER A N 1
ATOM 1353 C CA . SER A 1 170 ? -15.818 23.220 44.811 1.00 68.06 170 SER A CA 1
ATOM 1354 C C . SER A 1 170 ? -15.760 21.688 44.724 1.00 68.06 170 SER A C 1
ATOM 1356 O O . SER A 1 170 ? -14.773 21.071 45.131 1.00 68.06 170 SER A O 1
ATOM 1358 N N . GLU A 1 171 ? -16.762 21.064 44.107 1.00 71.56 171 GLU A N 1
ATOM 1359 C CA . GLU A 1 171 ? -16.844 19.634 43.832 1.00 71.56 171 GLU A CA 1
ATOM 1360 C C . GLU A 1 171 ? -15.821 19.253 42.758 1.00 71.56 171 GLU A C 1
ATOM 1362 O O . GLU A 1 171 ? -15.118 18.251 42.894 1.00 71.56 171 GLU A O 1
ATOM 1367 N N . ARG A 1 172 ? -15.639 20.106 41.742 1.00 76.94 172 ARG A N 1
ATOM 1368 C CA . ARG A 1 172 ? -14.580 19.982 40.736 1.00 76.94 172 ARG A CA 1
ATOM 1369 C C . ARG A 1 172 ? -13.205 20.018 41.394 1.00 76.94 172 ARG A C 1
ATOM 1371 O O . ARG A 1 172 ? -12.388 19.138 41.124 1.00 76.94 172 ARG A O 1
ATOM 1378 N N . ALA A 1 173 ? -12.952 20.988 42.271 1.00 77.50 173 ALA A N 1
ATOM 1379 C CA . ALA A 1 173 ? -11.691 21.089 43.000 1.00 77.50 173 ALA A CA 1
ATOM 1380 C C . ALA A 1 173 ? -11.443 19.862 43.897 1.00 77.50 173 ALA A C 1
ATOM 1382 O O . ALA A 1 173 ? -10.323 19.349 43.941 1.00 77.50 173 ALA A O 1
ATOM 1383 N N . SER A 1 174 ? -12.485 19.338 44.550 1.00 81.56 174 SER A N 1
ATOM 1384 C CA . SER A 1 174 ? -12.414 18.116 45.364 1.00 81.56 174 SER A CA 1
ATOM 1385 C C . SER A 1 174 ? -12.072 16.875 44.527 1.00 81.56 174 SER A C 1
ATOM 1387 O O . SER A 1 174 ? -11.153 16.128 44.871 1.00 81.56 174 SER A O 1
ATOM 1389 N N . ILE A 1 175 ? -12.729 16.704 43.372 1.00 84.38 175 ILE A N 1
ATOM 1390 C CA . ILE A 1 175 ? -12.460 15.620 42.413 1.00 84.38 175 ILE A CA 1
ATOM 1391 C C . ILE A 1 175 ? -11.008 15.672 41.925 1.00 84.38 175 ILE A C 1
ATOM 1393 O O . ILE A 1 175 ? -10.334 14.641 41.878 1.00 84.38 175 ILE A O 1
ATOM 1397 N N . LEU A 1 176 ? -10.505 16.862 41.585 1.00 84.56 176 LEU A N 1
ATOM 1398 C CA . LEU A 1 176 ? -9.133 17.032 41.103 1.00 84.56 176 LEU A CA 1
ATOM 1399 C C . LEU A 1 176 ? -8.102 16.779 42.203 1.00 84.56 176 LEU A C 1
ATOM 1401 O O . LEU A 1 176 ? -7.146 16.041 41.978 1.00 84.56 176 LEU A O 1
ATOM 1405 N N . LYS A 1 177 ? -8.331 17.292 43.416 1.00 84.69 177 LYS A N 1
ATOM 1406 C CA . LYS A 1 177 ? -7.465 17.027 44.573 1.00 84.69 177 LYS A CA 1
ATOM 1407 C C . LYS A 1 177 ? -7.393 15.533 44.888 1.00 84.69 177 LYS A C 1
ATOM 1409 O O . LYS A 1 177 ? -6.313 15.009 45.161 1.00 84.69 177 LYS A O 1
ATOM 1414 N N . ARG A 1 178 ? -8.527 14.830 44.817 1.00 85.00 178 ARG A N 1
ATOM 1415 C CA . ARG A 1 178 ? -8.586 13.381 45.041 1.00 85.00 178 ARG A CA 1
ATOM 1416 C C . ARG A 1 178 ? -7.872 12.600 43.939 1.00 85.00 178 ARG A C 1
ATOM 1418 O O . ARG A 1 178 ? -7.159 11.646 44.239 1.00 85.00 178 ARG A O 1
ATOM 1425 N N . ALA A 1 179 ? -8.018 13.023 42.685 1.00 84.69 179 ALA A N 1
ATOM 1426 C CA . ALA A 1 179 ? -7.303 12.437 41.556 1.00 84.69 179 ALA A CA 1
ATOM 1427 C C . ALA A 1 179 ? -5.780 12.566 41.696 1.00 84.69 179 ALA A C 1
ATOM 1429 O O . ALA A 1 179 ? -5.085 11.580 41.459 1.00 84.69 179 ALA A O 1
ATOM 1430 N N . SER A 1 180 ? -5.274 13.719 42.150 1.00 81.75 180 SER A N 1
ATOM 1431 C CA . SER A 1 180 ? -3.846 13.900 42.442 1.00 81.75 180 SER A CA 1
ATOM 1432 C C . SER A 1 180 ? -3.367 12.973 43.559 1.00 81.75 180 SER A C 1
ATOM 1434 O O . SER A 1 180 ? -2.387 12.267 43.378 1.00 81.75 180 SER A O 1
ATOM 1436 N N . GLN A 1 181 ? -4.115 12.848 44.660 1.00 83.19 181 GLN A N 1
ATOM 1437 C CA . GLN A 1 181 ? -3.756 11.931 45.754 1.00 83.19 181 GLN A CA 1
ATOM 1438 C C . GLN A 1 181 ? -3.708 10.455 45.332 1.00 83.19 181 GLN A C 1
ATOM 1440 O O . GLN A 1 181 ? -2.901 9.687 45.854 1.00 83.19 181 GLN A O 1
ATOM 1445 N N . LEU A 1 182 ? -4.599 10.034 44.429 1.00 83.06 182 LEU A N 1
ATOM 1446 C CA . LEU A 1 182 ? -4.586 8.678 43.872 1.00 83.06 182 LEU A CA 1
ATOM 1447 C C . LEU A 1 182 ? -3.411 8.471 42.907 1.00 83.06 182 LEU A C 1
ATOM 1449 O O . LEU A 1 182 ? -2.900 7.358 42.799 1.00 83.06 182 LEU A O 1
ATOM 1453 N N . HIS A 1 183 ? -2.982 9.531 42.221 1.00 77.12 183 HIS A N 1
ATOM 1454 C CA . HIS A 1 183 ? -1.818 9.503 41.344 1.00 77.12 183 HIS A CA 1
ATOM 1455 C C . HIS A 1 183 ? -0.497 9.465 42.129 1.00 77.12 183 HIS A C 1
ATOM 1457 O O . HIS A 1 183 ? 0.353 8.629 41.831 1.00 77.12 183 HIS A O 1
ATOM 1463 N N . ASP A 1 184 ? -0.362 10.285 43.175 1.00 74.81 184 ASP A N 1
ATOM 1464 C CA . ASP A 1 184 ? 0.840 10.378 44.021 1.00 74.81 184 ASP A CA 1
ATOM 1465 C C . ASP A 1 184 ? 1.150 9.062 44.749 1.00 74.81 184 ASP A C 1
ATOM 1467 O O . ASP A 1 184 ? 2.306 8.734 45.007 1.00 74.81 184 ASP A O 1
ATOM 1471 N N . LYS A 1 185 ? 0.116 8.259 45.028 1.00 74.62 185 LYS A N 1
ATOM 1472 C CA . LYS A 1 185 ? 0.248 6.904 45.584 1.00 74.62 185 LYS A CA 1
ATOM 1473 C C . LYS A 1 185 ? 0.677 5.843 44.554 1.00 74.62 185 LYS A C 1
ATOM 1475 O O . LYS A 1 185 ? 0.722 4.671 44.896 1.00 74.62 185 LYS A O 1
ATOM 1480 N N . GLN A 1 186 ? 0.990 6.236 43.315 1.00 57.34 186 GLN A N 1
ATOM 1481 C CA . GLN A 1 186 ? 1.482 5.398 42.205 1.00 57.34 186 GLN A CA 1
ATOM 1482 C C . GLN A 1 186 ? 0.561 4.254 41.725 1.00 57.34 186 GLN A C 1
ATOM 1484 O O . GLN A 1 186 ? 0.990 3.418 40.931 1.00 57.34 186 GLN A O 1
ATOM 1489 N N . GLU A 1 187 ? -0.722 4.233 42.098 1.00 52.03 187 GLU A N 1
ATOM 1490 C CA . GLU A 1 187 ? -1.615 3.090 41.817 1.00 52.03 187 GLU A CA 1
ATOM 1491 C C . GLU A 1 187 ? -2.751 3.370 40.815 1.00 52.03 187 GLU A C 1
ATOM 1493 O O . GLU A 1 187 ? -3.559 2.483 40.523 1.00 52.03 187 GLU A O 1
ATOM 1498 N N . ALA A 1 188 ? -2.847 4.575 40.237 1.00 61.03 188 ALA A N 1
ATOM 1499 C CA . ALA A 1 188 ? -4.028 4.941 39.453 1.00 61.03 188 ALA A CA 1
ATOM 1500 C C . ALA A 1 188 ? -3.748 5.490 38.044 1.00 61.03 188 ALA A C 1
ATOM 1502 O O . ALA A 1 188 ? -3.201 6.574 37.847 1.00 61.03 188 ALA A O 1
ATOM 1503 N N . SER A 1 189 ? -4.240 4.755 37.041 1.00 69.69 189 SER A N 1
ATOM 1504 C CA . SER A 1 189 ? -4.514 5.276 35.699 1.00 69.69 189 SER A CA 1
ATOM 1505 C C . SER A 1 189 ? -5.764 6.165 35.719 1.00 69.69 189 SER A C 1
ATOM 1507 O O . SER A 1 189 ? -6.625 6.008 36.582 1.00 69.69 189 SER A O 1
ATOM 1509 N N . LEU A 1 190 ? -5.948 7.033 34.715 1.00 73.50 190 LEU A N 1
ATOM 1510 C CA . LEU A 1 190 ? -7.154 7.871 34.602 1.00 73.50 190 LEU A CA 1
ATOM 1511 C C . LEU A 1 190 ? -8.452 7.053 34.697 1.00 73.50 190 LEU A C 1
ATOM 1513 O O . LEU A 1 190 ? -9.435 7.510 35.274 1.00 73.50 190 LEU A O 1
ATOM 1517 N N . HIS A 1 191 ? -8.468 5.837 34.139 1.00 71.12 191 HIS A N 1
ATOM 1518 C CA . HIS A 1 191 ? -9.639 4.965 34.195 1.00 71.12 191 HIS A CA 1
ATOM 1519 C C . HIS A 1 191 ? -9.893 4.411 35.601 1.00 71.12 191 HIS A C 1
ATOM 1521 O O . HIS A 1 191 ? -11.026 4.501 36.066 1.00 71.12 191 HIS A O 1
ATOM 1527 N N . SER A 1 192 ? -8.863 3.909 36.292 1.00 75.19 192 SER A N 1
ATOM 1528 C CA . SER A 1 192 ? -9.025 3.411 37.663 1.00 75.19 192 SER A CA 1
ATOM 1529 C C . SER A 1 192 ? -9.354 4.541 38.641 1.00 75.19 192 SER A C 1
ATOM 1531 O O . SER A 1 192 ? -10.275 4.390 39.436 1.00 75.19 192 SER A O 1
ATOM 1533 N N . ALA A 1 193 ? -8.739 5.719 38.497 1.00 80.44 193 ALA A N 1
ATOM 1534 C CA . ALA A 1 193 ? -9.103 6.905 39.274 1.00 80.44 193 ALA A CA 1
ATOM 1535 C C . ALA A 1 193 ? -10.557 7.349 39.038 1.00 80.44 193 ALA A C 1
ATOM 1537 O O . ALA A 1 193 ? -11.248 7.721 39.982 1.00 80.44 193 ALA A O 1
ATOM 1538 N N . SER A 1 194 ? -11.050 7.265 37.793 1.00 77.00 194 SER A N 1
ATOM 1539 C CA . SER A 1 194 ? -12.447 7.601 37.478 1.00 77.00 194 SER A CA 1
ATOM 1540 C C . SER A 1 194 ? -13.439 6.666 38.174 1.00 77.00 194 SER A C 1
ATOM 1542 O O . SER A 1 194 ? -14.508 7.118 38.567 1.00 77.00 194 SER A O 1
ATOM 1544 N N . ILE A 1 195 ? -13.102 5.379 38.324 1.00 74.12 195 ILE A N 1
ATOM 1545 C CA . ILE A 1 195 ? -13.947 4.389 39.010 1.00 74.12 195 ILE A CA 1
ATOM 1546 C C . ILE A 1 195 ? -13.951 4.647 40.520 1.00 74.12 195 ILE A C 1
ATOM 1548 O O . ILE A 1 195 ? -15.020 4.724 41.122 1.00 74.12 195 ILE A O 1
ATOM 1552 N N . THR A 1 196 ? -12.774 4.839 41.119 1.00 80.06 196 THR A N 1
ATOM 1553 C CA . THR A 1 196 ? -12.636 5.064 42.564 1.00 80.06 196 THR A CA 1
ATOM 1554 C C . THR A 1 196 ? -13.346 6.340 43.011 1.00 80.06 196 THR A C 1
ATOM 1556 O O . THR A 1 196 ? -14.156 6.310 43.932 1.00 80.06 196 THR A O 1
ATOM 1559 N N . ILE A 1 197 ? -13.116 7.460 42.319 1.00 82.81 197 ILE A N 1
ATOM 1560 C CA . ILE A 1 197 ? -13.724 8.748 42.684 1.00 82.81 197 ILE A CA 1
ATOM 1561 C C . ILE A 1 197 ? -15.239 8.729 42.451 1.00 82.81 197 ILE A C 1
ATOM 1563 O O . ILE A 1 197 ? -15.986 9.322 43.225 1.00 82.81 197 ILE A O 1
ATOM 1567 N N . ALA A 1 198 ? -15.720 8.036 41.416 1.00 75.94 198 ALA A N 1
ATOM 1568 C CA . ALA A 1 198 ? -17.152 7.873 41.172 1.00 75.94 198 ALA A CA 1
ATOM 1569 C C . ALA A 1 198 ? -17.859 7.141 42.322 1.00 75.94 198 ALA A C 1
ATOM 1571 O O . ALA A 1 198 ? -18.931 7.571 42.749 1.00 75.94 198 ALA A O 1
ATOM 1572 N N . ALA A 1 199 ? -17.232 6.092 42.867 1.00 75.31 199 ALA A N 1
ATOM 1573 C CA . ALA A 1 199 ? -17.745 5.374 44.031 1.00 75.31 199 ALA A CA 1
ATOM 1574 C C . ALA A 1 199 ? -17.790 6.260 45.292 1.00 75.31 199 ALA A C 1
ATOM 1576 O O . ALA A 1 199 ? -18.764 6.217 46.038 1.00 75.31 199 ALA A O 1
ATOM 1577 N N . GLU A 1 200 ? -16.776 7.106 45.503 1.00 79.44 200 GLU A N 1
ATOM 1578 C CA . GLU A 1 200 ? -16.688 8.015 46.659 1.00 79.44 200 GLU A CA 1
ATOM 1579 C C . GLU A 1 200 ? -17.670 9.196 46.573 1.00 79.44 200 GLU A C 1
ATOM 1581 O O . GLU A 1 200 ? -18.272 9.592 47.568 1.00 79.44 200 GLU A O 1
ATOM 1586 N N . THR A 1 201 ? -17.856 9.757 45.377 1.00 71.50 201 THR A N 1
ATOM 1587 C CA . THR A 1 201 ? -18.686 10.955 45.142 1.00 71.50 201 THR A CA 1
ATOM 1588 C C . THR A 1 201 ? -20.141 10.631 44.804 1.00 71.50 201 THR A C 1
ATOM 1590 O O . THR A 1 201 ? -20.952 11.544 44.661 1.00 71.50 201 THR A O 1
ATOM 1593 N N . LYS A 1 202 ? -20.486 9.342 44.661 1.00 67.75 202 LYS A N 1
ATOM 1594 C CA . LYS A 1 202 ? -21.790 8.872 44.155 1.00 67.75 202 LYS A CA 1
ATOM 1595 C C . LYS A 1 202 ? -22.161 9.516 42.808 1.00 67.75 202 LYS A C 1
ATOM 1597 O O . LYS A 1 202 ? -23.329 9.789 42.529 1.00 67.75 202 LYS A O 1
ATOM 1602 N N . ARG A 1 203 ? -21.157 9.787 41.967 1.00 66.06 203 ARG A N 1
ATOM 1603 C CA . ARG A 1 203 ? -21.308 10.350 40.616 1.00 66.06 203 ARG A CA 1
ATOM 1604 C C . ARG A 1 203 ? -21.020 9.285 39.564 1.00 66.06 203 ARG A C 1
ATOM 1606 O O . ARG A 1 203 ? -20.303 8.323 39.813 1.00 66.06 203 ARG A O 1
ATOM 1613 N N . ALA A 1 204 ? -21.527 9.488 38.351 1.00 55.31 204 ALA A N 1
ATOM 1614 C CA . ALA A 1 204 ? -21.237 8.605 37.229 1.00 55.31 204 ALA A CA 1
ATOM 1615 C C . ALA A 1 204 ? -19.730 8.570 36.911 1.00 55.31 204 ALA A C 1
ATOM 1617 O O . ALA A 1 204 ? -19.072 9.614 36.850 1.00 55.31 204 ALA A O 1
ATOM 1618 N N . VAL A 1 205 ? -19.198 7.383 36.594 1.00 51.75 205 VAL A N 1
ATOM 1619 C CA . VAL A 1 205 ? -17.801 7.206 36.139 1.00 51.75 205 VAL A CA 1
ATOM 1620 C C . VAL A 1 205 ? -17.509 8.063 34.901 1.00 51.75 205 VAL A C 1
ATOM 1622 O O . VAL A 1 205 ? -16.416 8.611 34.770 1.00 51.75 205 VAL A O 1
ATOM 1625 N N . SER A 1 206 ? -18.488 8.226 34.005 1.00 48.19 206 SER A N 1
ATOM 1626 C CA . SER A 1 206 ? -18.393 9.092 32.823 1.00 48.19 206 SER A CA 1
ATOM 1627 C C . SER A 1 206 ? -18.284 10.577 33.185 1.00 48.19 206 SER A C 1
ATOM 1629 O O . SER A 1 206 ? -17.469 11.275 32.583 1.00 48.19 206 SER A O 1
ATOM 1631 N N . THR A 1 207 ? -19.026 11.049 34.193 1.00 55.66 207 THR A N 1
ATOM 1632 C CA . THR A 1 207 ? -18.980 12.436 34.689 1.00 55.66 207 THR A CA 1
ATOM 1633 C C . THR A 1 207 ? -17.626 12.754 35.305 1.00 55.66 207 THR A C 1
ATOM 1635 O O . THR A 1 207 ? -16.995 13.740 34.927 1.00 55.66 207 THR A O 1
ATOM 1638 N N . ILE A 1 208 ? -17.122 11.882 36.182 1.00 71.06 208 ILE A N 1
ATOM 1639 C CA . ILE A 1 208 ? -15.783 12.033 36.763 1.00 71.06 208 ILE A CA 1
ATOM 1640 C C . ILE A 1 208 ? -14.718 11.994 35.667 1.00 71.06 208 ILE A C 1
ATOM 1642 O O . ILE A 1 208 ? -13.873 12.883 35.592 1.00 71.06 208 ILE A O 1
ATOM 1646 N N . ARG A 1 209 ? -14.791 11.023 34.749 1.00 69.12 209 ARG A N 1
ATOM 1647 C CA . ARG A 1 209 ? -13.858 10.921 33.621 1.00 69.12 209 ARG A CA 1
ATOM 1648 C C . ARG A 1 209 ? -13.855 12.189 32.767 1.00 69.12 209 ARG A C 1
ATOM 1650 O O . ARG A 1 209 ? -12.788 12.637 32.356 1.00 69.12 209 ARG A O 1
ATOM 1657 N N . HIS A 1 210 ? -15.023 12.769 32.507 1.00 61.31 210 HIS A N 1
ATOM 1658 C CA . HIS A 1 210 ? -15.153 14.008 31.749 1.00 61.31 210 HIS A CA 1
ATOM 1659 C C . HIS A 1 210 ? -14.524 15.198 32.488 1.00 61.31 210 HIS A C 1
ATOM 1661 O O . HIS A 1 210 ? -13.772 15.955 31.878 1.00 61.31 210 HIS A O 1
ATOM 1667 N N . VAL A 1 211 ? -14.757 15.328 33.800 1.00 73.62 211 VAL A N 1
ATOM 1668 C CA . VAL A 1 211 ? -14.127 16.360 34.645 1.00 73.62 211 VAL A CA 1
ATOM 1669 C C . VAL A 1 211 ? -12.601 16.228 34.629 1.00 73.62 211 VAL A C 1
ATOM 1671 O O . VAL A 1 211 ? -11.906 17.215 34.386 1.00 73.62 211 VAL A O 1
ATOM 1674 N N . LEU A 1 212 ? -12.075 15.011 34.797 1.00 76.06 212 LEU A N 1
ATOM 1675 C CA . LEU A 1 212 ? -10.635 14.736 34.771 1.00 76.06 212 LEU A CA 1
ATOM 1676 C C . LEU A 1 212 ? -10.018 15.013 33.391 1.00 76.06 212 LEU A C 1
ATOM 1678 O O . LEU A 1 212 ? -8.973 15.654 33.303 1.00 76.06 212 LEU A O 1
ATOM 1682 N N . MET A 1 213 ? -10.677 14.599 32.302 1.00 68.06 213 MET A N 1
ATOM 1683 C CA . MET A 1 213 ? -10.212 14.873 30.935 1.00 68.06 213 MET A CA 1
ATOM 1684 C C . MET A 1 213 ? -10.277 16.364 30.579 1.00 68.06 213 MET A C 1
ATOM 1686 O O . MET A 1 213 ? -9.380 16.872 29.907 1.00 68.06 213 MET A O 1
ATOM 1690 N N . SER A 1 214 ? -11.323 17.071 31.016 1.00 65.56 214 SER A N 1
ATOM 1691 C CA . SER A 1 214 ? -11.456 18.520 30.829 1.00 65.56 214 SER A CA 1
ATOM 1692 C C . SER A 1 214 ? -10.357 19.275 31.577 1.00 65.56 214 SER A C 1
ATOM 1694 O O . SER A 1 214 ? -9.744 20.174 31.008 1.00 65.56 214 SER A O 1
ATOM 1696 N N . ALA A 1 215 ? -10.057 18.882 32.818 1.00 69.38 215 ALA A N 1
ATOM 1697 C CA . ALA A 1 215 ? -8.982 19.483 33.600 1.00 69.38 215 ALA A CA 1
ATOM 1698 C C . ALA A 1 215 ? -7.589 19.194 33.021 1.00 69.38 215 ALA A C 1
ATOM 1700 O O . ALA A 1 215 ? -6.765 20.099 32.968 1.00 69.38 215 ALA A O 1
ATOM 1701 N N . GLN A 1 216 ? -7.336 17.984 32.508 1.00 69.25 216 GLN A N 1
ATOM 1702 C CA . GLN A 1 216 ? -6.075 17.667 31.825 1.00 69.25 216 GLN A CA 1
ATOM 1703 C C . GLN A 1 216 ? -5.848 18.490 30.554 1.00 69.25 216 GLN A C 1
ATOM 1705 O O . GLN A 1 216 ? -4.717 18.869 30.280 1.00 69.25 216 GLN A O 1
ATOM 1710 N N . ARG A 1 217 ? -6.897 18.756 29.764 1.00 62.12 217 ARG A N 1
ATOM 1711 C CA . ARG A 1 217 ? -6.779 19.566 28.537 1.00 62.12 217 ARG A CA 1
ATOM 1712 C C . ARG A 1 217 ? -6.482 21.039 28.817 1.00 62.12 217 ARG A C 1
ATOM 1714 O O . ARG A 1 217 ? -5.885 21.691 27.970 1.00 62.12 217 ARG A O 1
ATOM 1721 N N . ASN A 1 218 ? -6.915 21.539 29.973 1.00 60.41 218 ASN A N 1
ATOM 1722 C CA . ASN A 1 218 ? -6.837 22.954 30.335 1.00 60.41 218 ASN A CA 1
ATOM 1723 C C . ASN A 1 218 ? -5.695 23.271 31.324 1.00 60.41 218 ASN A C 1
ATOM 1725 O O . ASN A 1 218 ? -5.532 24.433 31.687 1.00 60.41 218 ASN A O 1
ATOM 1729 N N . SER A 1 219 ? -4.928 22.271 31.776 1.00 65.69 219 SER A N 1
ATOM 1730 C CA . SER A 1 219 ? -3.815 22.433 32.725 1.00 65.69 219 SER A CA 1
ATOM 1731 C C . SER A 1 219 ? -2.460 22.326 32.023 1.00 65.69 219 SER A C 1
ATOM 1733 O O . SER A 1 219 ? -2.291 21.500 31.127 1.00 65.69 219 SER A O 1
ATOM 1735 N N . HIS A 1 220 ? -1.483 23.120 32.468 1.00 55.03 220 HIS A N 1
ATOM 1736 C CA . HIS A 1 220 ? -0.086 23.005 32.027 1.00 55.03 220 HIS A CA 1
ATOM 1737 C C . HIS A 1 220 ? 0.627 21.798 32.669 1.00 55.03 220 HIS A C 1
ATOM 1739 O O . HIS A 1 220 ? 1.563 21.261 32.084 1.00 55.03 220 HIS A O 1
ATOM 1745 N N . GLU A 1 221 ? 0.130 21.320 33.815 1.00 62.50 221 GLU A N 1
ATOM 1746 C CA . GLU A 1 221 ? 0.577 20.095 34.487 1.00 62.50 221 GLU A CA 1
ATOM 1747 C C . GLU A 1 221 ? -0.615 19.131 34.644 1.00 62.50 221 GLU A C 1
ATOM 1749 O O . GLU A 1 221 ? -1.490 19.339 35.493 1.00 62.50 221 GLU A O 1
ATOM 1754 N N . PRO A 1 222 ? -0.745 18.110 33.778 1.00 66.25 222 PRO A N 1
ATOM 1755 C CA . PRO A 1 222 ? -1.845 17.157 33.855 1.00 66.25 222 PRO A CA 1
ATOM 1756 C C . PRO A 1 222 ? -1.626 16.129 34.976 1.00 66.25 222 PRO A C 1
ATOM 1758 O O . PRO A 1 222 ? -0.571 15.514 35.068 1.00 66.25 222 PRO A O 1
ATOM 1761 N N . ILE A 1 223 ? -2.680 15.871 35.762 1.00 67.81 223 ILE A N 1
ATOM 1762 C CA . ILE A 1 223 ? -2.666 14.956 36.924 1.00 67.81 223 ILE A CA 1
ATOM 1763 C C . ILE A 1 223 ? -2.277 13.519 36.554 1.00 67.81 223 ILE A C 1
ATOM 1765 O O . ILE A 1 223 ? -1.618 12.843 37.326 1.00 67.81 223 ILE A O 1
ATOM 1769 N N . PHE A 1 224 ? -2.693 13.031 35.384 1.00 68.56 224 PHE A N 1
ATOM 1770 C CA . PHE A 1 224 ? -2.265 11.723 34.886 1.00 68.56 224 PHE A CA 1
ATOM 1771 C C . PHE A 1 224 ? -1.338 11.909 33.694 1.00 68.56 224 PHE A C 1
ATOM 1773 O O . PHE A 1 224 ? -1.632 12.710 32.799 1.00 68.56 224 PHE A O 1
ATOM 1780 N N . SER A 1 225 ? -0.298 11.081 33.617 1.00 58.94 225 SER A N 1
ATOM 1781 C CA . SER A 1 225 ? 0.533 10.917 32.427 1.00 58.94 225 SER A CA 1
ATOM 1782 C C . SER A 1 225 ? -0.275 10.251 31.307 1.00 58.94 225 SER A C 1
ATOM 1784 O O . SER A 1 225 ? -0.181 9.057 31.018 1.00 58.94 225 SER A O 1
ATOM 1786 N N . SER A 1 226 ? -1.134 11.021 30.638 1.00 52.78 226 SER A N 1
ATOM 1787 C CA . SER A 1 226 ? -1.693 10.569 29.373 1.00 52.78 226 SER A CA 1
ATOM 1788 C C . SER A 1 226 ? -0.553 10.549 28.362 1.00 52.78 226 SER A C 1
ATOM 1790 O O . SER A 1 226 ? -0.170 11.594 27.840 1.00 52.78 226 SER A O 1
ATOM 1792 N N . HIS A 1 227 ? -0.026 9.367 28.045 1.00 54.56 227 HIS A N 1
ATOM 1793 C CA . HIS A 1 227 ? 0.701 9.207 26.793 1.00 54.56 227 HIS A CA 1
ATOM 1794 C C . HIS A 1 227 ? -0.266 9.672 25.705 1.00 54.56 227 HIS A C 1
ATOM 1796 O O . HIS A 1 227 ? -1.349 9.088 25.562 1.00 54.56 227 HIS A O 1
ATOM 1802 N N . GLY A 1 228 ? 0.062 10.761 25.011 1.00 58.94 228 GLY A N 1
ATOM 1803 C CA . GLY A 1 228 ? -0.789 11.365 23.989 1.00 58.94 228 GLY A CA 1
ATOM 1804 C C . GLY A 1 228 ? -1.183 10.374 22.883 1.00 58.94 228 GLY A C 1
ATOM 1805 O O . GLY A 1 228 ? -0.852 9.180 22.930 1.00 58.94 228 GLY A O 1
ATOM 1806 N N . PRO A 1 229 ? -1.938 10.807 21.862 1.00 68.81 229 PRO A N 1
ATOM 1807 C CA . PRO A 1 229 ? -2.085 9.986 20.664 1.00 68.81 229 PRO A CA 1
ATOM 1808 C C . PRO A 1 229 ? -0.693 9.589 20.146 1.00 68.81 229 PRO A C 1
ATOM 1810 O O . PRO A 1 229 ? 0.229 10.398 20.199 1.00 68.81 229 PRO A O 1
ATOM 1813 N N . LEU A 1 230 ? -0.542 8.346 19.667 1.00 77.94 230 LEU A N 1
ATOM 1814 C CA . LEU A 1 230 ? 0.720 7.903 19.065 1.00 77.94 230 LEU A CA 1
ATOM 1815 C C . LEU A 1 230 ? 1.109 8.889 17.964 1.00 77.94 230 LEU A C 1
ATOM 1817 O O . LEU A 1 230 ? 0.311 9.125 17.045 1.00 77.94 230 LEU A O 1
ATOM 1821 N N . THR A 1 231 ? 2.306 9.453 18.096 1.00 82.50 231 THR A N 1
ATOM 1822 C CA . THR A 1 231 ? 2.882 10.354 17.105 1.00 82.50 231 THR A CA 1
ATOM 1823 C C . THR A 1 231 ? 3.299 9.570 15.865 1.00 82.50 231 THR A C 1
ATOM 1825 O O . THR A 1 231 ? 3.326 8.337 15.844 1.00 82.50 231 THR A O 1
ATOM 1828 N N . ASP A 1 232 ? 3.671 10.288 14.813 1.00 80.88 232 ASP A N 1
ATOM 1829 C CA . ASP A 1 232 ? 4.159 9.685 13.570 1.00 80.88 232 ASP A CA 1
ATOM 1830 C C . ASP A 1 232 ? 5.476 8.939 13.799 1.00 80.88 232 ASP A C 1
ATOM 1832 O O . ASP A 1 232 ? 5.701 7.859 13.251 1.00 80.88 232 ASP A O 1
ATOM 1836 N N . ARG A 1 233 ? 6.313 9.470 14.696 1.00 86.69 233 ARG A N 1
ATOM 1837 C CA . ARG A 1 233 ? 7.553 8.826 15.128 1.00 86.69 233 ARG A CA 1
ATOM 1838 C C . ARG A 1 233 ? 7.269 7.524 15.878 1.00 86.69 233 ARG A C 1
ATOM 1840 O O . ARG A 1 233 ? 7.928 6.521 15.602 1.00 86.69 233 ARG A O 1
ATOM 1847 N N . ASP A 1 234 ? 6.272 7.516 16.762 1.00 88.88 234 ASP A N 1
ATOM 1848 C CA . ASP A 1 234 ? 5.867 6.306 17.487 1.00 88.88 234 ASP A CA 1
ATOM 1849 C C . ASP A 1 234 ? 5.303 5.252 16.536 1.00 88.88 234 ASP A C 1
ATOM 1851 O O . ASP A 1 234 ? 5.662 4.078 16.627 1.00 88.88 234 ASP A O 1
ATOM 1855 N N . ALA A 1 235 ? 4.465 5.667 15.580 1.00 89.88 235 ALA A N 1
ATOM 1856 C CA . ALA A 1 235 ? 3.919 4.783 14.5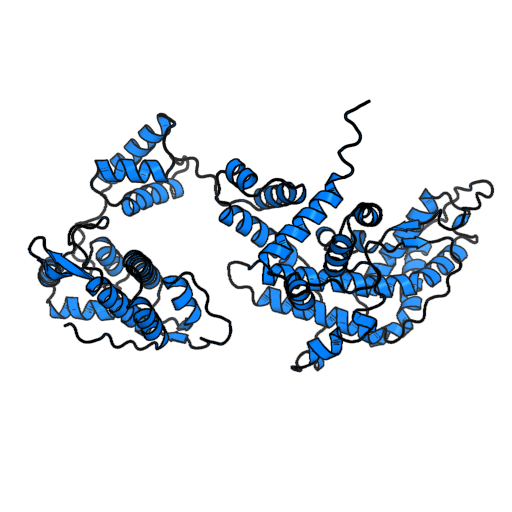56 1.00 89.88 235 ALA A CA 1
ATOM 1857 C C . ALA A 1 235 ? 5.033 4.144 13.711 1.00 89.88 235 ALA A C 1
ATOM 1859 O O . ALA A 1 235 ? 5.018 2.932 13.501 1.00 89.88 235 ALA A O 1
ATOM 1860 N N . ALA A 1 236 ? 6.051 4.915 13.315 1.00 90.56 236 ALA A N 1
ATOM 1861 C CA . ALA A 1 236 ? 7.213 4.391 12.600 1.00 90.56 236 ALA A CA 1
ATOM 1862 C C . ALA A 1 236 ? 8.028 3.386 13.439 1.00 90.56 236 ALA A C 1
ATOM 1864 O O . ALA A 1 236 ? 8.521 2.390 12.908 1.00 90.56 236 ALA A O 1
ATOM 1865 N N . ILE A 1 237 ? 8.162 3.603 14.754 1.00 93.19 237 ILE A N 1
ATOM 1866 C CA . ILE A 1 237 ? 8.798 2.630 15.661 1.00 93.19 237 ILE A CA 1
ATOM 1867 C C . ILE A 1 237 ? 7.952 1.356 15.769 1.00 93.19 237 ILE A C 1
ATOM 1869 O O . ILE A 1 237 ? 8.510 0.257 15.739 1.00 93.19 237 ILE A O 1
ATOM 1873 N N . CYS A 1 238 ? 6.625 1.488 15.861 1.00 91.75 238 CYS A N 1
ATOM 1874 C CA . CYS A 1 238 ? 5.702 0.353 15.879 1.00 91.75 238 CYS A CA 1
ATOM 1875 C C . CYS A 1 238 ? 5.831 -0.487 14.602 1.00 91.75 238 CYS A C 1
ATOM 1877 O O . CYS A 1 238 ? 5.955 -1.705 14.691 1.00 91.75 238 CYS A O 1
ATOM 1879 N N . GLU A 1 239 ? 5.872 0.158 13.431 1.00 91.50 239 GLU A N 1
ATOM 1880 C CA . GLU A 1 239 ? 6.064 -0.509 12.138 1.00 91.50 239 GLU A CA 1
ATOM 1881 C C . GLU A 1 239 ? 7.396 -1.253 12.061 1.00 91.50 239 GLU A C 1
ATOM 1883 O O . GLU A 1 239 ? 7.401 -2.432 11.722 1.00 91.50 239 GLU A O 1
ATOM 1888 N N . ARG A 1 240 ? 8.513 -0.610 12.430 1.00 91.69 240 ARG A N 1
ATOM 1889 C CA . ARG A 1 240 ? 9.834 -1.264 12.430 1.00 91.69 240 ARG A CA 1
ATOM 1890 C C . ARG A 1 240 ? 9.893 -2.450 13.386 1.00 91.69 240 ARG A C 1
ATOM 1892 O O . ARG A 1 240 ? 10.402 -3.501 13.018 1.00 91.69 240 ARG A O 1
ATOM 1899 N N . SER A 1 241 ? 9.346 -2.287 14.591 1.00 92.94 241 SER A N 1
ATOM 1900 C CA . SER A 1 241 ? 9.287 -3.354 15.597 1.00 92.94 241 SER A CA 1
ATOM 1901 C C . SER A 1 241 ? 8.478 -4.541 15.082 1.00 92.94 241 SER A C 1
ATOM 1903 O O . SER A 1 241 ? 8.909 -5.687 15.192 1.00 92.94 241 SER A O 1
ATOM 1905 N N . HIS A 1 242 ? 7.323 -4.264 14.475 1.00 91.25 242 HIS A N 1
ATOM 1906 C CA . HIS A 1 242 ? 6.499 -5.301 13.879 1.00 91.25 242 HIS A CA 1
ATOM 1907 C C . HIS A 1 242 ? 7.226 -5.988 12.718 1.00 91.25 242 HIS A C 1
ATOM 1909 O O . HIS A 1 242 ? 7.268 -7.209 12.682 1.00 91.25 242 HIS A O 1
ATOM 1915 N N . ALA A 1 243 ? 7.872 -5.231 11.826 1.00 89.12 243 ALA A N 1
ATOM 1916 C CA . ALA A 1 243 ? 8.568 -5.753 10.648 1.00 89.12 243 ALA A CA 1
ATOM 1917 C C . ALA A 1 243 ? 9.687 -6.761 10.969 1.00 89.12 243 ALA A C 1
ATOM 1919 O O . ALA A 1 243 ? 9.957 -7.626 10.139 1.00 89.12 243 ALA A O 1
ATOM 1920 N N . VAL A 1 244 ? 10.307 -6.680 12.153 1.00 89.25 244 VAL A N 1
ATOM 1921 C CA . VAL A 1 244 ? 11.322 -7.641 12.633 1.00 89.25 244 VAL A CA 1
ATOM 1922 C C . VAL A 1 244 ? 10.739 -8.774 13.493 1.00 89.25 244 VAL A C 1
ATOM 1924 O O . VAL A 1 244 ? 11.483 -9.531 14.107 1.00 89.25 244 VAL A O 1
ATOM 1927 N N . GLY A 1 245 ? 9.410 -8.901 13.555 1.00 90.00 245 GLY A N 1
ATOM 1928 C CA . GLY A 1 245 ? 8.718 -10.020 14.199 1.00 90.00 245 GLY A CA 1
ATOM 1929 C C . GLY A 1 245 ? 8.294 -9.787 15.646 1.00 90.00 245 GLY A C 1
ATOM 1930 O O . GLY A 1 245 ? 7.847 -10.726 16.305 1.00 90.00 245 GLY A O 1
ATOM 1931 N N . ILE A 1 246 ? 8.395 -8.561 16.177 1.00 90.69 246 ILE A N 1
ATOM 1932 C CA . ILE A 1 246 ? 7.898 -8.279 17.530 1.00 90.69 246 ILE A CA 1
ATOM 1933 C C . ILE A 1 246 ? 6.356 -8.310 17.513 1.00 90.69 246 ILE A C 1
ATOM 1935 O O . ILE A 1 246 ? 5.737 -7.557 16.750 1.00 90.69 246 ILE A O 1
ATOM 1939 N N . PRO A 1 247 ? 5.703 -9.121 18.374 1.00 87.06 247 PRO A N 1
ATOM 1940 C CA . PRO A 1 247 ? 4.245 -9.185 18.428 1.00 87.06 247 PRO A CA 1
ATOM 1941 C C . PRO A 1 247 ? 3.616 -7.831 18.772 1.00 87.06 247 PRO A C 1
ATOM 1943 O O . PRO A 1 247 ? 4.077 -7.133 19.681 1.00 87.06 247 PRO A O 1
ATOM 1946 N N . LEU A 1 248 ? 2.505 -7.485 18.110 1.00 84.62 248 LEU A N 1
ATOM 1947 C CA . LEU A 1 248 ? 1.810 -6.209 18.335 1.00 84.62 248 LEU A CA 1
ATOM 1948 C C . LEU A 1 248 ? 1.340 -6.025 19.784 1.00 84.62 248 LEU A C 1
ATOM 1950 O O . LEU A 1 248 ? 1.257 -4.891 20.242 1.00 84.62 248 LEU A O 1
ATOM 1954 N N . SER A 1 249 ? 1.072 -7.106 20.522 1.00 81.69 249 SER A N 1
ATOM 1955 C CA . SER A 1 249 ? 0.759 -7.055 21.958 1.00 81.69 249 SER A CA 1
ATOM 1956 C C . SER A 1 249 ? 1.912 -6.480 22.785 1.00 81.69 249 SER A C 1
ATOM 1958 O O . SER A 1 249 ? 1.686 -5.631 23.644 1.00 81.69 249 SER A O 1
ATOM 1960 N N . ARG A 1 250 ? 3.157 -6.868 22.481 1.00 85.12 250 ARG A N 1
ATOM 1961 C CA . ARG A 1 250 ? 4.360 -6.353 23.151 1.00 85.12 250 ARG A CA 1
ATOM 1962 C C . ARG A 1 250 ? 4.645 -4.904 22.755 1.00 85.12 250 ARG A C 1
ATOM 1964 O O . ARG A 1 250 ? 4.987 -4.095 23.614 1.00 85.12 250 ARG A O 1
ATOM 1971 N N . VAL A 1 251 ? 4.459 -4.562 21.477 1.00 85.94 251 VAL A N 1
ATOM 1972 C CA . VAL A 1 251 ? 4.558 -3.168 21.003 1.00 85.94 251 VAL A CA 1
ATOM 1973 C C . VAL A 1 251 ? 3.526 -2.293 21.724 1.00 85.94 251 VAL A C 1
ATOM 1975 O O . VAL A 1 251 ? 3.868 -1.244 22.261 1.00 85.94 251 VAL A O 1
ATOM 1978 N N . ALA A 1 252 ? 2.278 -2.751 21.805 1.00 82.31 252 ALA A N 1
ATOM 1979 C CA . ALA A 1 252 ? 1.190 -2.052 22.477 1.00 82.31 252 ALA A CA 1
ATOM 1980 C C . ALA A 1 252 ? 1.467 -1.833 23.972 1.00 82.31 252 ALA A C 1
ATOM 1982 O O . ALA A 1 252 ? 1.307 -0.711 24.451 1.00 82.31 252 ALA A O 1
ATOM 1983 N N . ALA A 1 253 ? 1.974 -2.853 24.674 1.00 80.00 253 ALA A N 1
ATOM 1984 C CA . ALA A 1 253 ? 2.381 -2.738 26.073 1.00 80.00 253 ALA A CA 1
ATOM 1985 C C . ALA A 1 253 ? 3.482 -1.682 26.277 1.00 80.00 253 ALA A C 1
ATOM 1987 O O . ALA A 1 253 ? 3.349 -0.830 27.153 1.00 80.00 253 ALA A O 1
ATOM 1988 N N . ARG A 1 254 ? 4.520 -1.668 25.423 1.00 86.12 254 ARG A N 1
ATOM 1989 C CA . ARG A 1 254 ? 5.616 -0.680 25.491 1.00 86.12 254 ARG A CA 1
ATOM 1990 C C . ARG A 1 254 ? 5.115 0.761 25.387 1.00 86.12 254 ARG A C 1
ATOM 1992 O O . ARG A 1 254 ? 5.621 1.629 26.086 1.00 86.12 254 ARG A O 1
ATOM 1999 N N . PHE A 1 255 ? 4.143 1.013 24.515 1.00 80.25 255 PHE A N 1
ATOM 2000 C CA . PHE A 1 255 ? 3.565 2.345 24.319 1.00 80.25 255 PHE A CA 1
ATOM 2001 C C . PHE A 1 255 ? 2.354 2.633 25.223 1.00 80.25 255 PHE A C 1
ATOM 2003 O O . PHE A 1 255 ? 1.722 3.679 25.073 1.00 80.25 255 PHE A O 1
ATOM 2010 N N . GLN A 1 256 ? 1.998 1.711 26.127 1.00 74.69 256 GLN A N 1
ATOM 2011 C CA . GLN A 1 256 ? 0.801 1.791 26.974 1.00 74.69 256 GLN A CA 1
ATOM 2012 C C . GLN A 1 256 ? -0.482 2.059 26.160 1.00 74.69 256 GLN A C 1
ATOM 2014 O O . GLN A 1 256 ? -1.337 2.872 26.520 1.00 74.69 256 GLN A O 1
ATOM 2019 N N . LYS A 1 257 ? -0.608 1.391 25.007 1.00 78.56 257 LYS A N 1
ATOM 2020 C CA . LYS A 1 257 ? -1.761 1.468 24.098 1.00 78.56 257 LYS A CA 1
ATOM 2021 C C . LYS A 1 257 ? -2.406 0.098 23.921 1.00 78.56 257 LYS A C 1
ATOM 2023 O O . LYS A 1 257 ? -1.841 -0.927 24.278 1.00 78.56 257 LYS A O 1
ATOM 2028 N N . SER A 1 258 ? -3.597 0.072 23.323 1.00 77.19 258 SER A N 1
ATOM 2029 C CA . SER A 1 258 ? -4.222 -1.175 22.877 1.00 77.19 258 SER A CA 1
ATOM 2030 C C . SER A 1 258 ? -3.667 -1.621 21.518 1.00 77.19 258 SER A C 1
ATOM 2032 O O . SER A 1 258 ? -3.264 -0.790 20.699 1.00 77.19 258 SER A O 1
ATOM 2034 N N . VAL A 1 259 ? -3.701 -2.929 21.235 1.00 77.19 259 VAL A N 1
ATOM 2035 C CA . VAL A 1 259 ? -3.303 -3.484 19.924 1.00 77.19 259 VAL A CA 1
ATOM 2036 C C . VAL A 1 259 ? -4.052 -2.808 18.761 1.00 77.19 259 VAL A C 1
ATOM 2038 O O . VAL A 1 259 ? -3.395 -2.383 17.807 1.00 77.19 259 VAL A O 1
ATOM 2041 N N . PRO A 1 260 ? -5.383 -2.577 18.835 1.00 76.31 260 PRO A N 1
ATOM 2042 C CA . PRO A 1 260 ? -6.089 -1.816 17.805 1.00 76.31 260 PRO A CA 1
ATOM 2043 C C . PRO A 1 260 ? -5.615 -0.363 17.663 1.00 76.31 260 PRO A C 1
ATOM 2045 O O . PRO A 1 260 ? -5.673 0.192 16.570 1.00 76.31 260 PRO A O 1
ATOM 2048 N N . ALA A 1 261 ? -5.164 0.298 18.735 1.00 74.50 261 ALA A N 1
ATOM 2049 C CA . ALA A 1 261 ? -4.635 1.662 18.649 1.00 74.50 261 ALA A CA 1
ATOM 2050 C C . ALA A 1 261 ? -3.274 1.708 17.935 1.00 74.50 261 ALA A C 1
ATOM 2052 O O . ALA A 1 261 ? -3.073 2.581 17.091 1.00 74.50 261 ALA A O 1
ATOM 2053 N N . VAL A 1 262 ? -2.388 0.746 18.211 1.00 80.69 262 VAL A N 1
ATOM 2054 C CA . VAL A 1 262 ? -1.110 0.586 17.494 1.00 80.69 262 VAL A CA 1
ATOM 2055 C C . VAL A 1 262 ? -1.355 0.292 16.016 1.00 80.69 262 VAL A C 1
ATOM 2057 O O . VAL A 1 262 ? -0.837 1.005 15.161 1.00 80.69 262 VAL A O 1
ATOM 2060 N N . HIS A 1 263 ? -2.223 -0.674 15.703 1.00 80.75 263 HIS A N 1
ATOM 2061 C CA . HIS A 1 263 ? -2.563 -1.019 14.321 1.00 80.75 263 HIS A CA 1
ATOM 2062 C C . HIS A 1 263 ? -3.112 0.190 13.541 1.00 80.75 263 HIS A C 1
ATOM 2064 O O . HIS A 1 263 ? -2.681 0.471 12.424 1.00 80.75 263 HIS A O 1
ATOM 2070 N N . ARG A 1 264 ? -4.012 0.974 14.151 1.00 80.44 264 ARG A N 1
ATOM 2071 C CA . ARG A 1 264 ? -4.526 2.219 13.555 1.00 80.44 264 ARG A CA 1
ATOM 2072 C C . ARG A 1 264 ? -3.452 3.284 13.368 1.00 80.44 264 ARG A C 1
ATOM 2074 O O . ARG A 1 264 ? -3.519 4.045 12.408 1.00 80.44 264 ARG A O 1
ATOM 2081 N N . ALA A 1 265 ? -2.492 3.395 14.283 1.00 84.19 265 ALA A N 1
ATOM 2082 C CA . ALA A 1 265 ? -1.386 4.334 14.136 1.00 84.19 265 ALA A CA 1
ATOM 2083 C C . ALA A 1 265 ? -0.478 3.951 12.959 1.00 84.19 265 ALA A C 1
ATOM 2085 O O . ALA A 1 265 ? -0.186 4.814 12.138 1.00 84.19 265 ALA A O 1
ATOM 2086 N N . MET A 1 266 ? -0.136 2.666 12.824 1.00 88.00 266 MET A N 1
ATOM 2087 C CA . MET A 1 266 ? 0.640 2.143 11.693 1.00 88.00 266 MET A CA 1
ATOM 2088 C C . MET A 1 266 ? -0.088 2.361 10.357 1.00 88.00 266 MET A C 1
ATOM 2090 O O . MET A 1 266 ? 0.488 2.871 9.404 1.00 88.00 266 MET A O 1
ATOM 2094 N N . LEU A 1 267 ? -1.390 2.057 10.282 1.00 87.88 267 LEU A N 1
ATOM 2095 C CA . LEU A 1 267 ? -2.166 2.287 9.056 1.00 87.88 267 LEU A CA 1
ATOM 2096 C C . LEU A 1 267 ? -2.262 3.765 8.673 1.00 87.88 267 LEU A C 1
ATOM 2098 O O . LEU A 1 267 ? -2.099 4.100 7.503 1.00 87.88 267 LEU A O 1
ATOM 2102 N N . ARG A 1 268 ? -2.491 4.659 9.643 1.00 87.38 268 ARG A N 1
ATOM 2103 C CA . ARG A 1 268 ? -2.484 6.107 9.383 1.00 87.38 268 ARG A CA 1
ATOM 2104 C C . ARG A 1 268 ? -1.120 6.581 8.896 1.00 87.38 268 ARG A C 1
ATOM 2106 O O . ARG A 1 268 ? -1.062 7.415 8.004 1.00 87.38 268 ARG A O 1
ATOM 2113 N N . ASN A 1 269 ? -0.034 6.062 9.462 1.00 90.50 269 ASN A N 1
ATOM 2114 C CA . ASN A 1 269 ? 1.312 6.441 9.054 1.00 90.50 269 ASN A CA 1
ATOM 2115 C C . ASN A 1 269 ? 1.656 5.942 7.640 1.00 90.50 269 ASN A C 1
ATOM 2117 O O . ASN A 1 269 ? 2.179 6.718 6.842 1.00 90.50 269 ASN A O 1
ATOM 2121 N N . ARG A 1 270 ? 1.284 4.703 7.285 1.00 92.81 270 ARG A N 1
ATOM 2122 C CA . ARG A 1 270 ? 1.348 4.196 5.899 1.00 92.81 270 ARG A CA 1
ATOM 2123 C C . ARG A 1 270 ? 0.543 5.067 4.937 1.00 92.81 270 ARG A C 1
ATOM 2125 O O . ARG A 1 270 ? 1.111 5.555 3.967 1.00 92.81 270 ARG A O 1
ATOM 2132 N N . LEU A 1 271 ? -0.722 5.357 5.255 1.00 91.69 271 LEU A N 1
ATOM 2133 C CA . LEU A 1 271 ? -1.562 6.231 4.430 1.00 91.69 271 LEU A CA 1
ATOM 2134 C C . LEU A 1 271 ? -0.927 7.614 4.238 1.00 91.69 271 LEU A C 1
ATOM 2136 O O . LEU A 1 271 ? -0.851 8.098 3.118 1.00 91.69 271 LEU A O 1
ATOM 2140 N N . ARG A 1 272 ? -0.411 8.240 5.302 1.00 89.56 272 ARG A N 1
ATOM 2141 C CA . ARG A 1 272 ? 0.253 9.547 5.183 1.00 89.56 272 ARG A CA 1
ATOM 2142 C C . ARG A 1 272 ? 1.481 9.513 4.282 1.00 89.56 272 ARG A C 1
ATOM 2144 O O . ARG A 1 272 ? 1.734 10.500 3.602 1.00 89.56 272 ARG A O 1
ATOM 2151 N N . ARG A 1 273 ? 2.251 8.418 4.282 1.00 92.25 273 ARG A N 1
ATOM 2152 C CA . ARG A 1 273 ? 3.366 8.251 3.338 1.00 92.25 273 ARG A CA 1
ATOM 2153 C C . ARG A 1 273 ? 2.861 8.182 1.900 1.00 92.25 273 ARG A C 1
ATOM 2155 O O . ARG A 1 273 ? 3.448 8.838 1.052 1.00 92.25 273 ARG A O 1
ATOM 2162 N N . LEU A 1 274 ? 1.755 7.478 1.656 1.00 93.75 274 LEU A N 1
ATOM 2163 C CA . LEU A 1 274 ? 1.115 7.415 0.339 1.00 93.75 274 LEU A CA 1
ATOM 2164 C C . LEU A 1 274 ? 0.585 8.782 -0.113 1.00 93.75 274 LEU A C 1
ATOM 2166 O O . LEU A 1 274 ? 0.883 9.193 -1.222 1.00 93.75 274 LEU A O 1
ATOM 2170 N N . CYS A 1 275 ? -0.099 9.536 0.753 1.00 91.00 275 CYS A N 1
ATOM 2171 C CA . CYS A 1 275 ? -0.601 10.880 0.428 1.00 91.00 275 CYS A CA 1
ATOM 2172 C C . CYS A 1 275 ? 0.505 11.911 0.129 1.00 91.00 275 CYS A C 1
ATOM 2174 O O . CYS A 1 275 ? 0.208 12.989 -0.372 1.00 91.00 275 CYS A O 1
ATOM 2176 N N . ARG A 1 276 ? 1.763 11.631 0.497 1.00 91.50 276 ARG A N 1
ATOM 2177 C CA . ARG A 1 276 ? 2.917 12.487 0.169 1.00 91.50 276 ARG A CA 1
ATOM 2178 C C . ARG A 1 276 ? 3.535 12.154 -1.186 1.00 91.50 276 ARG A C 1
ATOM 2180 O O . ARG A 1 276 ? 4.363 12.930 -1.657 1.00 91.50 276 ARG A O 1
ATOM 2187 N N . LEU A 1 277 ? 3.190 11.010 -1.773 1.00 91.56 277 LEU A N 1
ATOM 2188 C CA . LEU A 1 277 ? 3.643 10.656 -3.108 1.00 91.56 277 LEU A CA 1
ATOM 2189 C C . LEU A 1 277 ? 2.931 11.546 -4.124 1.00 91.56 277 LEU A C 1
ATOM 2191 O O . LEU A 1 277 ? 1.718 11.732 -4.048 1.00 91.56 277 LEU A O 1
ATOM 2195 N N . ARG A 1 278 ? 3.692 12.070 -5.084 1.00 87.75 278 ARG A N 1
ATOM 2196 C CA . ARG A 1 278 ? 3.122 12.652 -6.298 1.00 87.75 278 ARG A CA 1
ATOM 2197 C C . ARG A 1 278 ? 2.826 11.505 -7.252 1.00 87.75 278 ARG A C 1
ATOM 2199 O O . ARG A 1 278 ? 3.748 10.896 -7.787 1.00 87.75 278 ARG A O 1
ATOM 2206 N N . LEU A 1 279 ? 1.553 11.145 -7.355 1.00 88.00 279 LEU A N 1
ATOM 2207 C CA . LEU A 1 279 ? 1.074 10.136 -8.293 1.00 88.00 279 LEU A CA 1
ATOM 2208 C C . LEU A 1 279 ? 0.593 10.869 -9.543 1.00 88.00 279 LEU A C 1
ATOM 2210 O O . LEU A 1 279 ? -0.603 11.024 -9.746 1.00 88.00 279 LEU A O 1
ATOM 2214 N N . ASP A 1 280 ? 1.538 11.387 -10.327 1.00 81.50 280 ASP A N 1
ATOM 2215 C CA . ASP A 1 280 ? 1.230 12.187 -11.513 1.00 81.50 280 ASP A CA 1
ATOM 2216 C C . ASP A 1 280 ? 0.672 11.267 -12.614 1.00 81.50 280 ASP A C 1
ATOM 2218 O O . ASP A 1 280 ? 1.419 10.672 -13.392 1.00 81.50 280 ASP A O 1
ATOM 2222 N N . SER A 1 281 ? -0.652 11.104 -12.624 1.00 85.38 281 SER A N 1
ATOM 2223 C CA . SER A 1 281 ? -1.392 10.342 -13.627 1.00 85.38 281 SER A CA 1
ATOM 2224 C C . SER A 1 281 ? -1.906 11.268 -14.726 1.00 85.38 281 SER A C 1
ATOM 2226 O O . SER A 1 281 ? -2.557 12.275 -14.452 1.00 85.38 281 SER A O 1
ATOM 2228 N N . VAL A 1 282 ? -1.694 10.895 -15.985 1.00 85.44 282 VAL A N 1
ATOM 2229 C CA . VAL A 1 282 ? -2.336 11.546 -17.131 1.00 85.44 282 VAL A CA 1
ATOM 2230 C C . VAL A 1 282 ? -3.662 10.846 -17.394 1.00 85.44 282 VAL A C 1
ATOM 2232 O O . VAL A 1 282 ? -3.687 9.680 -17.788 1.00 85.44 282 VAL A O 1
ATOM 2235 N N . TRP A 1 28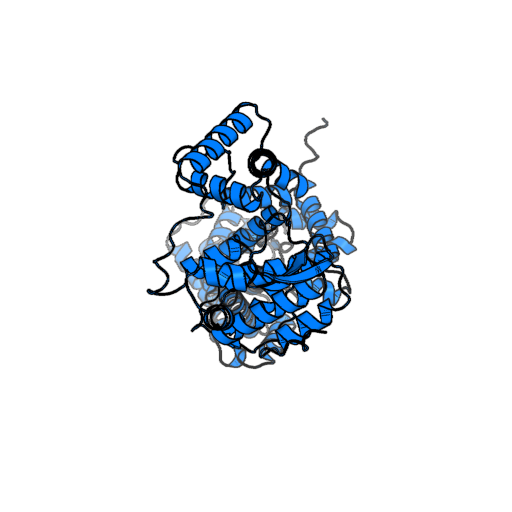3 ? -4.769 11.547 -17.146 1.00 80.69 283 TRP A N 1
ATOM 2236 C CA . TRP A 1 283 ? -6.107 11.018 -17.411 1.00 80.69 283 TRP A CA 1
ATOM 2237 C C . TRP A 1 283 ? -6.327 10.784 -18.914 1.00 80.69 283 TRP A C 1
ATOM 2239 O O . TRP A 1 283 ? -5.868 11.562 -19.753 1.00 80.69 283 TRP A O 1
ATOM 2249 N N . GLN A 1 284 ? -7.035 9.700 -19.236 1.00 82.38 284 GLN A N 1
ATOM 2250 C CA . GLN A 1 284 ? -7.429 9.310 -20.588 1.00 82.38 284 GLN A CA 1
ATOM 2251 C C . GLN A 1 284 ? -8.917 8.957 -20.581 1.00 82.38 284 GLN A C 1
ATOM 2253 O O . GLN A 1 284 ? -9.376 8.294 -19.653 1.00 82.38 284 GLN A O 1
ATOM 2258 N N . GLU A 1 285 ? -9.652 9.317 -21.636 1.00 82.81 285 GLU A N 1
ATOM 2259 C CA . GLU A 1 285 ? -11.091 9.015 -21.771 1.00 82.81 285 GLU A CA 1
ATOM 2260 C C . GLU A 1 285 ? -11.401 7.518 -21.627 1.00 82.81 285 GLU A C 1
ATOM 2262 O O . GLU A 1 285 ? -12.431 7.127 -21.083 1.00 82.81 285 GLU A O 1
ATOM 2267 N N . THR A 1 286 ? -10.479 6.653 -22.057 1.00 84.81 286 THR A N 1
ATOM 2268 C CA . THR A 1 286 ? -10.609 5.198 -21.927 1.00 84.81 286 THR A CA 1
ATOM 2269 C C . THR A 1 286 ? -10.696 4.722 -20.480 1.00 84.81 286 THR A C 1
ATOM 2271 O O . THR A 1 286 ? -11.158 3.609 -20.263 1.00 84.81 286 THR A O 1
ATOM 2274 N N . PHE A 1 287 ? -10.266 5.522 -19.497 1.00 88.12 287 PHE A N 1
ATOM 2275 C CA . PHE A 1 287 ? -10.291 5.154 -18.077 1.00 88.12 287 PHE A CA 1
ATOM 2276 C C . PHE A 1 287 ? -11.675 5.265 -17.437 1.00 88.12 287 PHE A C 1
ATOM 2278 O O . PHE A 1 287 ? -11.881 4.700 -16.361 1.00 88.12 287 PHE A O 1
ATOM 2285 N N . ASP A 1 288 ? -12.603 5.968 -18.085 1.00 85.94 288 ASP A N 1
ATOM 2286 C CA . ASP A 1 288 ? -13.966 6.162 -17.590 1.00 85.94 288 ASP A CA 1
ATOM 2287 C C . ASP A 1 288 ? -14.909 5.021 -17.996 1.00 85.94 288 ASP A C 1
ATOM 2289 O O . ASP A 1 288 ? -16.055 4.979 -17.553 1.00 85.94 288 ASP A O 1
ATOM 2293 N N . ARG A 1 289 ? -14.446 4.080 -18.827 1.00 89.19 289 ARG A N 1
ATOM 2294 C CA . ARG A 1 289 ? -15.230 2.893 -19.178 1.00 89.19 289 ARG A CA 1
ATOM 2295 C C . ARG A 1 289 ? -15.269 1.911 -18.008 1.00 89.19 289 ARG A C 1
ATOM 2297 O O . ARG A 1 289 ? -14.244 1.654 -17.378 1.00 89.19 289 ARG A O 1
ATOM 2304 N N . ASP A 1 290 ? -16.421 1.281 -17.799 1.00 86.00 290 ASP A N 1
ATOM 2305 C CA . ASP A 1 290 ? -16.624 0.305 -16.719 1.00 86.00 290 ASP A CA 1
ATOM 2306 C C . ASP A 1 290 ? -15.683 -0.912 -16.821 1.00 86.00 290 ASP A C 1
ATOM 2308 O O . ASP A 1 290 ? -15.273 -1.479 -15.810 1.00 86.00 290 ASP A O 1
ATOM 2312 N N . ASP A 1 291 ? -15.302 -1.295 -18.045 1.00 90.38 291 ASP A N 1
ATOM 2313 C CA . ASP A 1 291 ? -14.415 -2.423 -18.350 1.00 90.38 291 ASP A CA 1
ATOM 2314 C C . ASP A 1 291 ? -12.921 -2.050 -18.388 1.00 90.38 291 ASP A C 1
ATOM 2316 O O . ASP A 1 291 ? -12.069 -2.926 -18.555 1.00 90.38 291 ASP A O 1
ATOM 2320 N N . ALA A 1 292 ? -12.575 -0.768 -18.219 1.00 90.19 292 ALA A N 1
ATOM 2321 C CA . ALA A 1 292 ? -11.229 -0.259 -18.479 1.00 90.19 292 ALA A CA 1
ATOM 2322 C C . ALA A 1 292 ? -10.156 -0.923 -17.613 1.00 90.19 292 ALA A C 1
ATOM 2324 O O . ALA A 1 292 ? -9.105 -1.308 -18.123 1.00 90.19 292 ALA A O 1
ATOM 2325 N N . GLU A 1 293 ? -10.402 -1.057 -16.305 1.00 89.56 293 GLU A N 1
ATOM 2326 C CA . GLU A 1 293 ? -9.429 -1.669 -15.394 1.00 89.56 293 GLU A CA 1
ATOM 2327 C C . GLU A 1 293 ? -9.146 -3.120 -15.779 1.00 89.56 293 GLU A C 1
ATOM 2329 O O . GLU A 1 293 ? -7.988 -3.524 -15.788 1.00 89.56 293 GLU A O 1
ATOM 2334 N N . GLN A 1 294 ? -10.183 -3.879 -16.129 1.00 88.62 294 GLN A N 1
ATOM 2335 C CA . GLN A 1 294 ? -10.041 -5.275 -16.520 1.00 88.62 294 GLN A CA 1
ATOM 2336 C C . GLN A 1 294 ? -9.265 -5.384 -17.838 1.00 88.62 294 GLN A C 1
ATOM 2338 O O . GLN A 1 294 ? -8.231 -6.037 -17.903 1.00 88.62 294 GLN A O 1
ATOM 2343 N N . VAL A 1 295 ? -9.702 -4.668 -18.876 1.00 91.19 295 VAL A N 1
ATOM 2344 C CA . VAL A 1 295 ? -9.106 -4.754 -20.217 1.00 91.19 295 VAL A CA 1
ATOM 2345 C C . VAL A 1 295 ? -7.649 -4.283 -20.238 1.00 91.19 295 VAL A C 1
ATOM 2347 O O . VAL A 1 295 ? -6.812 -4.890 -20.905 1.00 91.19 295 VAL A O 1
ATOM 2350 N N . LEU A 1 296 ? -7.330 -3.197 -19.528 1.00 92.81 296 LEU A N 1
ATOM 2351 C CA . LEU A 1 296 ? -5.990 -2.606 -19.558 1.00 92.81 296 LEU A CA 1
ATOM 2352 C C . LEU A 1 296 ? -4.991 -3.343 -18.662 1.00 92.81 296 LEU A C 1
ATOM 2354 O O . LEU A 1 296 ? -3.800 -3.340 -18.972 1.00 92.81 296 LEU A O 1
ATOM 2358 N N . LEU A 1 297 ? -5.445 -3.949 -17.561 1.00 94.19 297 LEU A N 1
ATOM 2359 C CA . LEU A 1 297 ? -4.563 -4.602 -16.591 1.00 94.19 297 LEU A CA 1
ATOM 2360 C C . LEU A 1 297 ? -4.440 -6.120 -16.794 1.00 94.19 297 LEU A C 1
ATOM 2362 O O . LEU A 1 297 ? -3.403 -6.676 -16.435 1.00 94.19 297 LEU A O 1
ATOM 2366 N N . ASP A 1 298 ? -5.427 -6.772 -17.419 1.00 92.19 298 ASP A N 1
ATOM 2367 C CA . ASP A 1 298 ? -5.391 -8.213 -17.733 1.00 92.19 298 ASP A CA 1
ATOM 2368 C C . ASP A 1 298 ? -4.667 -8.520 -19.054 1.00 92.19 298 ASP A C 1
ATOM 2370 O O . ASP A 1 298 ? -4.660 -9.655 -19.527 1.00 92.19 298 ASP A O 1
ATOM 2374 N N . PHE A 1 299 ? -4.031 -7.532 -19.685 1.00 92.56 299 PHE A N 1
ATOM 2375 C CA . PHE A 1 299 ? -3.224 -7.787 -20.873 1.00 92.56 299 PHE A CA 1
ATOM 2376 C C . PHE A 1 299 ? -1.920 -8.524 -20.498 1.00 92.56 299 PHE A C 1
ATOM 2378 O O . PHE A 1 299 ? -1.244 -8.049 -19.583 1.00 92.56 299 PHE A O 1
ATOM 2385 N N . PRO A 1 300 ? -1.512 -9.620 -21.183 1.00 91.88 300 PRO A N 1
ATOM 2386 C CA . PRO A 1 300 ? -0.358 -10.451 -20.797 1.00 91.88 300 PRO A CA 1
ATOM 2387 C C . PRO A 1 300 ? 0.918 -9.667 -20.487 1.00 91.88 300 PRO A C 1
ATOM 2389 O O . PRO A 1 300 ? 1.456 -9.772 -19.390 1.00 91.88 300 PRO A O 1
ATOM 2392 N N . ALA A 1 301 ? 1.323 -8.750 -21.372 1.00 91.00 301 ALA A N 1
ATOM 2393 C CA . ALA A 1 301 ? 2.528 -7.936 -21.172 1.00 91.00 301 ALA A CA 1
ATOM 2394 C C . ALA A 1 301 ? 2.495 -7.061 -19.898 1.00 91.00 301 ALA A C 1
ATOM 2396 O O . ALA A 1 301 ? 3.531 -6.584 -19.442 1.00 91.00 301 ALA A O 1
ATOM 2397 N N . VAL A 1 302 ? 1.311 -6.814 -19.330 1.00 94.56 302 VAL A N 1
ATOM 2398 C CA . VAL A 1 302 ? 1.120 -6.003 -18.121 1.00 94.56 302 VAL A CA 1
ATOM 2399 C C . VAL A 1 302 ? 1.234 -6.846 -16.849 1.00 94.56 302 VAL A C 1
ATOM 2401 O O . VAL A 1 302 ? 1.413 -6.269 -15.780 1.00 94.56 302 VAL A O 1
ATOM 2404 N N . HIS A 1 303 ? 1.168 -8.179 -16.910 1.00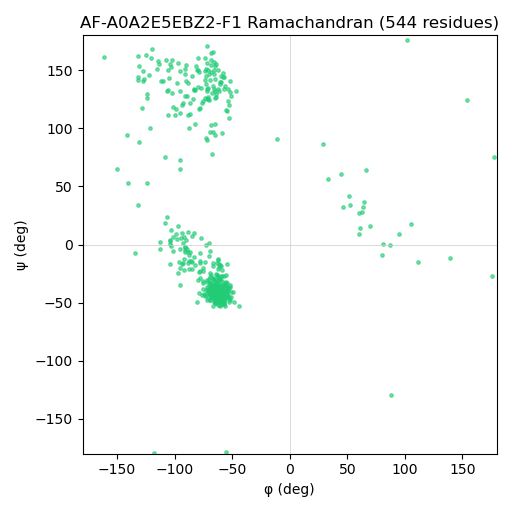 92.25 303 HIS A N 1
ATOM 2405 C CA . HIS A 1 303 ? 1.217 -9.029 -15.712 1.00 92.25 303 HIS A CA 1
ATOM 2406 C C . HIS A 1 303 ? 2.147 -10.245 -15.777 1.00 92.25 303 HIS A C 1
ATOM 2408 O O . HIS A 1 303 ? 2.369 -10.868 -14.734 1.00 92.25 303 HIS A O 1
ATOM 2414 N N . GLU A 1 304 ? 2.714 -10.529 -16.944 1.00 91.44 304 GLU A N 1
ATOM 2415 C CA . GLU A 1 304 ? 3.679 -11.596 -17.209 1.00 91.44 304 GLU A CA 1
ATOM 2416 C C . GLU A 1 304 ? 5.043 -11.006 -17.599 1.00 91.44 304 GLU A C 1
ATOM 2418 O O . GLU A 1 304 ? 5.138 -9.846 -18.009 1.00 91.44 304 GLU A O 1
ATOM 2423 N N . ASP A 1 305 ? 6.105 -11.797 -17.429 1.00 90.25 305 ASP A N 1
ATOM 2424 C CA . ASP A 1 305 ? 7.505 -11.447 -17.706 1.00 90.25 305 ASP A CA 1
ATOM 2425 C C . ASP A 1 305 ? 7.957 -10.075 -17.171 1.00 90.25 305 ASP A C 1
ATOM 2427 O O . ASP A 1 305 ? 8.813 -9.391 -17.744 1.00 90.25 305 ASP A O 1
ATOM 2431 N N . LEU A 1 306 ? 7.386 -9.660 -16.039 1.00 92.06 306 LEU A N 1
ATOM 2432 C CA . LEU A 1 306 ? 7.749 -8.419 -15.375 1.00 92.06 306 LEU A CA 1
ATOM 2433 C C . LEU A 1 306 ? 8.989 -8.609 -14.501 1.00 92.06 306 LEU A C 1
ATOM 2435 O O . LEU A 1 306 ? 9.026 -9.530 -13.680 1.00 92.06 306 LEU A O 1
ATOM 2439 N N . PRO A 1 307 ? 9.972 -7.702 -14.574 1.00 91.00 307 PRO A N 1
ATOM 2440 C CA . PRO A 1 307 ? 11.146 -7.831 -13.741 1.00 91.00 307 PRO A CA 1
ATOM 2441 C C . PRO A 1 307 ? 10.819 -7.495 -12.295 1.00 91.00 307 PRO A C 1
ATOM 2443 O O . PRO A 1 307 ? 10.080 -6.548 -12.004 1.00 91.00 307 PRO A O 1
ATOM 2446 N N . GLY A 1 308 ? 11.373 -8.296 -11.394 1.00 87.94 308 GLY A N 1
ATOM 2447 C CA . GLY A 1 308 ? 11.100 -8.247 -9.972 1.00 87.94 308 GLY A CA 1
ATOM 2448 C C . GLY A 1 308 ? 12.337 -7.911 -9.142 1.00 87.94 308 GLY A C 1
ATOM 2449 O O . GLY A 1 308 ? 13.437 -7.719 -9.656 1.00 87.94 308 GLY A O 1
ATOM 2450 N N . PRO A 1 309 ? 12.190 -7.846 -7.813 1.00 86.50 309 PRO A N 1
ATOM 2451 C CA . PRO A 1 309 ? 13.305 -7.663 -6.887 1.00 86.50 309 PRO A CA 1
ATOM 2452 C C . PRO A 1 309 ? 14.353 -8.778 -6.916 1.00 86.50 309 PRO A C 1
ATOM 2454 O O . PRO A 1 309 ? 15.446 -8.600 -6.384 1.00 86.50 309 PRO A O 1
ATOM 2457 N N . ASP A 1 310 ? 13.992 -9.920 -7.489 1.00 86.56 310 ASP A N 1
ATOM 2458 C CA . ASP A 1 310 ? 14.832 -11.068 -7.807 1.00 86.56 310 ASP A CA 1
ATOM 2459 C C . ASP A 1 310 ? 15.585 -10.931 -9.141 1.00 86.56 310 ASP A C 1
ATOM 2461 O O . ASP A 1 310 ? 16.520 -11.694 -9.381 1.00 86.56 310 ASP A O 1
ATOM 2465 N N . SER A 1 311 ? 15.250 -9.937 -9.970 1.00 86.56 311 SER A N 1
ATOM 2466 C CA . SER A 1 311 ? 15.949 -9.659 -11.224 1.00 86.56 311 SER A CA 1
ATOM 2467 C C . SER A 1 311 ? 17.326 -9.033 -10.996 1.00 86.56 311 SER A C 1
ATOM 2469 O O . SER A 1 311 ? 17.547 -8.193 -10.111 1.00 86.56 311 SER A O 1
ATOM 2471 N N . ILE A 1 312 ? 18.253 -9.412 -11.873 1.00 86.75 312 ILE A N 1
ATOM 2472 C CA . ILE A 1 312 ? 19.616 -8.898 -11.934 1.00 86.75 312 ILE A CA 1
ATOM 2473 C C . ILE A 1 312 ? 19.927 -8.394 -13.340 1.00 86.75 312 ILE A C 1
ATOM 2475 O O . ILE A 1 312 ? 19.514 -8.995 -14.326 1.00 86.75 312 ILE A O 1
ATOM 2479 N N . ILE A 1 313 ? 20.680 -7.301 -13.428 1.00 86.88 313 ILE A N 1
ATOM 2480 C CA . ILE A 1 313 ? 21.186 -6.777 -14.697 1.00 86.88 313 ILE A CA 1
ATOM 2481 C C . ILE A 1 313 ? 22.674 -7.105 -14.765 1.00 86.88 313 ILE A C 1
ATOM 2483 O O . ILE A 1 313 ? 23.466 -6.547 -14.001 1.00 86.88 313 ILE A O 1
ATOM 2487 N N . ASP A 1 314 ? 23.049 -8.008 -15.666 1.00 87.56 314 ASP A N 1
ATOM 2488 C CA . ASP A 1 314 ? 24.448 -8.320 -15.944 1.00 87.56 314 ASP A CA 1
ATOM 2489 C C . ASP A 1 314 ? 25.007 -7.352 -16.992 1.00 87.56 314 ASP A C 1
ATOM 2491 O O . ASP A 1 314 ? 24.620 -7.371 -18.158 1.00 87.56 314 ASP A O 1
ATOM 2495 N N . LEU A 1 315 ? 25.935 -6.494 -16.569 1.00 86.25 315 LEU A N 1
ATOM 2496 C CA . LEU A 1 315 ? 26.567 -5.489 -17.425 1.00 86.25 315 LEU A CA 1
ATOM 2497 C C . LEU A 1 315 ? 27.659 -6.062 -18.339 1.00 86.25 315 LEU A C 1
ATOM 2499 O O . LEU A 1 315 ? 28.211 -5.327 -19.159 1.00 86.25 315 LEU A O 1
ATOM 2503 N N . THR A 1 316 ? 28.022 -7.333 -18.161 1.00 82.25 316 THR A N 1
ATOM 2504 C CA . THR A 1 316 ? 28.986 -8.038 -19.020 1.00 82.25 316 THR A CA 1
ATOM 2505 C C . THR A 1 316 ? 28.319 -8.864 -20.112 1.00 82.25 316 THR A C 1
ATOM 2507 O O . THR A 1 316 ? 28.993 -9.254 -21.062 1.00 82.25 316 THR A O 1
ATOM 2510 N N . ALA A 1 317 ? 27.015 -9.121 -19.996 1.00 80.06 317 ALA A N 1
ATOM 2511 C CA . ALA A 1 317 ? 26.285 -9.909 -20.970 1.00 80.06 317 ALA A CA 1
ATOM 2512 C C . ALA A 1 317 ? 26.113 -9.124 -22.278 1.00 80.06 317 ALA A C 1
ATOM 2514 O O . ALA A 1 317 ? 25.575 -8.014 -22.286 1.00 80.06 317 ALA A O 1
ATOM 2515 N N . GLU A 1 318 ? 26.517 -9.722 -23.401 1.00 72.00 318 GLU A N 1
ATOM 2516 C CA . GLU A 1 318 ? 26.126 -9.234 -24.723 1.00 72.00 318 GLU A CA 1
ATOM 2517 C C . GLU A 1 318 ? 24.612 -9.398 -24.865 1.00 72.00 318 GLU A C 1
ATOM 2519 O O . GLU A 1 318 ? 24.097 -10.503 -25.021 1.00 72.00 318 GLU A O 1
ATOM 2524 N N . SER A 1 319 ? 23.891 -8.288 -24.744 1.00 71.56 319 SER A N 1
ATOM 2525 C CA . SER A 1 319 ? 22.434 -8.264 -24.814 1.00 71.56 319 SER A CA 1
ATOM 2526 C C . SER A 1 319 ? 22.009 -7.297 -25.903 1.00 71.56 319 SER A C 1
ATOM 2528 O O . SER A 1 319 ? 22.446 -6.148 -25.928 1.00 71.56 319 SER A O 1
ATOM 2530 N N . THR A 1 320 ? 21.141 -7.742 -26.803 1.00 74.19 320 THR A N 1
ATOM 2531 C CA . THR A 1 320 ? 20.380 -6.837 -27.666 1.00 74.19 320 THR A CA 1
ATOM 2532 C C . THR A 1 320 ? 19.213 -6.266 -26.876 1.00 74.19 320 THR A C 1
ATOM 2534 O O . THR A 1 320 ? 18.660 -6.960 -26.021 1.00 74.19 320 THR A O 1
ATOM 2537 N N . SER A 1 321 ? 18.802 -5.029 -27.166 1.00 75.31 321 SER A N 1
ATOM 2538 C CA . SER A 1 321 ? 17.580 -4.478 -26.578 1.00 75.31 321 SER A CA 1
ATOM 2539 C C . SER A 1 321 ? 16.399 -5.421 -26.873 1.00 75.31 321 SER A C 1
ATOM 2541 O O . SER A 1 321 ? 16.072 -5.612 -28.048 1.00 75.31 321 SER A O 1
ATOM 2543 N N . PRO A 1 322 ? 15.766 -6.032 -25.853 1.00 74.56 322 PRO A N 1
ATOM 2544 C CA . PRO A 1 322 ? 14.687 -7.001 -26.054 1.00 74.56 322 PRO A CA 1
ATOM 2545 C C . PRO A 1 322 ? 13.484 -6.299 -26.670 1.00 74.56 322 PRO A C 1
ATOM 2547 O O . PRO A 1 322 ? 13.154 -5.213 -26.203 1.00 74.56 322 PRO A O 1
ATOM 2550 N N . GLU A 1 323 ? 12.842 -6.838 -27.710 1.00 76.75 323 GLU A N 1
ATOM 2551 C CA . GLU A 1 323 ? 11.664 -6.194 -28.318 1.00 76.75 323 GLU A CA 1
ATOM 2552 C C . GLU A 1 323 ? 10.622 -5.827 -27.254 1.00 76.75 323 GLU A C 1
ATOM 2554 O O . GLU A 1 323 ? 10.245 -6.643 -26.412 1.00 76.75 323 GLU A O 1
ATOM 2559 N N . LEU A 1 324 ? 10.189 -4.563 -27.261 1.00 80.81 324 LEU A N 1
ATOM 2560 C CA . LEU A 1 324 ? 9.166 -4.077 -26.341 1.00 80.81 324 LEU A CA 1
ATOM 2561 C C . LEU A 1 324 ? 7.806 -4.139 -27.028 1.00 80.81 324 LEU A C 1
ATOM 2563 O O . LEU A 1 324 ? 7.180 -3.111 -27.304 1.00 80.81 324 LEU A O 1
ATOM 2567 N N . GLU A 1 325 ? 7.363 -5.356 -27.329 1.00 80.38 325 GLU A N 1
ATOM 2568 C CA . GLU A 1 325 ? 6.019 -5.555 -27.848 1.00 80.38 325 GLU A CA 1
ATOM 2569 C C . GLU A 1 325 ? 5.001 -4.902 -26.908 1.00 80.38 325 GLU A C 1
ATOM 2571 O O . GLU A 1 325 ? 5.056 -5.055 -25.686 1.00 80.38 325 GLU A O 1
ATOM 2576 N N . HIS A 1 326 ? 4.057 -4.158 -27.484 1.00 87.19 326 HIS A N 1
ATOM 2577 C CA . HIS A 1 326 ? 2.994 -3.500 -26.729 1.00 87.19 326 HIS A CA 1
ATOM 2578 C C . HIS A 1 326 ? 3.482 -2.490 -25.671 1.00 87.19 326 HIS A C 1
ATOM 2580 O O . HIS A 1 326 ? 2.767 -2.235 -24.700 1.00 87.19 326 HIS A O 1
ATOM 2586 N N . GLY A 1 327 ? 4.654 -1.868 -25.847 1.00 90.31 327 GLY A N 1
ATOM 2587 C CA . GLY A 1 327 ? 5.194 -0.904 -24.879 1.00 90.31 327 GLY A CA 1
ATOM 2588 C C . GLY A 1 327 ? 4.244 0.257 -24.541 1.00 90.31 327 GLY A C 1
ATOM 2589 O O . GLY A 1 327 ? 4.175 0.679 -23.387 1.00 90.31 327 GLY A O 1
ATOM 2590 N N . GLU A 1 328 ? 3.425 0.711 -25.496 1.00 93.44 328 GLU A N 1
ATOM 2591 C CA . GLU A 1 328 ? 2.362 1.698 -25.249 1.00 93.44 328 GLU A CA 1
ATOM 2592 C C . GLU A 1 328 ? 1.366 1.227 -24.183 1.00 93.44 328 GLU A C 1
ATOM 2594 O O . GLU A 1 328 ? 0.965 2.007 -23.319 1.00 93.44 328 GLU A O 1
ATOM 2599 N N . ARG A 1 329 ? 1.017 -0.067 -24.186 1.00 93.31 329 ARG A N 1
ATOM 2600 C CA . ARG A 1 329 ? 0.098 -0.662 -23.208 1.00 93.31 329 ARG A CA 1
ATOM 2601 C C . ARG A 1 329 ? 0.695 -0.673 -21.808 1.00 93.31 329 ARG A C 1
ATOM 2603 O O . ARG A 1 329 ? -0.038 -0.429 -20.856 1.00 93.31 329 ARG A O 1
ATOM 2610 N N . LEU A 1 330 ? 2.010 -0.878 -21.671 1.00 95.25 330 LEU A N 1
ATOM 2611 C CA . LEU A 1 330 ? 2.692 -0.772 -20.374 1.00 95.25 330 LEU A CA 1
ATOM 2612 C C . LEU A 1 330 ? 2.552 0.638 -19.801 1.00 95.25 330 LEU A C 1
ATOM 2614 O O . LEU A 1 330 ? 2.231 0.804 -18.625 1.00 95.25 330 LEU A O 1
ATOM 2618 N N . VAL A 1 331 ? 2.754 1.659 -20.639 1.00 95.50 331 VAL A N 1
ATOM 2619 C CA . VAL A 1 331 ? 2.615 3.060 -20.225 1.00 95.50 331 VAL A CA 1
ATOM 2620 C C . VAL A 1 331 ? 1.1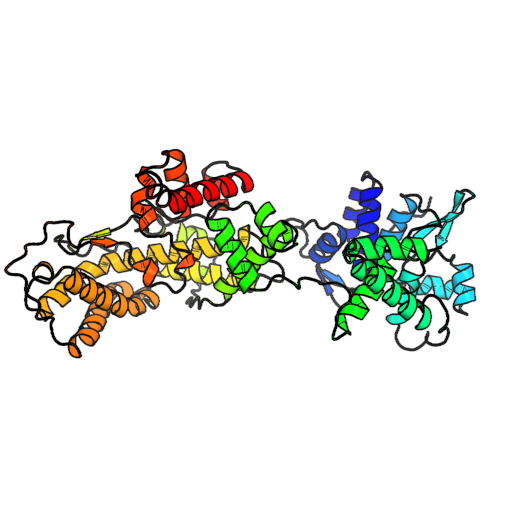66 3.374 -19.860 1.00 95.50 331 VAL A C 1
ATOM 2622 O O . VAL A 1 331 ? 0.923 3.963 -18.811 1.00 95.50 331 VAL A O 1
ATOM 2625 N N . VAL A 1 332 ? 0.192 2.936 -20.663 1.00 95.44 332 VAL A N 1
ATOM 2626 C CA . VAL A 1 332 ? -1.238 3.102 -20.352 1.00 95.44 332 VAL A CA 1
ATOM 2627 C C . VAL A 1 332 ? -1.605 2.413 -19.031 1.00 95.44 332 VAL A C 1
ATOM 2629 O O . VAL A 1 332 ? -2.285 3.016 -18.201 1.00 95.44 332 VAL A O 1
ATOM 2632 N N . ALA A 1 333 ? -1.107 1.200 -18.780 1.00 96.25 333 ALA A N 1
ATOM 2633 C CA . ALA A 1 333 ? -1.324 0.487 -17.524 1.00 96.25 333 ALA A CA 1
ATOM 2634 C C . ALA A 1 333 ? -0.700 1.212 -16.320 1.00 96.25 333 ALA A C 1
ATOM 2636 O O . ALA A 1 333 ? -1.336 1.306 -15.270 1.00 96.25 333 ALA A O 1
ATOM 2637 N N . ILE A 1 334 ? 0.500 1.791 -16.468 1.00 96.25 334 ILE A N 1
ATOM 2638 C CA . ILE A 1 334 ? 1.110 2.648 -15.436 1.00 96.25 334 ILE A CA 1
ATOM 2639 C C . ILE A 1 334 ? 0.174 3.811 -15.092 1.00 96.25 334 ILE A C 1
ATOM 2641 O O . ILE A 1 334 ? -0.100 4.037 -13.913 1.00 96.25 334 ILE A O 1
ATOM 2645 N N . GLN A 1 335 ? -0.340 4.521 -16.101 1.00 95.56 335 GLN A N 1
ATOM 2646 C CA . GLN A 1 335 ? -1.249 5.652 -15.891 1.00 95.56 335 GLN A CA 1
ATOM 2647 C C . GLN A 1 335 ? -2.557 5.204 -15.220 1.00 95.56 335 GLN A C 1
ATOM 2649 O O . GLN A 1 335 ? -2.984 5.815 -14.243 1.00 95.56 335 GLN A O 1
ATOM 2654 N N . MET A 1 336 ? -3.142 4.079 -15.647 1.00 95.38 336 MET A N 1
ATOM 2655 C CA . MET A 1 336 ? -4.330 3.500 -15.009 1.00 95.38 336 MET A CA 1
ATOM 2656 C C . MET A 1 336 ? -4.090 3.180 -13.524 1.00 95.38 336 MET A C 1
ATOM 2658 O O . MET A 1 336 ? -4.900 3.540 -12.670 1.00 95.38 336 MET A O 1
ATOM 2662 N N . LEU A 1 337 ? -2.969 2.537 -13.182 1.00 96.06 337 LEU A N 1
ATOM 2663 C CA . LEU A 1 337 ? -2.638 2.174 -11.798 1.00 96.06 337 LEU A CA 1
ATOM 2664 C C . LEU A 1 337 ? -2.392 3.401 -10.910 1.00 96.06 337 LEU A C 1
ATOM 2666 O O . LEU A 1 337 ? -2.834 3.421 -9.755 1.00 96.06 337 LEU A O 1
ATOM 2670 N N . LEU A 1 338 ? -1.713 4.424 -11.439 1.00 95.44 338 LEU A N 1
ATOM 2671 C CA . LEU A 1 338 ? -1.493 5.692 -10.741 1.00 95.44 338 LEU A CA 1
ATOM 2672 C C . LEU A 1 338 ? -2.817 6.434 -10.522 1.00 95.44 338 LEU A C 1
ATOM 2674 O O . LEU A 1 338 ? -3.127 6.778 -9.382 1.00 95.44 338 LEU A O 1
ATOM 2678 N N . GLY A 1 339 ? -3.641 6.582 -11.562 1.00 93.44 339 GLY A N 1
ATOM 2679 C CA . GLY A 1 339 ? -4.950 7.234 -11.475 1.00 93.44 339 GLY A CA 1
ATOM 2680 C C . GLY A 1 339 ? -5.931 6.485 -10.568 1.00 93.44 339 GLY A C 1
ATOM 2681 O O . GLY A 1 339 ? -6.657 7.090 -9.778 1.00 93.44 339 GLY A O 1
ATOM 2682 N N . ARG A 1 340 ? -5.927 5.147 -10.589 1.00 92.94 340 ARG A N 1
ATOM 2683 C CA . ARG A 1 340 ? -6.685 4.320 -9.635 1.00 92.94 340 ARG A CA 1
ATOM 2684 C C . ARG A 1 340 ? -6.221 4.541 -8.198 1.00 92.94 340 ARG A C 1
ATOM 2686 O O . ARG A 1 340 ? -7.054 4.680 -7.300 1.00 92.94 340 ARG A O 1
ATOM 2693 N N . SER A 1 341 ? -4.910 4.591 -7.972 1.00 94.88 341 SER A N 1
ATOM 2694 C CA . SER A 1 341 ? -4.328 4.856 -6.653 1.00 94.88 341 SER A CA 1
ATOM 2695 C C . SER A 1 341 ? -4.694 6.248 -6.143 1.00 94.88 341 SER A C 1
ATOM 2697 O O . SER A 1 341 ? -5.082 6.388 -4.984 1.00 94.88 341 SER A O 1
ATOM 2699 N N . GLU A 1 342 ? -4.639 7.262 -7.006 1.00 92.94 342 GLU A N 1
ATOM 2700 C CA . GLU A 1 342 ? -5.017 8.639 -6.691 1.00 92.94 342 GLU A CA 1
ATOM 2701 C C . GLU A 1 342 ? -6.507 8.756 -6.344 1.00 92.94 342 GLU A C 1
ATOM 2703 O O . GLU A 1 342 ? -6.845 9.263 -5.273 1.00 92.94 342 GLU A O 1
ATOM 2708 N N . ARG A 1 343 ? -7.401 8.192 -7.172 1.00 89.62 343 ARG A N 1
ATOM 2709 C CA . ARG A 1 343 ? -8.848 8.136 -6.887 1.00 89.62 343 ARG A CA 1
ATOM 2710 C C . ARG A 1 343 ? -9.123 7.462 -5.543 1.00 89.62 343 ARG A C 1
ATOM 2712 O O . ARG A 1 343 ? -9.856 8.001 -4.713 1.00 89.62 343 ARG A O 1
ATOM 2719 N N . ARG A 1 344 ? -8.488 6.314 -5.278 1.00 90.44 344 ARG A N 1
ATOM 2720 C CA . ARG A 1 344 ? -8.617 5.605 -3.994 1.00 90.44 344 ARG A CA 1
ATOM 2721 C C . ARG A 1 344 ? -8.117 6.451 -2.827 1.00 90.44 344 ARG A C 1
ATOM 2723 O O . ARG A 1 344 ? -8.771 6.462 -1.791 1.00 90.44 344 ARG A O 1
ATOM 2730 N N . LEU A 1 345 ? -7.002 7.168 -2.970 1.00 89.88 345 LEU A N 1
ATOM 2731 C CA . LEU A 1 345 ? -6.508 8.080 -1.935 1.00 89.88 345 LEU A CA 1
ATOM 2732 C C . LEU A 1 345 ? -7.472 9.251 -1.691 1.00 89.88 345 LEU A C 1
ATOM 2734 O O . LEU A 1 345 ? -7.710 9.587 -0.531 1.00 89.88 345 LEU A O 1
ATOM 2738 N N . GLY A 1 346 ? -8.059 9.823 -2.746 1.00 85.62 346 GLY A N 1
ATOM 2739 C CA . GLY A 1 346 ? -8.996 10.950 -2.664 1.00 85.62 346 GLY A CA 1
ATOM 2740 C C . GLY A 1 346 ? -10.326 10.618 -1.978 1.00 85.62 346 GLY A C 1
ATOM 2741 O O . GLY A 1 346 ? -10.911 11.472 -1.314 1.00 85.62 346 GLY A O 1
ATOM 2742 N N . VAL A 1 347 ? -10.784 9.366 -2.077 1.00 82.75 347 VAL A N 1
ATOM 2743 C CA . VAL A 1 347 ? -12.051 8.897 -1.480 1.00 82.75 347 VAL A CA 1
ATOM 2744 C C . VAL A 1 347 ? -11.902 8.532 0.006 1.00 82.75 347 VAL A C 1
ATOM 2746 O O . VAL A 1 347 ? -12.895 8.458 0.732 1.00 82.75 347 VAL A O 1
ATOM 2749 N N . ILE A 1 348 ? -10.680 8.318 0.513 1.00 79.56 348 ILE A N 1
ATOM 2750 C CA . ILE A 1 348 ? -10.468 7.930 1.917 1.00 79.56 348 ILE A CA 1
ATOM 2751 C C . ILE A 1 348 ? -10.818 9.099 2.850 1.00 79.56 348 ILE A C 1
ATOM 2753 O O . ILE A 1 348 ? -9.992 9.957 3.160 1.00 79.56 348 ILE A O 1
ATOM 2757 N N . GLN A 1 349 ? -12.044 9.082 3.377 1.00 64.12 349 GLN A N 1
ATOM 2758 C CA . GLN A 1 349 ? -12.499 9.992 4.424 1.00 64.12 349 GLN A CA 1
ATOM 2759 C C . GLN A 1 349 ? -12.429 9.309 5.801 1.00 64.12 349 GLN A C 1
ATOM 2761 O O . GLN A 1 349 ? -13.093 8.310 6.084 1.00 64.12 349 GLN A O 1
ATOM 2766 N N . GLY A 1 350 ? -11.595 9.846 6.695 1.00 67.50 350 GLY A N 1
ATOM 2767 C CA . GLY A 1 350 ? -11.463 9.360 8.071 1.00 67.50 350 GLY A CA 1
ATOM 2768 C C . GLY A 1 350 ? -10.435 8.237 8.250 1.00 67.50 350 GLY A C 1
ATOM 2769 O O . GLY A 1 350 ? -9.262 8.391 7.918 1.00 67.50 350 GLY A O 1
ATOM 2770 N N . GLN A 1 351 ? -10.825 7.138 8.907 1.00 64.19 351 GLN A N 1
ATOM 2771 C CA . GLN A 1 351 ? -9.872 6.109 9.337 1.00 64.19 351 GLN A CA 1
ATOM 2772 C C . GLN A 1 351 ? -9.612 5.066 8.229 1.00 64.19 351 GLN A C 1
ATOM 2774 O O . GLN A 1 351 ? -10.561 4.381 7.842 1.00 64.19 351 GLN A O 1
ATOM 2779 N N . PRO A 1 352 ? -8.353 4.873 7.772 1.00 77.31 352 PRO A N 1
ATOM 2780 C CA . PRO A 1 352 ? -8.047 3.915 6.712 1.00 77.31 352 PRO A CA 1
ATOM 2781 C C . PRO A 1 352 ? -8.301 2.469 7.132 1.00 77.31 352 PRO A C 1
ATOM 2783 O O . PRO A 1 352 ? -8.051 2.082 8.280 1.00 77.31 352 PRO A O 1
ATOM 2786 N N . THR A 1 353 ? -8.725 1.654 6.167 1.00 82.44 353 THR A N 1
ATOM 2787 C CA . THR A 1 353 ? -8.779 0.196 6.316 1.00 82.44 353 THR A CA 1
ATOM 2788 C C . THR A 1 353 ? -7.462 -0.435 5.855 1.00 82.44 353 THR A C 1
ATOM 2790 O O . THR A 1 353 ? -6.751 0.123 5.018 1.00 82.44 353 THR A O 1
ATOM 2793 N N . SER A 1 354 ? -7.135 -1.620 6.384 1.00 85.25 354 SER A N 1
ATOM 2794 C CA . SER A 1 354 ? -5.965 -2.380 5.913 1.00 85.25 354 SER A CA 1
ATOM 2795 C C . SER A 1 354 ? -6.091 -2.744 4.432 1.00 85.25 354 SER A C 1
ATOM 2797 O O . SER A 1 354 ? -5.101 -2.668 3.719 1.00 85.25 354 SER A O 1
ATOM 2799 N N . ARG A 1 355 ? -7.302 -3.083 3.965 1.00 89.25 355 ARG A N 1
ATOM 2800 C CA . ARG A 1 355 ? -7.562 -3.485 2.575 1.00 89.25 355 ARG A CA 1
ATOM 2801 C C . ARG A 1 355 ? -7.297 -2.355 1.590 1.00 89.25 355 ARG A C 1
ATOM 2803 O O . ARG A 1 355 ? -6.577 -2.550 0.620 1.00 89.25 355 ARG A O 1
ATOM 2810 N N . THR A 1 356 ? -7.823 -1.165 1.874 1.00 90.00 356 THR A N 1
ATOM 2811 C CA . THR A 1 356 ? -7.647 -0.008 0.990 1.00 90.00 356 THR A CA 1
ATOM 2812 C C . THR A 1 356 ? -6.171 0.372 0.881 1.00 90.00 356 THR A C 1
ATOM 2814 O O . THR A 1 356 ? -5.652 0.482 -0.226 1.00 90.00 356 THR A O 1
ATOM 2817 N N . VAL A 1 357 ? -5.465 0.488 2.014 1.00 92.69 357 VAL A N 1
ATOM 2818 C CA . VAL A 1 357 ? -4.023 0.804 2.018 1.00 92.69 357 VAL A CA 1
ATOM 2819 C C . VAL A 1 357 ? -3.223 -0.276 1.288 1.00 92.69 357 VAL A C 1
ATOM 2821 O O . VAL A 1 357 ? -2.353 0.047 0.488 1.00 92.69 357 VAL A O 1
ATOM 2824 N N . ASP A 1 358 ? -3.540 -1.551 1.517 1.00 95.31 358 ASP A N 1
ATOM 2825 C CA . ASP A 1 358 ? -2.874 -2.672 0.857 1.00 95.31 358 ASP A CA 1
ATOM 2826 C C . ASP A 1 358 ? -3.050 -2.669 -0.667 1.00 95.31 358 ASP A C 1
ATOM 2828 O O . ASP A 1 358 ? -2.092 -2.928 -1.394 1.00 95.31 358 ASP A O 1
ATOM 2832 N N . SER A 1 359 ? -4.254 -2.351 -1.150 1.00 95.19 359 SER A N 1
ATOM 2833 C CA . SER A 1 359 ? -4.537 -2.266 -2.585 1.00 95.19 359 SER A CA 1
ATOM 2834 C C . SER A 1 359 ? -3.722 -1.161 -3.262 1.00 95.19 359 SER A C 1
ATOM 2836 O O . SER A 1 359 ? -3.043 -1.436 -4.244 1.00 95.19 359 SER A O 1
ATOM 2838 N N . ILE A 1 360 ? -3.675 0.041 -2.674 1.00 95.94 360 ILE A N 1
ATOM 2839 C CA . ILE A 1 360 ? -2.899 1.176 -3.198 1.00 95.94 360 ILE A CA 1
ATOM 2840 C C . ILE A 1 360 ? -1.402 0.844 -3.213 1.00 95.94 360 ILE A C 1
ATOM 2842 O O . ILE A 1 360 ? -0.714 1.058 -4.204 1.00 95.94 360 ILE A O 1
ATOM 2846 N N . GLU A 1 361 ? -0.880 0.265 -2.130 1.00 96.69 361 GLU A N 1
ATOM 2847 C CA . GLU A 1 361 ? 0.523 -0.155 -2.086 1.00 96.69 361 GLU A CA 1
ATOM 2848 C C . GLU A 1 361 ? 0.854 -1.260 -3.099 1.00 96.69 361 GLU A C 1
ATOM 2850 O O . GLU A 1 361 ? 2.017 -1.413 -3.466 1.00 96.69 361 GLU A O 1
ATOM 2855 N N . SER A 1 362 ? -0.130 -2.069 -3.504 1.00 96.88 362 SER A N 1
ATOM 2856 C CA . SER A 1 362 ? 0.047 -3.113 -4.524 1.00 96.88 362 SER A CA 1
ATOM 2857 C C . SER A 1 362 ? 0.094 -2.517 -5.921 1.00 96.88 362 SER A C 1
ATOM 2859 O O . SER A 1 362 ? 0.996 -2.856 -6.679 1.00 96.88 362 SER A O 1
ATOM 2861 N N . ASP A 1 363 ? -0.789 -1.564 -6.211 1.00 96.81 363 ASP A N 1
ATOM 2862 C CA . ASP A 1 363 ? -0.799 -0.821 -7.473 1.00 96.81 363 ASP A CA 1
ATOM 2863 C C . ASP A 1 363 ? 0.530 -0.088 -7.686 1.00 96.81 363 ASP A C 1
ATOM 2865 O O . ASP A 1 363 ? 1.146 -0.186 -8.743 1.00 96.81 363 ASP A O 1
ATOM 2869 N N . ILE A 1 364 ? 1.037 0.572 -6.643 1.00 96.19 364 ILE A N 1
ATOM 2870 C CA . ILE A 1 364 ? 2.306 1.306 -6.702 1.00 96.19 364 ILE A CA 1
ATOM 2871 C C . ILE A 1 364 ? 3.508 0.361 -6.892 1.00 96.19 364 ILE A C 1
ATOM 2873 O O . ILE A 1 364 ? 4.441 0.684 -7.633 1.00 96.19 364 ILE A O 1
ATOM 2877 N N . ARG A 1 365 ? 3.494 -0.830 -6.275 1.00 95.75 365 ARG A N 1
ATOM 2878 C CA . ARG A 1 365 ? 4.497 -1.875 -6.557 1.00 95.75 365 ARG A CA 1
ATOM 2879 C C . ARG A 1 365 ? 4.441 -2.319 -8.012 1.00 95.75 365 ARG A C 1
ATOM 2881 O O . ARG A 1 365 ? 5.483 -2.466 -8.644 1.00 95.75 365 ARG A O 1
ATOM 2888 N N . TRP A 1 366 ? 3.236 -2.504 -8.544 1.00 96.94 366 TRP A N 1
ATOM 2889 C CA . TRP A 1 366 ? 3.032 -2.920 -9.926 1.00 96.94 366 TRP A CA 1
ATOM 2890 C C . TRP A 1 366 ? 3.566 -1.876 -10.911 1.00 96.94 366 TRP A C 1
ATOM 2892 O O . TRP A 1 366 ? 4.321 -2.228 -11.814 1.00 96.94 366 TRP A O 1
ATOM 2902 N N . VAL A 1 367 ? 3.321 -0.587 -10.658 1.00 96.50 367 VAL A N 1
ATOM 2903 C CA . VAL A 1 367 ? 3.947 0.516 -11.411 1.00 96.50 367 VAL A CA 1
ATOM 2904 C C . VAL A 1 367 ? 5.475 0.401 -11.409 1.00 96.50 367 VAL A C 1
ATOM 2906 O O . VAL A 1 367 ? 6.105 0.576 -12.452 1.00 96.50 367 VAL A O 1
ATOM 2909 N N . GLY A 1 368 ? 6.082 0.064 -10.266 1.00 94.88 368 GLY A N 1
ATOM 2910 C CA . GLY A 1 368 ? 7.523 -0.184 -10.167 1.00 94.88 368 GLY A CA 1
ATOM 2911 C C . GLY A 1 368 ? 8.009 -1.301 -11.097 1.00 94.88 368 GLY A C 1
ATOM 2912 O O . GLY A 1 368 ? 9.036 -1.142 -11.751 1.00 94.88 368 GLY A O 1
ATOM 2913 N N . ARG A 1 369 ? 7.258 -2.405 -11.209 1.00 94.88 369 ARG A N 1
ATOM 2914 C CA . ARG A 1 369 ? 7.576 -3.520 -12.123 1.00 94.88 369 ARG A CA 1
ATOM 2915 C C . ARG A 1 369 ? 7.467 -3.114 -13.592 1.00 94.88 369 ARG A C 1
ATOM 2917 O O . ARG A 1 369 ? 8.391 -3.359 -14.360 1.00 94.88 369 ARG A O 1
ATOM 2924 N N . LEU A 1 370 ? 6.389 -2.421 -13.964 1.00 95.69 370 LEU A N 1
ATOM 2925 C CA . LEU A 1 370 ? 6.176 -1.943 -15.336 1.00 95.69 370 LEU A CA 1
ATOM 2926 C C . LEU A 1 370 ? 7.267 -0.951 -15.765 1.00 95.69 370 LEU A C 1
ATOM 2928 O O . LEU A 1 370 ? 7.826 -1.071 -16.852 1.00 95.69 370 LEU A O 1
ATOM 2932 N N . ARG A 1 371 ? 7.646 -0.010 -14.889 1.00 95.19 371 ARG A N 1
ATOM 2933 C CA . ARG A 1 371 ? 8.784 0.892 -15.139 1.00 95.19 371 ARG A CA 1
ATOM 2934 C C . ARG A 1 371 ? 10.114 0.142 -15.198 1.00 95.19 371 ARG A C 1
ATOM 2936 O O . ARG A 1 371 ? 10.973 0.507 -15.993 1.00 95.19 371 ARG A O 1
ATOM 2943 N N . GLY A 1 372 ? 10.278 -0.912 -14.400 1.00 93.75 372 GLY A N 1
ATOM 2944 C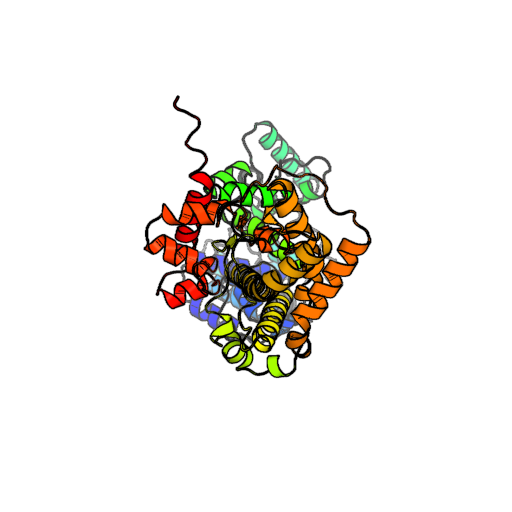 CA . GLY A 1 372 ? 11.422 -1.816 -14.494 1.00 93.75 372 GLY A CA 1
ATOM 2945 C C . GLY A 1 372 ? 11.527 -2.494 -15.858 1.00 93.75 372 GLY A C 1
ATOM 2946 O O . GLY A 1 372 ? 12.615 -2.542 -16.417 1.00 93.75 372 GLY A O 1
ATOM 2947 N N . ARG A 1 373 ? 10.405 -2.928 -16.445 1.00 93.75 373 ARG A N 1
ATOM 2948 C CA . ARG A 1 373 ? 10.378 -3.512 -17.797 1.00 93.75 373 ARG A CA 1
ATOM 2949 C C . ARG A 1 373 ? 10.832 -2.512 -18.864 1.00 93.75 373 ARG A C 1
ATOM 2951 O O . ARG A 1 373 ? 11.625 -2.852 -19.738 1.00 93.75 373 ARG A O 1
ATOM 2958 N N . LEU A 1 374 ? 10.379 -1.259 -18.760 1.00 95.12 374 LEU A N 1
ATOM 2959 C CA . LEU A 1 374 ? 10.845 -0.165 -19.625 1.00 95.12 374 LEU A CA 1
ATOM 2960 C C . LEU A 1 374 ? 12.339 0.125 -19.429 1.00 95.12 374 LEU A C 1
ATOM 2962 O O . LEU A 1 374 ? 13.040 0.421 -20.393 1.00 95.12 374 LEU A O 1
ATOM 2966 N N . LEU A 1 375 ? 12.829 0.035 -18.191 1.00 93.81 375 LEU A N 1
ATOM 2967 C CA . LEU A 1 375 ? 14.244 0.202 -17.880 1.00 93.81 375 LEU A CA 1
ATOM 2968 C C . LEU A 1 375 ? 15.084 -0.904 -18.528 1.00 93.81 375 LEU A C 1
ATOM 2970 O O . LEU A 1 375 ? 16.036 -0.578 -19.230 1.00 93.81 375 LEU A O 1
ATOM 2974 N N . GLU A 1 376 ? 14.717 -2.178 -18.355 1.00 91.06 376 GLU A N 1
ATOM 2975 C CA . GLU A 1 376 ? 15.426 -3.326 -18.946 1.00 91.06 376 GLU A CA 1
ATOM 2976 C C . GLU A 1 376 ? 15.571 -3.215 -20.463 1.00 91.06 376 GLU A C 1
ATOM 2978 O O . GLU A 1 376 ? 16.647 -3.492 -20.990 1.00 91.06 376 GLU A O 1
ATOM 2983 N N . ARG A 1 377 ? 14.530 -2.729 -21.156 1.00 91.38 377 ARG A N 1
ATOM 2984 C CA . ARG A 1 377 ? 14.582 -2.466 -22.602 1.00 91.38 377 ARG A CA 1
ATOM 2985 C C . ARG A 1 377 ? 15.733 -1.534 -22.984 1.00 91.38 377 ARG A C 1
ATOM 2987 O O . ARG A 1 377 ? 16.355 -1.725 -24.020 1.00 91.38 377 ARG A O 1
ATOM 2994 N N . VAL A 1 378 ? 15.990 -0.516 -22.168 1.00 93.75 378 VAL A N 1
ATOM 2995 C CA . VAL A 1 378 ? 16.887 0.598 -22.498 1.00 93.75 378 VAL A CA 1
ATOM 2996 C C . VAL A 1 378 ? 18.329 0.345 -22.049 1.00 93.75 378 VAL A C 1
ATOM 2998 O O . VAL A 1 378 ? 19.253 0.950 -22.596 1.00 93.75 378 VAL A O 1
ATOM 3001 N N . ILE A 1 379 ? 18.552 -0.546 -21.076 1.00 92.38 379 ILE A N 1
ATOM 3002 C CA . ILE A 1 379 ? 19.888 -0.817 -20.522 1.00 92.38 379 ILE A CA 1
ATOM 3003 C C . ILE A 1 379 ? 20.936 -1.128 -21.605 1.00 92.38 379 ILE A C 1
ATOM 3005 O O . ILE A 1 379 ? 21.996 -0.497 -21.547 1.00 92.38 379 ILE A O 1
ATOM 3009 N N . PRO A 1 380 ? 20.693 -2.014 -22.594 1.00 92.44 380 PRO A N 1
ATOM 3010 C CA . PRO A 1 380 ? 21.703 -2.327 -23.605 1.00 92.44 380 PRO A CA 1
ATOM 3011 C C . PRO A 1 380 ? 22.140 -1.109 -24.425 1.00 92.44 380 PRO A C 1
ATOM 3013 O O . PRO A 1 380 ? 23.336 -0.882 -24.608 1.00 92.44 380 PRO A O 1
ATOM 3016 N N . THR A 1 381 ? 21.190 -0.264 -24.841 1.00 93.12 381 THR A N 1
ATOM 3017 C CA . THR A 1 381 ? 21.480 0.979 -25.573 1.00 93.12 381 THR A CA 1
ATOM 3018 C C . THR A 1 381 ? 22.326 1.941 -24.744 1.00 93.12 381 THR A C 1
ATOM 3020 O O . THR A 1 381 ? 23.268 2.551 -25.250 1.00 93.12 381 THR A O 1
ATOM 3023 N N . ILE A 1 382 ? 22.023 2.075 -23.451 1.00 94.12 382 ILE A N 1
ATOM 3024 C CA . ILE A 1 382 ? 22.786 2.951 -22.557 1.00 94.12 382 ILE A CA 1
ATOM 3025 C C . ILE A 1 382 ? 24.181 2.403 -22.292 1.00 94.12 382 ILE A C 1
ATOM 3027 O O . ILE A 1 382 ? 25.143 3.168 -22.291 1.00 94.12 382 ILE A O 1
ATOM 3031 N N . LEU A 1 383 ? 24.311 1.089 -22.106 1.00 92.56 383 LEU A N 1
ATOM 3032 C CA . LEU A 1 383 ? 25.606 0.437 -21.965 1.00 92.56 383 LEU A CA 1
ATOM 3033 C C . LEU A 1 383 ? 26.480 0.698 -23.199 1.00 92.56 383 LEU A C 1
ATOM 3035 O O . LEU A 1 383 ? 27.636 1.093 -23.045 1.00 92.56 383 LEU A O 1
ATOM 3039 N N . GLN A 1 384 ? 25.917 0.562 -24.402 1.00 91.62 384 GLN A N 1
ATOM 3040 C CA . GLN A 1 384 ? 26.610 0.861 -25.655 1.00 91.62 384 GLN A CA 1
ATOM 3041 C C . GLN A 1 384 ? 27.046 2.333 -25.734 1.00 91.62 384 GLN A C 1
ATOM 3043 O O . GLN A 1 384 ? 28.211 2.608 -26.022 1.00 91.62 384 GLN A O 1
ATOM 3048 N N . GLY A 1 385 ? 26.154 3.279 -25.418 1.00 92.75 385 GLY A N 1
ATOM 3049 C CA . GLY A 1 385 ? 26.482 4.711 -25.391 1.00 92.75 385 GLY A CA 1
ATOM 3050 C C . GLY A 1 385 ? 27.602 5.044 -24.398 1.00 92.75 385 GLY A C 1
ATOM 3051 O O . GLY A 1 385 ? 28.549 5.759 -24.729 1.00 92.75 385 GLY A O 1
ATOM 3052 N N . CYS A 1 386 ? 27.565 4.451 -23.201 1.00 92.31 386 CYS A N 1
ATOM 3053 C CA . CYS A 1 386 ? 28.628 4.582 -22.204 1.00 92.31 386 CYS A CA 1
ATOM 3054 C C . CYS A 1 386 ? 29.969 4.036 -22.708 1.00 92.31 386 CYS A C 1
ATOM 3056 O O . CYS A 1 386 ? 30.998 4.682 -22.518 1.00 92.31 386 CYS A O 1
ATOM 3058 N N . GLN A 1 387 ? 29.977 2.864 -23.346 1.00 91.56 387 GLN A N 1
ATOM 3059 C CA . GLN A 1 387 ? 31.193 2.265 -23.905 1.00 91.56 387 GLN A CA 1
ATOM 3060 C C . GLN A 1 387 ? 31.776 3.114 -25.038 1.00 91.56 387 GLN A C 1
ATOM 3062 O O . GLN A 1 387 ? 32.992 3.296 -25.108 1.00 91.56 387 GLN A O 1
ATOM 3067 N N . GLN A 1 388 ? 30.919 3.695 -25.880 1.00 92.88 388 GLN A N 1
ATOM 3068 C CA . GLN A 1 388 ? 31.336 4.598 -26.948 1.00 92.88 388 GLN A CA 1
ATOM 3069 C C . GLN A 1 388 ? 31.968 5.882 -26.391 1.00 92.88 388 GLN A C 1
ATOM 3071 O O . GLN A 1 388 ? 33.025 6.293 -26.864 1.00 92.88 388 GLN A O 1
ATOM 3076 N N . TRP A 1 389 ? 31.380 6.475 -25.347 1.00 94.12 389 TRP A N 1
ATOM 3077 C CA . TRP A 1 389 ? 31.956 7.632 -24.652 1.00 94.12 389 TRP A CA 1
ATOM 3078 C C . TRP A 1 389 ? 33.273 7.304 -23.929 1.00 94.12 389 TRP A C 1
ATOM 3080 O O . TRP A 1 389 ? 34.206 8.107 -23.947 1.00 94.12 389 TRP A O 1
ATOM 3090 N N . LEU A 1 390 ? 33.376 6.121 -23.314 1.00 91.81 390 LEU A N 1
ATOM 3091 C CA . LEU A 1 390 ? 34.612 5.641 -22.685 1.00 91.81 390 LEU A CA 1
ATOM 3092 C C . LEU A 1 390 ? 35.714 5.323 -23.708 1.00 91.81 390 LEU A C 1
ATOM 3094 O O . LEU A 1 390 ? 36.892 5.343 -23.348 1.00 91.81 390 LEU A O 1
ATOM 3098 N N . GLY A 1 391 ? 35.341 4.983 -24.946 1.00 90.75 391 GLY A N 1
ATOM 3099 C CA . GLY A 1 391 ? 36.245 4.462 -25.974 1.00 90.75 391 GLY A CA 1
ATOM 3100 C C . GLY A 1 391 ? 36.752 3.041 -25.692 1.00 90.75 391 GLY A C 1
ATOM 3101 O O . GLY A 1 391 ? 37.749 2.626 -26.277 1.00 90.75 391 GLY A O 1
ATOM 3102 N N . ARG A 1 392 ? 36.109 2.315 -24.767 1.00 88.62 392 ARG A N 1
ATOM 3103 C CA . ARG A 1 392 ? 36.481 0.960 -24.329 1.00 88.62 392 ARG A CA 1
ATOM 3104 C C . ARG A 1 392 ? 35.311 0.249 -23.632 1.00 88.62 392 ARG A C 1
ATOM 3106 O O . ARG A 1 392 ? 34.394 0.927 -23.156 1.00 88.62 392 ARG A O 1
ATOM 3113 N N . PRO A 1 393 ? 35.341 -1.089 -23.505 1.00 87.38 393 PRO A N 1
ATOM 3114 C CA . PRO A 1 393 ? 34.340 -1.837 -22.752 1.00 87.38 393 PRO A CA 1
ATOM 3115 C C . PRO A 1 393 ? 34.236 -1.394 -21.287 1.00 87.38 393 PRO A C 1
ATOM 3117 O O . PRO A 1 393 ? 35.232 -1.116 -20.617 1.00 87.38 393 PRO A O 1
ATOM 3120 N N . LEU A 1 394 ? 33.012 -1.403 -20.751 1.00 87.19 394 LEU A N 1
ATOM 3121 C CA . LEU A 1 394 ? 32.751 -1.084 -19.342 1.00 87.19 394 LEU A CA 1
ATOM 3122 C C . LEU A 1 394 ? 33.428 -2.091 -18.389 1.00 87.19 394 LEU A C 1
ATOM 3124 O O . LEU A 1 394 ? 33.748 -1.753 -17.247 1.00 87.19 394 LEU A O 1
ATOM 3128 N N . SER A 1 395 ? 33.656 -3.316 -18.870 1.00 83.25 395 SER A N 1
ATOM 3129 C CA . SER A 1 395 ? 34.346 -4.392 -18.159 1.00 83.25 395 SER A CA 1
ATOM 3130 C C . SER A 1 395 ? 35.849 -4.152 -17.977 1.00 83.25 395 SER A C 1
ATOM 3132 O O . SER A 1 395 ? 36.476 -4.869 -17.213 1.00 83.25 395 SER A O 1
ATOM 3134 N N . GLU A 1 396 ? 36.447 -3.144 -18.613 1.00 85.19 396 GLU A N 1
ATOM 3135 C CA . GLU A 1 396 ? 37.854 -2.795 -18.364 1.00 85.19 396 GLU A CA 1
ATOM 3136 C C . GLU A 1 396 ? 38.043 -1.849 -17.166 1.00 85.19 396 GLU A C 1
ATOM 3138 O O . GLU A 1 396 ? 39.163 -1.667 -16.680 1.00 85.19 396 GLU A O 1
ATOM 3143 N N . LEU A 1 397 ? 36.962 -1.233 -16.675 1.00 86.69 397 LEU A N 1
ATOM 3144 C CA . LEU A 1 397 ? 37.001 -0.398 -15.476 1.00 86.69 397 LEU A CA 1
ATOM 3145 C C . LEU A 1 397 ? 36.994 -1.253 -14.200 1.00 86.69 397 LEU A C 1
ATOM 3147 O O . LEU A 1 397 ? 36.561 -2.411 -14.176 1.00 86.69 397 LEU A O 1
ATOM 3151 N N . SER A 1 398 ? 37.421 -0.652 -13.085 1.00 86.50 398 SER A N 1
ATOM 3152 C CA . SER A 1 398 ? 37.222 -1.282 -11.779 1.00 86.50 398 SER A CA 1
ATOM 3153 C C . SER A 1 398 ? 35.728 -1.509 -11.517 1.00 86.50 398 SER A C 1
ATOM 3155 O O . SER A 1 398 ? 34.896 -0.666 -11.853 1.00 86.50 398 SER A O 1
ATOM 3157 N N . ARG A 1 399 ? 35.374 -2.612 -10.838 1.00 86.62 399 ARG A N 1
ATOM 3158 C CA . ARG A 1 399 ? 33.972 -2.936 -10.498 1.00 86.62 399 ARG A CA 1
ATOM 3159 C C . ARG A 1 399 ? 33.235 -1.756 -9.862 1.00 86.62 399 ARG A C 1
ATOM 3161 O O . ARG A 1 399 ? 32.077 -1.499 -10.175 1.00 86.62 399 ARG A O 1
ATOM 3168 N N . ARG A 1 400 ? 33.909 -1.022 -8.972 1.00 87.75 400 ARG A N 1
ATOM 3169 C CA . ARG A 1 400 ? 33.346 0.164 -8.317 1.00 87.75 400 ARG A CA 1
ATOM 3170 C C . ARG A 1 400 ? 33.003 1.254 -9.334 1.00 87.75 400 ARG A C 1
ATOM 3172 O O . ARG A 1 400 ? 31.908 1.804 -9.262 1.00 87.75 400 ARG A O 1
ATOM 3179 N N . SER A 1 401 ? 33.914 1.555 -10.254 1.00 89.81 401 SER A N 1
ATOM 3180 C CA . SER A 1 401 ? 33.715 2.583 -11.278 1.00 89.81 401 SER A CA 1
ATOM 3181 C C . SER A 1 401 ? 32.665 2.177 -12.308 1.00 89.81 401 SER A C 1
ATOM 3183 O O . SER A 1 401 ? 31.809 3.000 -12.626 1.00 89.81 401 SER A O 1
ATOM 3185 N N . SER A 1 402 ? 32.644 0.912 -12.747 1.00 90.38 402 SER A N 1
ATOM 3186 C CA . SER A 1 402 ? 31.607 0.388 -13.648 1.00 90.38 402 SER A CA 1
ATOM 3187 C C . SER A 1 402 ? 30.210 0.531 -13.040 1.00 90.38 402 SER A C 1
ATOM 3189 O O . SER A 1 402 ? 29.317 1.109 -13.660 1.00 90.38 402 SER A O 1
ATOM 3191 N N . LEU A 1 403 ? 30.026 0.064 -11.797 1.00 89.75 403 LEU A N 1
ATOM 3192 C CA . LEU A 1 403 ? 28.736 0.142 -11.106 1.00 89.75 403 LEU A CA 1
ATOM 3193 C C . LEU A 1 403 ? 28.332 1.591 -10.821 1.00 89.75 403 LEU A C 1
ATOM 3195 O O . LEU A 1 403 ? 27.166 1.939 -10.988 1.00 89.75 403 LEU A O 1
ATOM 3199 N N . HIS A 1 404 ? 29.273 2.450 -10.421 1.00 91.06 404 HIS A N 1
ATOM 3200 C CA . HIS A 1 404 ? 28.984 3.858 -10.150 1.00 91.06 404 HIS A CA 1
ATOM 3201 C C . HIS A 1 404 ? 28.580 4.632 -11.413 1.00 91.06 404 HIS A C 1
ATOM 3203 O O . HIS A 1 404 ? 27.626 5.415 -11.373 1.00 91.06 404 HIS A O 1
ATOM 3209 N N . LEU A 1 405 ? 29.270 4.397 -12.535 1.00 92.88 405 LEU A N 1
ATOM 3210 C CA . LEU A 1 405 ? 28.928 4.998 -13.823 1.00 92.88 405 LEU A CA 1
ATOM 3211 C C . LEU A 1 405 ? 27.534 4.554 -14.267 1.00 92.88 405 LEU A C 1
ATOM 3213 O O . LEU A 1 405 ? 26.684 5.404 -14.519 1.00 92.88 405 LEU A O 1
ATOM 3217 N N . MET A 1 406 ? 27.269 3.245 -14.277 1.00 93.38 406 MET A N 1
ATOM 3218 C CA . MET A 1 406 ? 25.962 2.736 -14.695 1.00 93.38 406 MET A CA 1
ATOM 3219 C C . MET A 1 406 ? 24.833 3.175 -13.770 1.00 93.38 406 MET A C 1
ATOM 3221 O O . MET A 1 406 ? 23.776 3.551 -14.263 1.00 93.38 406 MET A O 1
ATOM 3225 N N . THR A 1 407 ? 25.061 3.217 -12.456 1.00 93.44 407 THR A N 1
ATOM 3226 C CA . THR A 1 407 ? 24.074 3.765 -11.512 1.00 93.44 407 THR A CA 1
ATOM 3227 C C . THR A 1 407 ? 23.770 5.228 -11.838 1.00 93.44 407 THR A C 1
ATOM 3229 O O . THR A 1 407 ? 22.603 5.584 -11.948 1.00 93.44 407 THR A O 1
ATOM 3232 N N . SER A 1 408 ? 24.795 6.052 -12.105 1.00 94.75 408 SER A N 1
ATOM 3233 C CA . SER A 1 408 ? 24.599 7.460 -12.494 1.00 94.75 408 SER A CA 1
ATOM 3234 C C . SER A 1 408 ? 23.799 7.598 -13.797 1.00 94.75 408 SER A C 1
ATOM 3236 O O . SER A 1 408 ? 22.959 8.487 -13.920 1.00 94.75 408 SER A O 1
ATOM 3238 N N . CYS A 1 409 ? 24.056 6.737 -14.786 1.00 95.69 409 CYS A N 1
ATOM 3239 C CA . CYS A 1 409 ? 23.327 6.750 -16.054 1.00 95.69 409 CYS A CA 1
ATOM 3240 C C . CYS A 1 409 ? 21.869 6.317 -15.873 1.00 95.69 409 CYS A C 1
ATOM 3242 O O . CYS A 1 409 ? 20.973 6.961 -16.413 1.00 95.69 409 CYS A O 1
ATOM 3244 N N . ILE A 1 410 ? 21.621 5.275 -15.076 1.00 95.69 410 ILE A N 1
ATOM 3245 C CA . ILE A 1 410 ? 20.270 4.807 -14.748 1.00 95.69 410 ILE A CA 1
ATOM 3246 C C . ILE A 1 410 ? 19.482 5.900 -14.003 1.00 95.69 410 ILE A C 1
ATOM 3248 O O . ILE A 1 410 ? 18.330 6.170 -14.341 1.00 95.69 410 ILE A O 1
ATOM 3252 N N . GLU A 1 411 ? 20.106 6.581 -13.040 1.00 95.81 411 GLU A N 1
ATOM 3253 C CA . GLU A 1 411 ? 19.513 7.733 -12.349 1.00 95.81 411 GLU A CA 1
ATOM 3254 C C . GLU A 1 411 ? 19.167 8.873 -13.321 1.00 95.81 411 GLU A C 1
ATOM 3256 O O . GLU A 1 411 ? 18.113 9.493 -13.192 1.00 95.81 411 GLU A O 1
ATOM 3261 N N . ALA A 1 412 ? 20.011 9.129 -14.326 1.00 96.75 412 ALA A N 1
ATOM 3262 C CA . ALA A 1 412 ? 19.779 10.187 -15.309 1.00 96.75 412 ALA A CA 1
ATOM 3263 C C . ALA A 1 412 ? 18.641 9.881 -16.297 1.00 96.75 412 ALA A C 1
ATOM 3265 O O . ALA A 1 412 ? 17.952 10.807 -16.733 1.00 96.75 412 ALA A O 1
ATOM 3266 N N . ILE A 1 413 ? 18.421 8.612 -16.655 1.00 97.19 413 ILE A N 1
ATOM 3267 C CA . ILE A 1 413 ? 17.321 8.219 -17.554 1.00 97.19 413 ILE A CA 1
ATOM 3268 C C . ILE A 1 413 ? 15.997 8.018 -16.819 1.00 97.19 413 ILE A C 1
ATOM 3270 O O . ILE A 1 413 ? 14.944 8.088 -17.448 1.00 97.19 413 ILE A O 1
ATOM 3274 N N . TRP A 1 414 ? 16.018 7.785 -15.504 1.00 96.44 414 TRP A N 1
ATOM 3275 C CA . TRP A 1 414 ? 14.809 7.484 -14.737 1.00 96.44 414 TRP A CA 1
ATOM 3276 C C . TRP A 1 414 ? 13.683 8.521 -14.919 1.00 96.44 414 TRP A C 1
ATOM 3278 O O . TRP A 1 414 ? 12.566 8.105 -15.228 1.00 96.44 414 TRP A O 1
ATOM 3288 N N . PRO A 1 415 ? 13.933 9.849 -14.887 1.00 95.88 415 PRO A N 1
ATOM 3289 C CA . PRO A 1 415 ? 12.887 10.842 -15.149 1.00 95.88 415 PRO A CA 1
ATOM 3290 C C . PRO A 1 415 ? 12.253 10.729 -16.544 1.00 95.88 415 PRO A C 1
ATOM 3292 O O . PRO A 1 415 ? 11.082 11.067 -16.718 1.00 95.88 415 PRO A O 1
ATOM 3295 N N . VAL A 1 416 ? 13.004 10.248 -17.546 1.00 97.00 416 VAL A N 1
ATOM 3296 C CA . VAL A 1 416 ? 12.487 9.999 -18.904 1.00 97.00 416 VAL A CA 1
ATOM 3297 C C . VAL A 1 416 ? 11.480 8.850 -18.890 1.00 97.00 416 VAL A C 1
ATOM 3299 O O . VAL A 1 416 ? 10.447 8.953 -19.543 1.00 97.00 416 VAL A O 1
ATOM 3302 N N . ILE A 1 417 ? 11.757 7.789 -18.126 1.00 95.62 417 ILE A N 1
ATOM 3303 C CA . ILE A 1 417 ? 10.851 6.644 -17.949 1.00 95.62 417 ILE A CA 1
ATOM 3304 C C . ILE A 1 417 ? 9.621 7.050 -17.129 1.00 95.62 417 ILE A C 1
ATOM 3306 O O . ILE A 1 417 ? 8.502 6.677 -17.473 1.00 95.62 417 ILE A O 1
ATOM 3310 N N . GLU A 1 418 ? 9.797 7.827 -16.055 1.00 93.44 418 GLU A N 1
ATOM 3311 C CA . GLU A 1 418 ? 8.684 8.229 -15.185 1.00 93.44 418 GLU A CA 1
ATOM 3312 C C . GLU A 1 418 ? 7.645 9.100 -15.889 1.00 93.44 418 GLU A C 1
ATOM 3314 O O . GLU A 1 418 ? 6.459 8.983 -15.581 1.00 93.44 418 GLU A O 1
ATOM 3319 N N . THR A 1 419 ? 8.096 9.943 -16.821 1.00 92.94 419 THR A N 1
ATOM 3320 C CA . THR A 1 419 ? 7.272 10.907 -17.567 1.00 92.94 419 THR A CA 1
ATOM 3321 C C . THR A 1 419 ? 6.958 10.453 -18.996 1.00 92.94 419 THR A C 1
ATOM 3323 O O . THR A 1 419 ? 6.511 11.252 -19.820 1.00 92.94 419 THR A O 1
ATOM 3326 N N . LEU A 1 420 ? 7.212 9.180 -19.317 1.00 94.81 420 LEU A N 1
ATOM 3327 C CA . LEU A 1 420 ? 6.980 8.636 -20.649 1.00 94.81 420 LEU A CA 1
ATOM 3328 C C . LEU A 1 420 ? 5.485 8.661 -20.998 1.00 94.81 420 LEU A C 1
ATOM 3330 O O . LEU A 1 420 ? 4.645 8.165 -20.250 1.00 94.81 420 LEU A O 1
ATOM 3334 N N . GLU A 1 421 ? 5.169 9.197 -22.173 1.00 92.62 421 GLU A N 1
ATOM 3335 C CA . GLU A 1 421 ? 3.831 9.140 -22.765 1.00 92.62 421 GLU A CA 1
ATOM 3336 C C . GLU A 1 421 ? 3.729 7.949 -23.733 1.00 92.62 421 GLU A C 1
ATOM 3338 O O . GLU A 1 421 ? 4.727 7.646 -24.396 1.00 92.62 421 GLU A O 1
ATOM 3343 N N . PRO A 1 422 ? 2.545 7.321 -23.903 1.00 92.56 422 PRO A N 1
ATOM 3344 C CA . PRO A 1 422 ? 2.382 6.157 -24.781 1.00 92.56 422 PRO A CA 1
ATOM 3345 C C . PRO A 1 422 ? 2.913 6.389 -26.204 1.00 92.56 422 PRO A C 1
ATOM 3347 O O . PRO A 1 422 ? 3.753 5.637 -26.678 1.00 92.56 422 PRO A O 1
ATOM 3350 N N . ARG A 1 423 ? 2.566 7.523 -26.827 1.00 92.25 423 ARG A N 1
ATOM 3351 C CA . ARG A 1 423 ? 3.019 7.904 -28.183 1.00 92.25 423 ARG A CA 1
ATOM 3352 C C . ARG A 1 423 ? 4.536 8.092 -28.340 1.00 92.25 423 ARG A C 1
ATOM 3354 O O . ARG A 1 423 ? 5.021 8.306 -29.445 1.00 92.25 423 ARG A O 1
ATOM 3361 N N . MET A 1 424 ? 5.277 8.144 -27.233 1.00 93.56 424 MET A N 1
ATOM 3362 C CA . MET A 1 424 ? 6.722 8.378 -27.224 1.00 93.56 424 MET A CA 1
ATOM 3363 C C . MET A 1 424 ? 7.521 7.098 -26.960 1.00 93.56 424 MET A C 1
ATOM 3365 O O . MET A 1 424 ? 8.748 7.181 -26.886 1.00 93.56 424 MET A O 1
ATOM 3369 N N . VAL A 1 425 ? 6.861 5.942 -26.832 1.00 93.81 425 VAL A N 1
ATOM 3370 C CA . VAL A 1 425 ? 7.506 4.652 -26.547 1.00 93.81 425 VAL A CA 1
ATOM 3371 C C . VAL A 1 425 ? 8.544 4.291 -27.609 1.00 93.81 425 VAL A C 1
ATOM 3373 O O . VAL A 1 425 ? 9.671 3.964 -27.249 1.00 93.81 425 VAL A O 1
ATOM 3376 N N . ASP A 1 426 ? 8.245 4.486 -28.895 1.00 92.56 426 ASP A N 1
ATOM 3377 C CA . ASP A 1 426 ? 9.192 4.213 -29.992 1.00 92.56 426 ASP A CA 1
ATOM 3378 C C . ASP A 1 426 ? 10.464 5.073 -29.929 1.00 92.56 426 ASP A C 1
ATOM 3380 O O . ASP A 1 426 ? 11.499 4.743 -30.503 1.00 92.56 426 ASP A O 1
ATOM 3384 N N . ARG A 1 427 ? 10.405 6.209 -29.223 1.00 94.38 427 ARG A N 1
ATOM 3385 C CA . ARG A 1 427 ? 11.537 7.127 -29.032 1.00 94.38 427 ARG A CA 1
ATOM 3386 C C . ARG A 1 427 ? 12.198 6.974 -27.665 1.00 94.38 427 ARG A C 1
ATOM 3388 O O . ARG A 1 427 ? 13.063 7.786 -27.332 1.00 94.38 427 ARG A O 1
ATOM 3395 N N . LEU A 1 428 ? 11.798 5.985 -26.865 1.00 95.62 428 LEU A N 1
ATOM 3396 C CA . LEU A 1 428 ? 12.280 5.804 -25.498 1.00 95.62 428 LEU A CA 1
ATOM 3397 C C . LEU A 1 428 ? 13.811 5.697 -25.447 1.00 95.62 428 LEU A C 1
ATOM 3399 O O . LEU A 1 428 ? 14.452 6.480 -24.747 1.00 95.62 428 LEU A O 1
ATOM 3403 N N . GLU A 1 429 ? 14.403 4.802 -26.240 1.00 94.75 429 GLU A N 1
ATOM 3404 C CA . GLU A 1 429 ? 15.857 4.592 -26.290 1.00 94.75 429 GLU A CA 1
ATOM 3405 C C . GLU A 1 429 ? 16.611 5.870 -26.673 1.00 94.75 429 GLU A C 1
ATOM 3407 O O . GLU A 1 429 ? 17.531 6.278 -25.966 1.00 94.75 429 GLU A O 1
ATOM 3412 N N . ALA A 1 430 ? 16.171 6.564 -27.727 1.00 95.50 430 ALA A N 1
ATOM 3413 C CA . ALA A 1 430 ? 16.791 7.809 -28.178 1.00 95.50 430 ALA A CA 1
ATOM 3414 C C . ALA A 1 430 ? 16.724 8.922 -27.115 1.00 95.50 430 ALA A C 1
ATOM 3416 O O . ALA A 1 430 ? 17.682 9.672 -26.918 1.00 95.50 430 ALA A O 1
ATOM 3417 N N . ARG A 1 431 ? 15.601 9.036 -26.393 1.00 97.25 431 ARG A N 1
ATOM 3418 C CA . ARG A 1 431 ? 15.442 10.025 -25.314 1.00 97.25 431 ARG A CA 1
ATOM 3419 C C . ARG A 1 431 ? 16.327 9.708 -24.113 1.00 97.25 431 ARG A C 1
ATOM 3421 O O . ARG A 1 431 ? 16.901 10.629 -23.530 1.00 97.25 431 ARG A O 1
ATOM 3428 N N . CYS A 1 432 ? 16.435 8.433 -23.753 1.00 97.38 432 CYS A N 1
ATOM 3429 C CA . CYS A 1 432 ? 17.309 7.977 -22.681 1.00 97.38 432 CYS A CA 1
ATOM 3430 C C . CYS A 1 432 ? 18.785 8.169 -23.048 1.00 97.38 432 CYS A C 1
ATOM 3432 O O . CYS A 1 432 ? 19.537 8.708 -22.238 1.00 97.38 432 CYS A O 1
ATOM 3434 N N . LEU A 1 433 ? 19.183 7.842 -24.281 1.00 96.38 433 LEU A N 1
ATOM 3435 C CA . LEU A 1 433 ? 20.537 8.093 -24.775 1.00 96.38 433 LEU A CA 1
ATOM 3436 C C . LEU A 1 433 ? 20.877 9.588 -24.708 1.00 96.38 433 LEU A C 1
ATOM 3438 O O . LEU A 1 433 ? 21.885 9.958 -24.122 1.00 96.38 433 LEU A O 1
ATOM 3442 N N . SER A 1 434 ? 19.968 10.462 -25.154 1.00 97.44 434 SER A N 1
ATOM 3443 C CA . SER A 1 434 ? 20.136 11.917 -25.031 1.00 97.44 434 SER A CA 1
ATOM 3444 C C . SER A 1 434 ? 20.296 12.393 -23.576 1.00 97.44 434 SER A C 1
ATOM 3446 O O . SER A 1 434 ? 21.027 13.350 -23.309 1.00 97.44 434 SER A O 1
ATOM 3448 N N . ALA A 1 435 ? 19.614 11.761 -22.615 1.00 97.25 435 ALA A N 1
ATOM 3449 C CA . ALA A 1 435 ? 19.779 12.080 -21.197 1.00 97.25 435 ALA A CA 1
ATOM 3450 C C . ALA A 1 435 ? 21.156 11.651 -20.666 1.00 97.25 435 ALA A C 1
ATOM 3452 O O . ALA A 1 435 ? 21.777 12.404 -19.912 1.00 97.25 435 ALA A O 1
ATOM 3453 N N . VAL A 1 436 ? 21.652 10.493 -21.102 1.00 97.38 436 VAL A N 1
ATOM 3454 C CA . VAL A 1 436 ? 23.000 10.018 -20.774 1.00 97.38 436 VAL A CA 1
ATOM 3455 C C . VAL A 1 436 ? 24.068 10.887 -21.427 1.00 97.38 436 VAL A C 1
ATOM 3457 O O . VAL A 1 436 ? 24.978 11.322 -20.730 1.00 97.38 436 VAL A O 1
ATOM 3460 N N . ASP A 1 437 ? 23.929 11.262 -22.695 1.00 96.56 437 ASP A N 1
ATOM 3461 C CA . ASP A 1 437 ? 24.875 12.159 -23.368 1.00 96.56 437 ASP A CA 1
ATOM 3462 C C . ASP A 1 437 ? 25.011 13.494 -22.627 1.00 96.56 437 ASP A C 1
ATOM 3464 O O . ASP A 1 437 ? 26.124 13.969 -22.384 1.00 96.56 437 ASP A O 1
ATOM 3468 N N . ARG A 1 438 ? 23.890 14.079 -22.174 1.00 96.81 438 ARG A N 1
ATOM 3469 C CA . ARG A 1 438 ? 23.907 15.291 -21.335 1.00 96.81 438 ARG A CA 1
ATOM 3470 C C . ARG A 1 438 ? 24.672 15.082 -20.027 1.00 96.81 438 ARG A C 1
ATOM 3472 O O . ARG A 1 438 ? 25.433 15.962 -19.629 1.00 96.81 438 ARG A O 1
ATOM 3479 N N . LEU A 1 439 ? 24.484 13.938 -19.365 1.00 96.00 439 LEU A N 1
ATOM 3480 C CA . LEU A 1 439 ? 25.211 13.589 -18.142 1.00 96.00 439 LEU A CA 1
ATOM 3481 C C . LEU A 1 439 ? 26.719 13.448 -18.400 1.00 96.00 439 LEU A C 1
ATOM 3483 O O . LEU A 1 439 ? 27.526 13.918 -17.598 1.00 96.00 439 LEU A O 1
ATOM 3487 N N . LEU A 1 440 ? 27.095 12.782 -19.491 1.00 94.94 440 LEU A N 1
ATOM 3488 C CA . LEU A 1 440 ? 28.482 12.445 -19.808 1.00 94.94 440 LEU A CA 1
ATOM 3489 C C . LEU A 1 440 ? 29.269 13.638 -20.362 1.00 94.94 440 LEU A C 1
ATOM 3491 O O . LEU A 1 440 ? 30.463 13.743 -20.098 1.00 94.94 440 LEU A O 1
ATOM 3495 N N . THR A 1 441 ? 28.608 14.582 -21.039 1.00 94.25 441 THR A N 1
ATOM 3496 C CA . THR A 1 441 ? 29.236 15.797 -21.602 1.00 94.25 441 THR A CA 1
ATOM 3497 C C . THR A 1 441 ? 29.960 16.635 -20.542 1.00 94.25 441 THR A C 1
ATOM 3499 O O . THR A 1 441 ? 30.987 17.247 -20.821 1.00 94.25 441 THR A O 1
ATOM 3502 N N . VAL A 1 442 ? 29.445 16.659 -19.310 1.00 92.12 442 VAL A N 1
ATOM 3503 C CA . VAL A 1 442 ? 30.021 17.433 -18.194 1.00 92.12 442 VAL A CA 1
ATOM 3504 C C . VAL A 1 442 ? 30.978 16.616 -17.319 1.00 92.12 442 VAL A C 1
ATOM 3506 O O . VAL A 1 442 ? 31.431 17.099 -16.281 1.00 92.12 442 VAL A O 1
ATOM 3509 N N . ARG A 1 443 ? 31.275 15.366 -17.694 1.00 91.25 443 ARG A N 1
ATOM 3510 C CA . ARG A 1 443 ? 32.112 14.444 -16.919 1.00 91.25 443 ARG A CA 1
ATOM 3511 C C . ARG A 1 443 ? 33.390 14.103 -17.673 1.00 91.25 443 ARG A C 1
ATOM 3513 O O . ARG A 1 443 ? 33.424 14.035 -18.894 1.00 91.25 443 ARG A O 1
ATOM 3520 N N . ASN A 1 444 ? 34.440 13.814 -16.912 1.00 87.44 444 ASN A N 1
ATOM 3521 C CA . ASN A 1 444 ? 35.646 13.207 -17.459 1.00 87.44 444 ASN A CA 1
ATOM 3522 C C . ASN A 1 444 ? 35.530 11.680 -17.391 1.00 87.44 444 ASN A C 1
ATOM 3524 O O . ASN A 1 444 ? 35.052 11.166 -16.371 1.00 87.44 444 ASN A O 1
ATOM 3528 N N . PRO A 1 445 ? 35.994 10.946 -18.419 1.00 86.19 445 PRO A N 1
ATOM 3529 C CA . PRO A 1 445 ? 36.003 9.496 -18.376 1.00 86.19 445 PRO A CA 1
ATOM 3530 C C . PRO A 1 445 ? 36.901 9.000 -17.234 1.00 86.19 445 PRO A C 1
ATOM 3532 O O . PRO A 1 445 ? 38.022 9.504 -17.068 1.00 86.19 445 PRO A O 1
ATOM 3535 N N . PRO A 1 446 ? 36.428 8.034 -16.423 1.00 84.31 446 PRO A N 1
ATOM 3536 C CA . PRO A 1 446 ? 37.227 7.437 -15.362 1.00 84.31 446 PRO A CA 1
ATOM 3537 C C . PRO A 1 446 ? 38.511 6.839 -15.944 1.00 84.31 446 PRO A C 1
ATOM 3539 O O . PRO A 1 446 ? 38.486 6.170 -16.976 1.00 84.31 446 PRO A O 1
ATOM 3542 N N . ARG A 1 447 ? 39.649 7.111 -15.297 1.00 79.06 447 ARG A N 1
ATOM 3543 C CA . ARG A 1 447 ? 40.984 6.674 -15.747 1.00 79.06 447 ARG A CA 1
ATOM 3544 C C . ARG A 1 447 ? 41.513 5.458 -14.993 1.00 79.06 447 ARG A C 1
ATOM 3546 O O . ARG A 1 447 ? 42.585 4.977 -15.343 1.00 79.06 447 ARG A O 1
ATOM 3553 N N . ASP A 1 448 ? 40.806 4.987 -13.967 1.00 76.75 448 ASP A N 1
ATOM 3554 C CA . ASP A 1 448 ? 41.206 3.829 -13.176 1.00 76.75 448 ASP A CA 1
ATOM 3555 C C . ASP A 1 448 ? 41.151 2.564 -14.034 1.00 76.75 448 ASP A C 1
ATOM 3557 O O . ASP A 1 448 ? 40.114 1.944 -14.251 1.00 76.75 448 ASP A O 1
ATOM 3561 N N . LEU A 1 449 ? 42.319 2.220 -14.556 1.00 61.91 449 LEU A N 1
ATOM 3562 C CA . LEU A 1 449 ? 42.568 1.007 -15.304 1.00 61.91 449 LEU A CA 1
ATOM 3563 C C . LEU A 1 449 ? 43.016 -0.078 -14.330 1.00 61.91 449 LEU A C 1
ATOM 3565 O O . LEU A 1 449 ? 43.983 0.111 -13.591 1.00 61.91 449 LEU A O 1
ATOM 3569 N N . GLN A 1 450 ? 42.361 -1.236 -14.362 1.00 56.91 450 GLN A N 1
ATOM 3570 C CA . GLN A 1 450 ? 43.066 -2.470 -14.029 1.00 56.91 450 GLN A CA 1
ATOM 3571 C C . GLN A 1 450 ? 43.766 -2.967 -15.294 1.00 56.91 450 GLN A C 1
ATOM 3573 O O . GLN A 1 450 ? 43.243 -2.806 -16.395 1.00 56.91 450 GLN A O 1
ATOM 3578 N N . ALA A 1 451 ? 44.952 -3.562 -15.151 1.00 50.38 451 ALA A N 1
ATOM 3579 C CA . ALA A 1 451 ? 45.602 -4.280 -16.241 1.00 50.38 451 ALA A CA 1
ATOM 3580 C C . ALA A 1 451 ? 44.668 -5.412 -16.697 1.00 50.38 451 ALA A C 1
ATOM 3582 O O . ALA A 1 451 ? 44.608 -6.443 -16.039 1.00 50.38 451 ALA A O 1
ATOM 3583 N N . ALA A 1 452 ? 43.879 -5.156 -17.747 1.00 47.84 452 ALA A N 1
ATOM 3584 C CA . ALA A 1 452 ? 42.937 -6.073 -18.386 1.00 47.84 452 ALA A CA 1
ATOM 3585 C C . ALA A 1 452 ? 42.267 -7.068 -17.416 1.00 47.84 452 ALA A C 1
ATOM 3587 O O . ALA A 1 452 ? 42.362 -8.283 -17.596 1.00 47.84 452 ALA A O 1
ATOM 3588 N N . ALA A 1 453 ? 41.602 -6.571 -16.370 1.00 49.44 453 ALA A N 1
ATOM 3589 C CA . ALA A 1 453 ? 40.753 -7.427 -15.554 1.00 49.44 453 ALA A CA 1
ATOM 3590 C C . ALA A 1 453 ? 39.506 -7.748 -16.380 1.00 49.44 453 ALA A C 1
ATOM 3592 O O . ALA A 1 453 ? 38.548 -6.985 -16.403 1.00 49.44 453 ALA A O 1
ATOM 3593 N N . ARG A 1 454 ? 39.551 -8.854 -17.123 1.00 59.84 454 ARG A N 1
ATOM 3594 C CA . ARG A 1 454 ? 38.374 -9.411 -17.787 1.00 59.84 454 ARG A CA 1
ATOM 3595 C C . ARG A 1 454 ? 37.419 -9.858 -16.685 1.00 59.84 454 ARG A C 1
ATOM 3597 O O . ARG A 1 454 ? 37.586 -10.943 -16.139 1.00 59.84 454 ARG A O 1
ATOM 3604 N N . HIS A 1 455 ? 36.484 -8.991 -16.305 1.00 68.50 455 HIS A N 1
ATOM 3605 C CA . HIS A 1 455 ? 35.354 -9.377 -15.462 1.00 68.50 455 HIS A CA 1
ATOM 3606 C C . HIS A 1 455 ? 34.674 -10.582 -16.119 1.00 68.50 455 HIS A C 1
ATOM 3608 O O . HIS A 1 455 ? 34.264 -10.501 -17.277 1.00 68.50 455 HIS A O 1
ATOM 3614 N N . GLU A 1 456 ? 34.612 -11.708 -15.409 1.00 67.44 456 GLU A N 1
ATOM 3615 C CA . GLU A 1 456 ? 33.892 -12.892 -15.880 1.00 67.44 456 GLU A CA 1
ATOM 3616 C C . GLU A 1 456 ? 32.397 -12.561 -16.039 1.00 67.44 456 GLU A C 1
ATOM 3618 O O . GLU A 1 456 ? 31.886 -11.715 -15.290 1.00 67.44 456 GLU A O 1
ATOM 3623 N N . PRO A 1 457 ? 31.675 -13.205 -16.972 1.00 63.94 457 PRO A N 1
ATOM 3624 C CA . PRO A 1 457 ? 30.221 -13.100 -17.045 1.00 63.94 457 PRO A CA 1
ATOM 3625 C C . PRO A 1 457 ? 29.565 -13.268 -15.667 1.00 63.94 457 PRO A C 1
ATOM 3627 O O . PRO A 1 457 ? 29.931 -14.165 -14.907 1.00 63.94 457 PRO A O 1
ATOM 3630 N N . GLY A 1 458 ? 28.643 -12.377 -15.301 1.00 69.06 458 GLY A N 1
ATOM 3631 C CA . GLY A 1 458 ? 28.001 -12.368 -13.982 1.00 69.06 458 GLY A CA 1
ATOM 3632 C C . GLY A 1 458 ? 28.800 -11.713 -12.845 1.00 69.06 458 GLY A C 1
ATOM 3633 O O . GLY A 1 458 ? 28.311 -11.649 -11.715 1.00 69.06 458 GLY A O 1
ATOM 3634 N N . SER A 1 459 ? 30.003 -11.180 -13.090 1.00 78.44 459 SER A N 1
ATOM 3635 C CA . SER A 1 459 ? 30.792 -10.496 -12.046 1.00 78.44 459 SER A CA 1
ATOM 3636 C C . SER A 1 459 ? 30.474 -8.994 -11.896 1.00 78.44 459 SER A C 1
ATOM 3638 O O . SER A 1 459 ? 30.673 -8.427 -10.811 1.00 78.44 459 SER A O 1
ATOM 3640 N N . LEU A 1 460 ? 29.897 -8.349 -12.925 1.00 85.31 460 LEU A N 1
ATOM 3641 C CA . LEU A 1 460 ? 29.367 -6.975 -12.867 1.00 85.31 460 LEU A CA 1
ATOM 3642 C C . LEU A 1 460 ? 27.839 -6.958 -12.906 1.00 85.31 460 LEU A C 1
ATOM 3644 O O . LEU A 1 460 ? 27.218 -6.588 -13.900 1.00 85.31 460 LEU A O 1
ATOM 3648 N N . VAL A 1 461 ? 27.236 -7.318 -11.778 1.00 86.56 461 VAL A N 1
ATOM 3649 C CA . VAL A 1 461 ? 25.781 -7.360 -11.639 1.00 86.56 461 VAL A CA 1
ATOM 3650 C C . VAL A 1 461 ? 25.256 -6.144 -10.881 1.00 86.56 461 VAL A C 1
ATOM 3652 O O . VAL A 1 461 ? 25.726 -5.828 -9.783 1.00 86.56 461 VAL A O 1
ATOM 3655 N N . LEU A 1 462 ? 24.242 -5.497 -11.451 1.00 84.75 462 LEU A N 1
ATOM 3656 C CA . LEU A 1 462 ? 23.395 -4.528 -10.765 1.00 84.75 462 LEU A CA 1
ATOM 3657 C C . LEU A 1 462 ? 22.133 -5.237 -10.244 1.00 84.75 462 LEU A C 1
ATOM 3659 O O . LEU A 1 462 ? 21.313 -5.686 -11.048 1.00 84.75 462 LEU A O 1
ATOM 3663 N N . PRO A 1 463 ? 21.951 -5.351 -8.915 1.00 84.12 463 PRO A N 1
ATOM 3664 C CA . PRO A 1 463 ? 20.707 -5.863 -8.352 1.00 84.12 463 PRO A CA 1
ATOM 3665 C C . PRO A 1 463 ? 19.586 -4.839 -8.554 1.00 84.12 463 PRO A C 1
ATOM 3667 O O . PRO A 1 463 ? 19.856 -3.640 -8.486 1.00 84.12 463 PRO A O 1
ATOM 3670 N N . TRP A 1 464 ? 18.353 -5.319 -8.755 1.00 87.00 464 TRP A N 1
ATOM 3671 C CA . TRP A 1 464 ? 17.110 -4.548 -8.926 1.00 87.00 464 TRP A CA 1
ATOM 3672 C C . TRP A 1 464 ? 17.213 -3.038 -8.594 1.00 87.00 464 TRP A C 1
ATOM 3674 O O . TRP A 1 464 ? 17.001 -2.631 -7.441 1.00 87.00 464 TRP A O 1
ATOM 3684 N N . PRO A 1 465 ? 17.541 -2.182 -9.586 1.00 84.88 465 PRO A N 1
ATOM 3685 C CA . PRO A 1 465 ? 17.878 -0.780 -9.333 1.00 84.88 465 PRO A CA 1
ATOM 3686 C C . PRO A 1 465 ? 16.645 0.074 -9.025 1.00 84.88 465 PRO A C 1
ATOM 3688 O O . PRO A 1 465 ? 16.754 1.121 -8.391 1.00 84.88 465 PRO A O 1
ATOM 3691 N N . VAL A 1 466 ? 15.449 -0.380 -9.413 1.00 87.44 466 VAL A N 1
ATOM 3692 C CA . VAL A 1 466 ? 14.192 0.364 -9.239 1.00 87.44 466 VAL A CA 1
ATOM 3693 C C . VAL A 1 466 ? 13.953 0.746 -7.779 1.00 87.44 466 VAL A C 1
ATOM 3695 O O . VAL A 1 466 ? 13.485 1.851 -7.519 1.00 87.44 466 VAL A O 1
ATOM 3698 N N . ARG A 1 467 ? 14.351 -0.096 -6.811 1.00 89.38 467 ARG A N 1
ATOM 3699 C CA . ARG A 1 467 ? 14.228 0.208 -5.374 1.00 89.38 467 ARG A CA 1
ATOM 3700 C C . ARG A 1 467 ? 14.864 1.548 -4.989 1.00 89.38 467 ARG A C 1
ATOM 3702 O O . ARG A 1 467 ? 14.310 2.226 -4.131 1.00 89.38 467 ARG A O 1
ATOM 3709 N N . SER A 1 468 ? 16.017 1.904 -5.555 1.00 87.31 468 SER A N 1
ATOM 3710 C CA . SER A 1 468 ? 16.702 3.174 -5.261 1.00 87.31 468 SER A CA 1
ATOM 3711 C C . SER A 1 468 ? 16.196 4.353 -6.091 1.00 87.31 468 SER A C 1
ATOM 3713 O O . SER A 1 468 ? 16.483 5.491 -5.736 1.00 87.31 468 SER A O 1
ATOM 3715 N N . LEU A 1 469 ? 15.454 4.090 -7.167 1.00 89.31 469 LEU A N 1
ATOM 3716 C CA . LEU A 1 469 ? 15.002 5.106 -8.118 1.00 89.31 469 LEU A CA 1
ATOM 3717 C C . LEU A 1 469 ? 13.588 5.610 -7.813 1.00 89.31 469 LEU A C 1
ATOM 3719 O O . LEU A 1 469 ? 13.288 6.783 -8.009 1.00 89.31 469 LEU A O 1
ATOM 3723 N N . VAL A 1 470 ? 12.706 4.735 -7.321 1.00 90.19 470 VAL A N 1
ATOM 3724 C CA . VAL A 1 470 ? 11.318 5.103 -7.013 1.00 90.19 470 VAL A CA 1
ATOM 3725 C C . VAL A 1 470 ? 11.220 6.015 -5.791 1.00 90.19 470 VAL A C 1
ATOM 3727 O O . VAL A 1 470 ? 11.957 5.872 -4.816 1.00 90.19 470 VAL A O 1
ATOM 3730 N N . ALA A 1 471 ? 10.201 6.877 -5.767 1.00 87.62 471 ALA A N 1
ATOM 3731 C CA . ALA A 1 471 ? 9.886 7.718 -4.608 1.00 87.62 471 ALA A CA 1
ATOM 3732 C C . ALA A 1 471 ? 9.350 6.931 -3.386 1.00 87.62 471 ALA A C 1
ATOM 3734 O O . ALA A 1 471 ? 9.156 7.502 -2.310 1.00 87.62 471 ALA A O 1
ATOM 3735 N N . TRP A 1 472 ? 9.112 5.622 -3.530 1.00 91.06 472 TRP A N 1
ATOM 3736 C CA . TRP A 1 472 ? 8.537 4.729 -2.515 1.00 91.06 472 TRP A CA 1
ATOM 3737 C C . TRP A 1 472 ? 9.417 3.507 -2.180 1.00 91.06 472 TRP A C 1
ATOM 3739 O O . TRP A 1 472 ? 8.925 2.376 -2.151 1.00 91.06 472 TRP A O 1
ATOM 3749 N N . PRO A 1 473 ? 10.703 3.681 -1.825 1.00 90.38 473 PRO A N 1
ATOM 3750 C CA . PRO A 1 473 ? 11.637 2.567 -1.603 1.00 90.38 473 PRO A CA 1
ATOM 3751 C C . PRO A 1 473 ? 11.217 1.611 -0.468 1.00 90.38 473 PRO A C 1
ATOM 3753 O O . PRO A 1 473 ? 11.711 0.490 -0.365 1.00 90.38 473 PRO A O 1
ATOM 3756 N N . TRP A 1 474 ? 10.307 2.038 0.416 1.00 90.31 474 TRP A N 1
ATOM 3757 C CA . TRP A 1 474 ? 9.762 1.210 1.498 1.00 90.31 474 TRP A CA 1
ATOM 3758 C C . TRP A 1 474 ? 8.697 0.206 1.039 1.00 90.31 474 TRP A C 1
ATOM 3760 O O . TRP A 1 474 ? 8.342 -0.674 1.822 1.00 90.31 474 TRP A O 1
ATOM 3770 N N . LEU A 1 475 ? 8.159 0.368 -0.173 1.00 91.75 475 LEU A N 1
ATOM 3771 C CA . LEU A 1 475 ? 7.258 -0.590 -0.818 1.00 91.75 475 LEU A CA 1
ATOM 3772 C C . LEU A 1 475 ? 8.020 -1.596 -1.679 1.00 91.75 475 LEU A C 1
ATOM 3774 O O . LEU A 1 475 ? 7.395 -2.388 -2.367 1.00 91.75 475 LEU A O 1
ATOM 3778 N N . GLU A 1 476 ? 9.348 -1.580 -1.644 1.00 89.38 476 GLU A N 1
ATOM 3779 C CA . GLU A 1 476 ? 10.181 -2.563 -2.322 1.00 89.38 476 GLU A CA 1
ATOM 3780 C C . GLU A 1 476 ? 10.887 -3.440 -1.279 1.00 89.38 476 GLU A C 1
ATOM 3782 O O . GLU A 1 476 ? 11.326 -2.936 -0.230 1.00 89.38 476 GLU A O 1
ATOM 3787 N N . PRO A 1 477 ? 11.010 -4.755 -1.519 1.00 86.56 477 PRO A N 1
ATOM 3788 C CA . PRO A 1 477 ? 11.719 -5.648 -0.615 1.00 86.56 477 PRO A CA 1
ATOM 3789 C C . PRO A 1 477 ? 13.224 -5.397 -0.688 1.00 86.56 477 PRO A C 1
ATOM 3791 O O . PRO A 1 477 ? 13.736 -4.802 -1.641 1.00 86.56 477 PRO A O 1
ATOM 3794 N N . GLN A 1 478 ? 13.942 -5.748 0.380 1.00 82.06 478 GLN A N 1
ATOM 3795 C CA . GLN A 1 478 ? 15.393 -5.540 0.428 1.00 82.06 478 GLN A CA 1
ATOM 3796 C C . GLN A 1 478 ? 16.087 -6.466 -0.562 1.00 82.06 478 GLN A C 1
ATOM 3798 O O . GLN A 1 478 ? 15.629 -7.582 -0.771 1.00 82.06 478 GLN A O 1
ATOM 3803 N N . SER A 1 479 ? 17.209 -6.023 -1.128 1.00 74.94 479 SER A N 1
ATOM 3804 C CA . SER A 1 479 ? 17.970 -6.800 -2.115 1.00 74.94 479 SER A CA 1
ATOM 3805 C C . SER A 1 479 ? 18.407 -8.170 -1.576 1.00 74.94 479 SER A C 1
ATOM 3807 O O . SER A 1 479 ? 18.521 -9.128 -2.326 1.00 74.94 479 SER A O 1
ATOM 3809 N N . GLU A 1 480 ? 18.575 -8.297 -0.256 1.00 77.44 480 GLU A N 1
ATOM 3810 C CA . GLU A 1 480 ? 18.862 -9.565 0.430 1.00 77.44 480 GLU A CA 1
ATOM 3811 C C . GLU A 1 480 ? 17.712 -10.583 0.365 1.00 77.44 480 GLU A C 1
ATOM 3813 O O . GLU A 1 480 ? 17.920 -11.758 0.645 1.00 77.44 480 GLU A O 1
ATOM 3818 N N . TRP A 1 481 ? 16.482 -10.160 0.058 1.00 82.25 481 TRP A N 1
ATOM 3819 C CA . TRP A 1 481 ? 15.354 -11.085 -0.049 1.00 82.25 481 TRP A CA 1
ATOM 3820 C C . TRP A 1 481 ? 15.513 -11.993 -1.257 1.00 82.25 481 TRP A C 1
ATOM 3822 O O . TRP A 1 481 ? 15.279 -13.187 -1.117 1.00 82.25 481 TRP A O 1
ATOM 3832 N N . ALA A 1 482 ? 15.971 -11.453 -2.391 1.00 72.56 482 ALA A N 1
ATOM 3833 C CA . ALA A 1 482 ? 16.214 -12.208 -3.620 1.00 72.56 482 ALA A CA 1
ATOM 3834 C C . ALA A 1 482 ? 17.075 -13.452 -3.367 1.00 72.56 482 ALA A C 1
ATOM 3836 O O . ALA A 1 482 ? 16.731 -14.553 -3.782 1.00 72.56 482 ALA A O 1
ATOM 3837 N N . THR A 1 483 ? 18.149 -13.298 -2.590 1.00 77.00 483 THR A N 1
ATOM 3838 C CA . THR A 1 483 ? 19.062 -14.400 -2.266 1.00 77.00 483 THR A CA 1
ATOM 3839 C C . THR A 1 483 ? 18.524 -15.335 -1.183 1.00 77.00 483 THR A C 1
ATOM 3841 O O . THR A 1 483 ? 18.936 -16.489 -1.109 1.00 77.00 483 THR A O 1
ATOM 3844 N N . ARG A 1 484 ? 17.594 -14.870 -0.339 1.00 86.75 484 ARG A N 1
ATOM 3845 C CA . ARG A 1 484 ? 17.009 -15.652 0.763 1.00 86.75 484 ARG A CA 1
ATOM 3846 C C . ARG A 1 484 ? 15.710 -16.362 0.397 1.00 86.75 484 ARG A C 1
ATOM 3848 O O . ARG A 1 484 ? 15.320 -17.269 1.113 1.00 86.75 484 ARG A O 1
ATOM 3855 N N . ILE A 1 485 ? 15.032 -16.001 -0.689 1.00 85.75 485 ILE A N 1
ATOM 3856 C CA . ILE A 1 485 ? 13.776 -16.660 -1.091 1.00 85.75 485 ILE A CA 1
ATOM 3857 C C . ILE A 1 485 ? 13.977 -18.162 -1.327 1.00 85.75 485 ILE A C 1
ATOM 3859 O O . ILE A 1 485 ? 13.101 -18.952 -1.000 1.00 85.75 485 ILE A O 1
ATOM 3863 N N . GLN A 1 486 ? 15.155 -18.582 -1.785 1.00 84.94 486 GLN A N 1
ATOM 3864 C CA . GLN A 1 486 ? 15.463 -20.000 -1.984 1.00 84.94 486 GLN A CA 1
ATOM 3865 C C . GLN A 1 486 ? 15.538 -20.809 -0.671 1.00 84.94 486 GLN A C 1
ATOM 3867 O O . GLN A 1 486 ? 15.493 -22.034 -0.714 1.00 84.94 486 GLN A O 1
ATOM 3872 N N . SER A 1 487 ? 15.641 -20.162 0.501 1.00 85.81 487 SER A N 1
ATOM 3873 C CA . SER A 1 487 ? 15.737 -20.846 1.803 1.00 85.81 487 SER A CA 1
ATOM 3874 C C . SER A 1 487 ? 14.382 -21.177 2.445 1.00 85.81 487 SER A C 1
ATOM 3876 O O . SER A 1 487 ? 14.344 -21.852 3.477 1.00 85.81 487 SER A O 1
ATOM 3878 N N . ILE A 1 488 ? 13.275 -20.679 1.887 1.00 89.06 488 ILE A N 1
ATOM 3879 C CA . ILE A 1 488 ? 11.911 -20.916 2.386 1.00 89.06 488 ILE A CA 1
ATOM 3880 C C . ILE A 1 488 ? 11.193 -21.963 1.520 1.00 89.06 488 ILE A C 1
ATOM 3882 O O . ILE A 1 488 ? 11.590 -22.211 0.386 1.00 89.06 488 ILE A O 1
ATOM 3886 N N . GLY A 1 489 ? 10.148 -22.601 2.056 1.00 90.12 489 GLY A N 1
ATOM 3887 C CA . GLY A 1 489 ? 9.418 -23.661 1.345 1.00 90.12 489 GLY A CA 1
ATOM 3888 C C . GLY A 1 489 ? 8.686 -23.158 0.095 1.00 90.12 489 GLY A C 1
ATOM 3889 O O . GLY A 1 489 ? 8.296 -21.994 0.036 1.00 90.12 489 GLY A O 1
ATOM 3890 N N . GLU A 1 490 ? 8.460 -24.039 -0.882 1.00 91.50 490 GLU A N 1
ATOM 3891 C CA . GLU A 1 490 ? 7.879 -23.700 -2.196 1.00 91.50 490 GLU A CA 1
ATOM 3892 C C . GLU A 1 490 ? 6.533 -22.962 -2.107 1.00 91.50 490 GLU A C 1
ATOM 3894 O O . GLU A 1 490 ? 6.309 -21.981 -2.815 1.00 91.50 490 GLU A O 1
ATOM 3899 N N . GLU A 1 491 ? 5.647 -23.360 -1.188 1.00 91.25 491 GLU A N 1
ATOM 3900 C CA . GLU A 1 491 ? 4.372 -22.659 -0.975 1.00 91.25 491 GLU A CA 1
ATOM 3901 C C . GLU A 1 491 ? 4.570 -21.210 -0.501 1.00 91.25 491 GLU A C 1
ATOM 3903 O O . GLU A 1 491 ? 3.867 -20.298 -0.946 1.00 91.25 491 GLU A O 1
ATOM 3908 N N . ASP A 1 492 ? 5.551 -20.978 0.376 1.00 92.56 492 ASP A N 1
ATOM 3909 C CA . ASP A 1 492 ? 5.883 -19.644 0.876 1.00 92.56 492 ASP A CA 1
ATOM 3910 C C . ASP A 1 492 ? 6.566 -18.801 -0.204 1.00 92.56 492 ASP A C 1
ATOM 3912 O O . ASP A 1 492 ? 6.290 -17.601 -0.294 1.00 92.56 492 ASP A O 1
ATOM 3916 N N . GLN A 1 493 ? 7.402 -19.421 -1.047 1.00 91.69 493 GLN A N 1
ATOM 3917 C CA . GLN A 1 493 ? 7.980 -18.785 -2.234 1.00 91.69 493 GLN A CA 1
ATOM 3918 C C . GLN A 1 493 ? 6.880 -18.329 -3.196 1.00 91.69 493 GLN A C 1
ATOM 3920 O O . GLN A 1 493 ? 6.881 -17.187 -3.650 1.00 91.69 493 GLN A O 1
ATOM 3925 N N . ALA A 1 494 ? 5.885 -19.178 -3.451 1.00 92.06 494 ALA A N 1
ATOM 3926 C CA . ALA A 1 494 ? 4.776 -18.822 -4.323 1.00 92.06 494 ALA A CA 1
ATOM 3927 C C . ALA A 1 494 ? 3.919 -17.688 -3.728 1.00 92.06 494 ALA A C 1
ATOM 3929 O O . ALA A 1 494 ? 3.483 -16.789 -4.450 1.00 92.06 494 ALA A O 1
ATOM 3930 N N . LEU A 1 495 ? 3.692 -17.688 -2.409 1.00 93.94 495 LEU A N 1
ATOM 3931 C CA . LEU A 1 495 ? 2.915 -16.645 -1.733 1.00 93.94 495 LEU A CA 1
ATOM 3932 C C . LEU A 1 495 ? 3.644 -15.292 -1.725 1.00 93.94 495 LEU A C 1
ATOM 3934 O O . LEU A 1 495 ? 3.034 -14.255 -2.003 1.00 93.94 495 LEU A O 1
ATOM 3938 N N . ILE A 1 496 ? 4.945 -15.291 -1.415 1.00 92.56 496 ILE A N 1
ATOM 3939 C CA . ILE A 1 496 ? 5.762 -14.073 -1.436 1.00 92.56 496 ILE A CA 1
ATOM 3940 C C . ILE A 1 496 ? 5.969 -13.579 -2.875 1.00 92.56 496 ILE A C 1
ATOM 3942 O O . ILE A 1 496 ? 5.956 -12.368 -3.096 1.00 92.56 496 ILE A O 1
ATOM 3946 N N . GLY A 1 497 ? 6.052 -14.497 -3.845 1.00 92.56 497 GLY A N 1
ATOM 3947 C CA . GLY A 1 497 ? 6.114 -14.210 -5.277 1.00 92.56 497 GLY A CA 1
ATOM 3948 C C . GLY A 1 497 ? 4.887 -13.469 -5.776 1.00 92.56 497 GLY A C 1
ATOM 3949 O O . GLY A 1 497 ? 5.017 -12.354 -6.277 1.00 92.56 497 GLY A O 1
ATOM 3950 N N . MET A 1 498 ? 3.689 -13.996 -5.501 1.00 94.62 498 MET A N 1
ATOM 3951 C CA . MET A 1 498 ? 2.436 -13.296 -5.805 1.00 94.62 498 MET A CA 1
ATOM 3952 C C . MET A 1 498 ? 2.361 -11.936 -5.113 1.00 94.62 498 MET A C 1
ATOM 3954 O O . MET A 1 498 ? 1.846 -10.979 -5.678 1.00 94.62 498 MET A O 1
ATOM 3958 N N . ARG A 1 499 ? 2.860 -11.816 -3.877 1.00 95.12 499 ARG A N 1
ATOM 3959 C CA . ARG A 1 499 ? 2.802 -10.554 -3.136 1.00 95.12 499 ARG A CA 1
ATOM 3960 C C . ARG A 1 499 ? 3.721 -9.491 -3.727 1.00 95.12 499 ARG A C 1
ATOM 3962 O O . ARG A 1 499 ? 3.294 -8.351 -3.877 1.00 95.12 499 ARG A O 1
ATOM 3969 N N . TRP A 1 500 ? 4.974 -9.814 -4.011 1.00 92.56 500 TRP A N 1
ATOM 3970 C CA . TRP A 1 500 ? 5.987 -8.817 -4.372 1.00 92.56 500 TRP A CA 1
ATOM 3971 C C . TRP A 1 500 ? 6.315 -8.775 -5.865 1.00 92.56 500 TRP A C 1
ATOM 3973 O O . TRP A 1 500 ? 7.106 -7.919 -6.263 1.00 92.56 500 TRP A O 1
ATOM 3983 N N . GLY A 1 501 ? 5.670 -9.621 -6.674 1.00 91.94 501 GLY A N 1
ATOM 3984 C CA . GLY A 1 501 ? 5.918 -9.738 -8.107 1.00 91.94 501 GLY A CA 1
ATOM 3985 C C . GLY A 1 501 ? 7.321 -10.273 -8.358 1.00 91.94 501 GLY A C 1
ATOM 3986 O O . GLY A 1 501 ? 8.179 -9.526 -8.819 1.00 91.94 501 GLY A O 1
ATOM 3987 N N . LEU A 1 502 ? 7.563 -11.509 -7.916 1.00 89.50 502 LEU A N 1
ATOM 3988 C CA . LEU A 1 502 ? 8.805 -12.256 -8.157 1.00 89.50 502 LEU A CA 1
ATOM 3989 C C . LEU A 1 502 ? 8.548 -13.304 -9.244 1.00 89.50 502 LEU A C 1
ATOM 3991 O O . LEU A 1 502 ? 7.404 -13.733 -9.417 1.00 89.50 502 LEU A O 1
ATOM 3995 N N . GLY A 1 503 ? 9.595 -13.732 -9.948 1.00 85.62 503 GLY A N 1
ATOM 3996 C CA . GLY A 1 503 ? 9.494 -14.763 -10.982 1.00 85.62 503 GLY A CA 1
ATOM 3997 C C . GLY A 1 503 ? 8.646 -14.355 -12.190 1.00 85.62 503 GLY A C 1
ATOM 3998 O O . GLY A 1 503 ? 7.901 -15.180 -12.709 1.00 85.62 503 GLY A O 1
ATOM 3999 N N . GLY A 1 504 ? 8.704 -13.085 -12.605 1.00 88.81 504 GLY A N 1
ATOM 4000 C CA . GLY A 1 504 ? 8.018 -12.601 -13.811 1.00 88.81 504 GLY A CA 1
ATOM 4001 C C . GLY A 1 504 ? 6.569 -12.144 -13.611 1.00 88.81 504 GLY A C 1
ATOM 4002 O O . GLY A 1 504 ? 5.927 -11.726 -14.565 1.00 88.81 504 GLY A O 1
ATOM 4003 N N . GLN A 1 505 ? 6.015 -12.216 -12.401 1.00 90.50 505 GLN A N 1
ATOM 4004 C CA . GLN A 1 505 ? 4.587 -11.956 -12.175 1.00 90.50 505 GLN A CA 1
ATOM 4005 C C . GLN A 1 505 ? 4.295 -10.528 -11.698 1.00 90.50 505 GLN A C 1
ATOM 4007 O O . GLN A 1 505 ? 5.115 -9.891 -11.030 1.00 90.50 505 GLN A O 1
ATOM 4012 N N . SER A 1 506 ? 3.072 -10.041 -11.935 1.00 94.06 506 SER A N 1
ATOM 4013 C CA . SER A 1 506 ? 2.590 -8.818 -11.286 1.00 94.06 506 SER A CA 1
ATOM 4014 C C . SER A 1 506 ? 2.354 -8.994 -9.776 1.00 94.06 506 SER A C 1
ATOM 4016 O O . SER A 1 506 ? 1.855 -10.027 -9.316 1.00 94.06 506 SER A O 1
ATOM 4018 N N . PRO A 1 507 ? 2.678 -7.972 -8.963 1.00 96.00 507 PRO A N 1
ATOM 4019 C CA . PRO A 1 507 ? 2.432 -7.992 -7.533 1.00 96.00 507 PRO A CA 1
ATOM 4020 C C . PRO A 1 507 ? 0.936 -7.855 -7.245 1.00 96.00 507 PRO A C 1
ATOM 4022 O O . PRO A 1 507 ? 0.252 -6.969 -7.753 1.00 96.00 507 PRO A O 1
ATOM 4025 N N . LYS A 1 508 ? 0.437 -8.703 -6.351 1.00 96.12 508 LYS A N 1
ATOM 4026 C CA . LYS A 1 508 ? -0.972 -8.786 -5.971 1.00 96.12 508 LYS A CA 1
ATOM 4027 C C . LYS A 1 508 ? -1.228 -8.183 -4.588 1.00 96.12 508 LYS A C 1
ATOM 4029 O O . LYS A 1 508 ? -0.386 -8.198 -3.674 1.00 96.12 508 LYS A O 1
ATOM 4034 N N . SER A 1 509 ? -2.441 -7.661 -4.418 1.00 97.00 509 SER A N 1
ATOM 4035 C CA . SER A 1 509 ? -2.976 -7.329 -3.097 1.00 97.00 509 SER A CA 1
ATOM 4036 C C . SER A 1 509 ? -3.241 -8.603 -2.297 1.00 97.00 509 SER A C 1
ATOM 4038 O O . SER A 1 509 ? -3.410 -9.683 -2.860 1.00 97.00 509 SER A O 1
ATOM 4040 N N . ILE A 1 510 ? -3.307 -8.495 -0.971 1.00 96.31 510 ILE A N 1
ATOM 4041 C CA . ILE A 1 510 ? -3.671 -9.631 -0.112 1.00 96.31 510 ILE A CA 1
ATOM 4042 C C . ILE A 1 510 ? -5.060 -10.155 -0.499 1.00 96.31 510 ILE A C 1
ATOM 4044 O O . ILE A 1 510 ? -5.279 -11.361 -0.472 1.00 96.31 510 ILE A O 1
ATOM 4048 N N . GLN A 1 511 ? -5.972 -9.267 -0.908 1.00 95.06 511 GLN A N 1
ATOM 4049 C CA . GLN A 1 511 ? -7.315 -9.640 -1.353 1.00 95.06 511 GLN A CA 1
ATOM 4050 C C . GLN A 1 511 ? -7.252 -10.479 -2.636 1.00 95.06 511 GLN A C 1
ATOM 4052 O O . GLN A 1 511 ? -7.825 -11.562 -2.674 1.00 95.06 511 GLN A O 1
ATOM 4057 N N . ALA A 1 512 ? -6.476 -10.042 -3.629 1.00 94.88 512 ALA A N 1
ATOM 4058 C CA . ALA A 1 512 ? -6.293 -10.788 -4.872 1.00 94.88 512 ALA A CA 1
ATOM 4059 C C . ALA A 1 512 ? -5.598 -12.142 -4.635 1.00 94.88 512 ALA A C 1
ATOM 4061 O O . ALA A 1 512 ? -5.948 -13.138 -5.261 1.00 94.88 512 ALA A O 1
ATOM 4062 N N . ILE A 1 513 ? -4.648 -12.221 -3.693 1.00 96.25 513 ILE A N 1
ATOM 4063 C CA . ILE A 1 513 ? -4.033 -13.496 -3.282 1.00 96.25 513 ILE A CA 1
ATOM 4064 C C . ILE A 1 513 ? -5.076 -14.422 -2.647 1.00 96.25 513 ILE A C 1
ATOM 4066 O O . ILE A 1 513 ? -5.109 -15.612 -2.954 1.00 96.25 513 ILE A O 1
ATOM 4070 N N . CYS A 1 514 ? -5.923 -13.887 -1.764 1.00 94.50 514 CYS A N 1
ATOM 407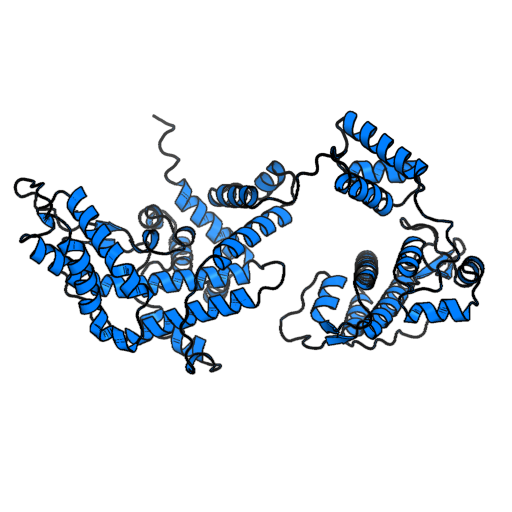1 C CA . CYS A 1 514 ? -7.018 -14.633 -1.151 1.00 94.50 514 CYS A CA 1
ATOM 4072 C C . CYS A 1 514 ? -7.969 -15.214 -2.199 1.00 94.50 514 CYS A C 1
ATOM 4074 O O . CYS A 1 514 ? -8.308 -16.388 -2.098 1.00 94.50 514 CYS A O 1
ATOM 4076 N N . GLU A 1 515 ? -8.342 -14.429 -3.208 1.00 93.88 515 GLU A N 1
ATOM 4077 C CA . GLU A 1 515 ? -9.198 -14.861 -4.319 1.00 93.88 515 GLU A CA 1
ATOM 4078 C C . GLU A 1 515 ? -8.517 -15.936 -5.176 1.00 93.88 515 GLU A C 1
ATOM 4080 O O . GLU A 1 515 ? -9.108 -16.979 -5.430 1.00 93.88 515 GLU A O 1
ATOM 4085 N N . CYS A 1 516 ? -7.242 -15.744 -5.530 1.00 92.19 516 CYS A N 1
ATOM 4086 C CA . CYS A 1 516 ? -6.477 -16.701 -6.335 1.00 92.19 516 CYS A CA 1
ATOM 4087 C C . CYS A 1 516 ? -6.236 -18.048 -5.628 1.00 92.19 516 CYS A C 1
ATOM 4089 O O . CYS A 1 516 ? -6.069 -19.069 -6.289 1.00 92.19 516 CYS A O 1
ATOM 4091 N N . ARG A 1 517 ? -6.149 -18.062 -4.290 1.00 92.00 517 ARG A N 1
ATOM 4092 C CA . ARG A 1 517 ? -5.773 -19.251 -3.497 1.00 92.00 517 ARG A CA 1
ATOM 4093 C C . ARG A 1 517 ? -6.905 -19.816 -2.633 1.00 92.00 517 ARG A C 1
ATOM 4095 O O . ARG A 1 517 ? -6.686 -20.813 -1.953 1.00 92.00 517 ARG A O 1
ATOM 4102 N N . GLY A 1 518 ? -8.074 -19.177 -2.599 1.00 90.19 518 GLY A N 1
ATOM 4103 C CA . GLY A 1 518 ? -9.177 -19.558 -1.707 1.00 90.19 518 GLY A CA 1
ATOM 4104 C C . GLY A 1 518 ? -8.850 -19.410 -0.213 1.00 90.19 518 GLY A C 1
ATOM 4105 O O . GLY A 1 518 ? -9.321 -20.194 0.607 1.00 90.19 518 GLY A O 1
ATOM 4106 N N . LEU A 1 519 ? -8.012 -18.434 0.161 1.00 90.00 519 LEU A N 1
ATOM 4107 C CA . LEU A 1 519 ? -7.523 -18.248 1.537 1.00 90.00 519 LEU A CA 1
ATOM 4108 C C . LEU A 1 519 ? -8.230 -17.096 2.264 1.00 90.00 519 LEU A C 1
ATOM 4110 O O . LEU A 1 519 ? -8.631 -16.104 1.663 1.00 90.00 519 LEU A O 1
ATOM 4114 N N . GLY A 1 520 ? -8.309 -17.161 3.596 1.00 88.19 520 GLY A N 1
ATOM 4115 C CA . GLY A 1 520 ? -8.873 -16.080 4.413 1.00 88.19 520 GLY A CA 1
ATOM 4116 C C . GLY A 1 520 ? -7.903 -14.912 4.642 1.00 88.19 520 GLY A C 1
ATOM 4117 O O . GLY A 1 520 ? -6.758 -15.128 5.040 1.00 88.19 520 GLY A O 1
ATOM 4118 N N . TRP A 1 521 ? -8.382 -13.665 4.510 1.00 87.56 521 TRP A N 1
ATOM 4119 C CA . TRP A 1 521 ? -7.585 -12.426 4.643 1.00 87.56 521 TRP A CA 1
ATOM 4120 C C . TRP A 1 521 ? -6.628 -12.422 5.845 1.00 87.56 521 TRP A C 1
ATOM 4122 O O . TRP A 1 521 ? -5.431 -12.173 5.710 1.00 87.56 521 TRP A O 1
ATOM 4132 N N . THR A 1 522 ? -7.141 -12.702 7.047 1.00 83.25 522 THR A N 1
ATOM 4133 C CA . THR A 1 522 ? -6.342 -12.633 8.278 1.00 83.25 522 THR A CA 1
ATOM 4134 C C . THR A 1 522 ? -5.270 -13.721 8.337 1.00 83.25 522 THR A C 1
ATOM 4136 O O . THR A 1 522 ? -4.187 -13.472 8.867 1.00 83.25 522 THR A O 1
ATOM 4139 N N . ALA A 1 523 ? -5.551 -14.912 7.802 1.00 84.88 523 ALA A N 1
ATOM 4140 C CA . ALA A 1 523 ? -4.582 -16.001 7.736 1.00 84.88 523 ALA A CA 1
ATOM 4141 C C . ALA A 1 523 ? -3.462 -15.658 6.745 1.00 84.88 523 ALA A C 1
ATOM 4143 O O . ALA A 1 523 ? -2.290 -15.707 7.119 1.00 84.88 523 ALA A O 1
ATOM 4144 N N . THR A 1 524 ? -3.822 -15.187 5.547 1.00 90.88 524 THR A N 1
ATOM 4145 C CA . THR A 1 524 ? -2.876 -14.742 4.514 1.00 90.88 524 THR A CA 1
ATOM 4146 C C . THR A 1 524 ? -1.984 -13.612 5.022 1.00 90.88 524 THR A C 1
ATOM 4148 O O . THR A 1 524 ? -0.763 -13.694 4.914 1.00 90.88 524 THR A O 1
ATOM 4151 N N . GLN A 1 525 ? -2.561 -12.591 5.668 1.00 89.12 525 GLN A N 1
ATOM 4152 C CA . GLN A 1 525 ? -1.801 -11.473 6.235 1.00 89.12 525 GLN A CA 1
ATOM 4153 C C . GLN A 1 525 ? -0.791 -11.936 7.299 1.00 89.12 525 GLN A C 1
ATOM 4155 O O . GLN A 1 525 ? 0.347 -11.467 7.313 1.00 89.12 525 GLN A O 1
ATOM 4160 N N . ARG A 1 526 ? -1.178 -12.860 8.191 1.00 88.00 526 ARG A N 1
ATOM 4161 C CA . ARG A 1 526 ? -0.265 -13.412 9.209 1.00 88.00 526 ARG A CA 1
ATOM 4162 C C . ARG A 1 526 ? 0.839 -14.260 8.583 1.00 88.00 526 ARG A C 1
ATOM 4164 O O . ARG A 1 526 ? 1.985 -14.144 9.013 1.00 88.00 526 ARG A O 1
ATOM 4171 N N . ARG A 1 527 ? 0.508 -15.094 7.590 1.00 93.56 527 ARG A N 1
ATOM 4172 C CA . ARG A 1 527 ? 1.479 -15.959 6.909 1.00 93.56 527 ARG A CA 1
ATOM 4173 C C . ARG A 1 527 ? 2.507 -15.132 6.145 1.00 93.56 527 ARG A C 1
ATOM 4175 O O . ARG A 1 527 ? 3.693 -15.297 6.404 1.00 93.56 527 ARG A O 1
ATOM 4182 N N . LEU A 1 528 ? 2.059 -14.180 5.320 1.00 93.88 528 LEU A N 1
ATOM 4183 C CA . LEU A 1 528 ? 2.934 -13.226 4.630 1.00 93.88 528 LEU A CA 1
ATOM 4184 C C . LEU A 1 528 ? 3.856 -12.509 5.615 1.00 93.88 528 LEU A C 1
ATOM 4186 O O . LEU A 1 528 ? 5.068 -12.510 5.434 1.00 93.88 528 LEU A O 1
ATOM 4190 N N . HIS A 1 529 ? 3.304 -11.976 6.708 1.00 91.81 529 HIS A N 1
ATOM 4191 C CA . HIS A 1 529 ? 4.109 -11.314 7.727 1.00 91.81 529 HIS A CA 1
ATOM 4192 C C . HIS A 1 529 ? 5.191 -12.232 8.319 1.00 91.81 529 HIS A C 1
ATOM 4194 O O . HIS A 1 529 ? 6.335 -11.812 8.466 1.00 91.81 529 HIS A O 1
ATOM 4200 N N . SER A 1 530 ? 4.854 -13.488 8.624 1.00 92.19 530 SER A N 1
ATOM 4201 C CA . SER A 1 530 ? 5.813 -14.475 9.133 1.00 92.19 530 SER A CA 1
ATOM 4202 C C . SER A 1 530 ? 6.943 -14.760 8.140 1.00 92.19 530 SER A C 1
ATOM 4204 O O . SER A 1 530 ? 8.102 -14.825 8.549 1.00 92.19 530 SER A O 1
ATOM 4206 N N . ILE A 1 531 ? 6.621 -14.903 6.850 1.00 93.19 531 ILE A N 1
ATOM 4207 C CA . ILE A 1 531 ? 7.610 -15.128 5.784 1.00 93.19 531 ILE A CA 1
ATOM 4208 C C . ILE A 1 531 ? 8.534 -13.913 5.666 1.00 93.19 531 ILE A C 1
ATOM 4210 O O . ILE A 1 531 ? 9.754 -14.053 5.694 1.00 93.19 531 ILE A O 1
ATOM 4214 N N . GLU A 1 532 ? 7.975 -12.703 5.614 1.00 91.75 532 GLU A N 1
ATOM 4215 C CA . GLU A 1 532 ? 8.769 -11.474 5.529 1.00 91.75 532 GLU A CA 1
ATOM 4216 C C . GLU A 1 532 ? 9.704 -11.293 6.734 1.00 91.75 532 GLU A C 1
ATOM 4218 O O . GLU A 1 532 ? 10.832 -10.823 6.587 1.00 91.75 532 GLU A O 1
ATOM 4223 N N . VAL A 1 533 ? 9.250 -11.653 7.938 1.00 91.25 533 VAL A N 1
ATOM 4224 C CA . VAL A 1 533 ? 10.088 -11.637 9.144 1.00 91.25 533 VAL A CA 1
ATOM 4225 C C . VAL A 1 533 ? 11.238 -12.629 9.005 1.00 91.25 533 VAL A C 1
ATOM 4227 O O . VAL A 1 533 ? 12.378 -12.267 9.300 1.00 91.25 533 VAL A O 1
ATOM 4230 N N . ALA A 1 534 ? 10.976 -13.847 8.524 1.00 90.25 534 ALA A N 1
ATOM 4231 C CA . ALA A 1 534 ? 12.022 -14.836 8.278 1.00 90.25 534 ALA A CA 1
ATOM 4232 C C . ALA A 1 534 ? 13.060 -14.305 7.274 1.00 90.25 534 ALA A C 1
ATOM 4234 O O . ALA A 1 534 ? 14.250 -14.275 7.586 1.00 90.25 534 ALA A O 1
ATOM 4235 N N . LEU A 1 535 ? 12.615 -13.756 6.140 1.00 89.44 535 LEU A N 1
ATOM 4236 C CA . LEU A 1 535 ? 13.499 -13.183 5.118 1.00 89.44 535 LEU A CA 1
ATOM 4237 C C . LEU A 1 535 ? 14.337 -12.002 5.643 1.00 89.44 535 LEU A C 1
ATOM 4239 O O . LEU A 1 535 ? 15.497 -11.848 5.259 1.00 89.44 535 LEU A O 1
ATOM 4243 N N . ARG A 1 536 ? 13.800 -11.181 6.559 1.00 87.56 536 ARG A N 1
ATOM 4244 C CA . ARG A 1 536 ? 14.544 -10.075 7.197 1.00 87.56 536 ARG A CA 1
ATOM 4245 C C . ARG A 1 536 ? 15.540 -10.538 8.266 1.00 87.56 536 ARG A C 1
ATOM 4247 O O . ARG A 1 536 ? 16.561 -9.889 8.452 1.00 87.56 536 ARG A O 1
ATOM 4254 N N . THR A 1 537 ? 15.245 -11.615 8.994 1.00 83.06 537 THR A N 1
ATOM 4255 C CA . THR A 1 537 ? 15.988 -11.999 10.216 1.00 83.06 537 THR A CA 1
ATOM 4256 C C . THR A 1 537 ? 16.952 -13.169 10.033 1.00 83.06 537 THR A C 1
ATOM 4258 O O . THR A 1 537 ? 17.853 -13.346 10.853 1.00 83.06 537 THR A O 1
ATOM 4261 N N . GLN A 1 538 ? 16.828 -13.950 8.957 1.00 70.06 538 GLN A N 1
ATOM 4262 C CA . GLN A 1 538 ? 17.704 -15.098 8.690 1.00 70.06 538 GLN A CA 1
ATOM 4263 C C . GLN A 1 538 ? 19.193 -14.730 8.499 1.00 70.06 538 GLN A C 1
ATOM 4265 O O . GLN A 1 538 ? 20.041 -15.606 8.617 1.00 70.06 538 GLN A O 1
ATOM 4270 N N . GLY A 1 539 ? 19.546 -13.448 8.322 1.00 51.44 539 GLY A N 1
ATOM 4271 C CA . GLY A 1 539 ? 20.938 -12.964 8.346 1.00 51.44 539 GLY A CA 1
ATOM 4272 C C . GLY A 1 539 ? 21.490 -12.571 9.728 1.00 51.44 539 GLY A C 1
ATOM 4273 O O . GLY A 1 539 ? 22.671 -12.272 9.846 1.00 51.44 539 GLY A O 1
ATOM 4274 N N . SER A 1 540 ? 20.673 -12.550 10.789 1.00 38.19 540 SER A N 1
ATOM 4275 C CA . SER A 1 540 ? 21.080 -12.049 12.119 1.00 38.19 540 SER A CA 1
ATOM 4276 C C . SER A 1 540 ? 21.554 -13.140 13.088 1.00 38.19 540 SER A C 1
ATOM 4278 O O . SER A 1 540 ? 21.950 -12.830 14.209 1.00 38.19 540 SER A O 1
ATOM 4280 N N . ARG A 1 541 ? 21.487 -14.421 12.701 1.00 33.72 541 ARG A N 1
ATOM 4281 C CA . ARG A 1 541 ? 21.793 -15.567 13.581 1.00 33.72 541 ARG A CA 1
ATOM 4282 C C . ARG A 1 541 ? 23.201 -16.161 13.415 1.00 33.72 541 ARG A C 1
ATOM 4284 O O . ARG A 1 541 ? 23.477 -17.178 14.036 1.00 33.72 541 ARG A O 1
ATOM 4291 N N . SER A 1 542 ? 24.108 -15.536 12.657 1.00 29.98 542 SER A N 1
ATOM 4292 C CA . SER A 1 542 ? 25.456 -16.086 12.410 1.00 29.98 542 SER A CA 1
ATOM 4293 C C . SER A 1 542 ? 26.626 -15.365 13.106 1.00 29.98 542 SER A C 1
ATOM 4295 O O . SER A 1 542 ? 27.762 -15.555 12.686 1.00 29.98 542 SER A O 1
ATOM 4297 N N . ILE A 1 543 ? 26.405 -14.549 14.152 1.00 32.97 543 ILE A N 1
ATOM 4298 C CA . ILE A 1 543 ? 27.504 -13.883 14.907 1.00 32.97 543 ILE A CA 1
ATOM 4299 C C . ILE A 1 543 ? 27.348 -14.051 16.436 1.00 32.97 543 ILE A C 1
ATOM 4301 O O . ILE A 1 543 ? 27.688 -13.184 17.229 1.00 32.97 543 ILE A O 1
ATOM 4305 N N . SER A 1 544 ? 26.820 -15.184 16.898 1.00 29.84 544 SER A N 1
ATOM 4306 C CA . SER A 1 544 ? 26.896 -15.554 18.323 1.00 29.84 544 SER A CA 1
ATOM 4307 C C . SER A 1 544 ? 26.933 -17.073 18.465 1.00 29.84 544 SER A C 1
ATOM 4309 O O . SER A 1 544 ? 25.968 -17.705 18.876 1.00 29.84 544 SER A O 1
ATOM 4311 N N . ASN A 1 545 ? 28.022 -17.651 17.961 1.00 31.03 545 ASN A N 1
ATOM 4312 C CA . ASN A 1 545 ? 28.645 -18.891 18.433 1.00 31.03 545 ASN A CA 1
ATOM 4313 C C . ASN A 1 545 ? 29.837 -19.199 17.519 1.00 31.03 545 ASN A C 1
ATOM 4315 O O . ASN A 1 545 ? 29.763 -20.056 16.639 1.00 31.03 545 ASN A O 1
ATOM 4319 N N . ARG A 1 546 ? 30.918 -18.446 17.716 1.00 29.31 546 ARG A N 1
ATOM 4320 C CA . ARG A 1 546 ? 32.298 -18.921 17.620 1.00 29.31 546 ARG A CA 1
ATOM 4321 C C . ARG A 1 546 ? 33.119 -18.180 18.655 1.00 29.31 546 ARG A C 1
ATOM 4323 O O . ARG A 1 546 ? 32.867 -16.962 18.797 1.00 29.31 546 ARG A O 1
#

pLDDT: mean 81.56, std 14.0, range [29.31, 97.44]